Protein AF-A0A653XE67-F1 (afdb_monomer)

Solvent-accessible surface area (backbone atoms only — not comparable to full-atom values): 26413 Å² total; per-residue (Å²): 131,84,80,83,76,50,75,34,58,55,47,32,63,58,33,36,74,45,43,75,51,37,47,43,60,35,46,43,33,35,38,57,29,36,48,70,59,44,49,50,52,50,48,53,53,67,30,24,53,83,75,70,78,94,34,31,37,31,36,35,82,47,76,39,53,62,69,65,54,56,55,70,35,52,60,20,19,91,67,52,51,37,34,41,38,29,31,29,65,47,61,56,33,16,38,44,40,44,14,13,50,47,87,60,74,58,57,66,52,43,42,53,39,38,2,44,62,66,49,27,39,23,38,42,40,34,61,42,48,51,53,60,42,84,41,89,98,50,78,64,32,33,33,63,24,37,36,36,42,37,33,26,26,54,91,36,79,47,32,36,41,38,37,37,42,76,79,63,63,44,71,51,74,46,60,70,82,60,95,85,59,68,67,73,37,62,67,40,91,50,53,71,63,33,66,40,70,69,54,53,53,52,54,34,44,78,73,69,39,55,89,46,45,66,78,36,43,25,71,84,19,40,33,38,38,43,31,65,43,61,96,85,68,84,64,86,56,30,25,51,67,68,47,49,19,19,18,36,82,38,69,92,41,68,65,63,87,74,58,68,62,42,67,76,79,38,83,88,52,68,83,63,72,88,57,76,43,76,41,73,42,53,81,94,55,59,71,72,62,66,64,91,47,100,51,48,68,52,38,54,54,46,29,62,50,29,46,77,52,32,99,40,60,59,43,54,40,86,37,88,62,30,53,79,71,51,38,47,64,47,74,47,82,52,94,72,62,81,63,42,47,36,33,34,26,10,70,68,40,65,72,40,58,68,66,58,44,48,51,50,30,39,48,45,29,49,55,48,55,44,73,77,39,89,62,59,46,68,80,50,51,72,50,78,60,21,46,48,49,51,50,50,53,30,51,75,70,68,60,56,78,69,95,55,62,70,64,61,54,50,47,51,52,21,50,54,52,50,38,30,77,75,64,72,57,74,86,50,70,67,55,56,53,49,63,61,68,75,52,75,79,77,72,91,85,71,91,55,90,78,83,52,61,55,66,52,54,52,51,49,55,44,53,47,66,77,39,38,67,69,37,68,67,49,122

Sequence (475 aa):
MSPRQSPAEKLFAQLLLGGAWAPVTGTINFVNLPLNEAAEEWRIWSQVRPTEGTASVGVTEHSGTLPELLDKLLPLSDWPRRRILIETENKDWTAVFANCKRDPNLEVALKNHFSEVRGVTTVKVEDEPRSIKRIPNARSRGLWGSRGLTVYDKDGLRRWLSLRNFEPWRFDQNGEPYPFEDLDRYNARKTPDRFTHDMLVEYCLQLGLRPFDESFYAPNGRGIVVEEIAEDYDERDKYTLAEARAGYEDLSRPIVEEPIDGNALYAAGPANGVHGEIFPRTGSGYESYRKPSPWNEELDAFEVILAKYSSHPVRATLSEGLAERGVLAFPAFTLVGDPLLDVHMSSVLLEAPAEIREYTAAYMSLQFEESNNRWLHESFRPSRSQMATIRDLYKEHGLYPFDTGSEQVYRTLAIDKVVREKTDLRITEAFHAWDKSTKPPAQDGQLTADSHGYSVSWKARRMIQLNEDAIWACR

Mean predicted aligned error: 13.94 Å

pLDDT: mean 81.17, std 15.97, range [36.41, 98.75]

Structure (mmCIF, N/CA/C/O backbone):
data_AF-A0A653XE67-F1
#
_entry.id   AF-A0A653XE67-F1
#
loop_
_atom_site.group_PDB
_atom_site.id
_atom_site.type_symbol
_atom_site.label_atom_id
_atom_site.label_alt_id
_atom_site.label_comp_id
_atom_site.label_asym_id
_atom_site.label_entity_id
_atom_site.label_seq_id
_atom_site.pdbx_PDB_ins_code
_atom_site.Cartn_x
_atom_site.Cartn_y
_atom_site.Cartn_z
_atom_site.occupancy
_atom_site.B_iso_or_equiv
_atom_site.auth_seq_id
_atom_site.auth_comp_id
_atom_site.auth_asym_id
_atom_site.auth_atom_id
_atom_site.pdbx_PDB_model_num
ATOM 1 N N . MET A 1 1 ? 19.236 -33.026 -22.836 1.00 43.91 1 MET A N 1
ATOM 2 C CA . MET A 1 1 ? 18.191 -32.859 -21.803 1.00 43.91 1 MET A CA 1
ATOM 3 C C . MET A 1 1 ? 18.170 -31.389 -21.435 1.00 43.91 1 MET A C 1
ATOM 5 O O . MET A 1 1 ? 19.222 -30.893 -21.050 1.00 43.91 1 MET A O 1
ATOM 9 N N . SER A 1 2 ? 17.051 -30.686 -21.608 1.00 42.44 2 SER A N 1
ATOM 10 C CA . SER A 1 2 ? 16.950 -29.295 -21.148 1.00 42.44 2 SER A CA 1
ATOM 11 C C . SER A 1 2 ? 17.113 -29.248 -19.620 1.00 42.44 2 SER A C 1
ATOM 13 O O . SER A 1 2 ? 16.600 -30.148 -18.944 1.00 42.44 2 SER A O 1
ATOM 15 N N . PRO A 1 3 ? 17.850 -28.272 -19.060 1.00 59.25 3 PRO A N 1
ATOM 16 C CA . PRO A 1 3 ? 18.024 -28.164 -17.616 1.00 59.25 3 PRO A CA 1
ATOM 17 C C . PRO A 1 3 ? 16.664 -28.036 -16.912 1.00 59.25 3 PRO A C 1
ATOM 19 O O . PRO A 1 3 ? 15.762 -27.355 -17.399 1.00 59.25 3 PRO A O 1
ATOM 22 N N . ARG A 1 4 ? 16.493 -28.732 -15.778 1.00 74.81 4 ARG A N 1
ATOM 23 C CA . ARG A 1 4 ? 15.274 -28.633 -14.960 1.00 74.81 4 ARG A CA 1
ATOM 24 C C . ARG A 1 4 ? 15.172 -27.217 -14.396 1.00 74.81 4 ARG A C 1
ATOM 26 O O . ARG A 1 4 ? 16.034 -26.828 -13.615 1.00 74.81 4 ARG A O 1
ATOM 33 N N . GLN A 1 5 ? 14.102 -26.507 -14.740 1.00 80.19 5 GLN A N 1
ATOM 34 C CA . GLN A 1 5 ? 13.783 -25.209 -14.148 1.00 80.19 5 GLN A CA 1
ATOM 35 C C . GLN A 1 5 ? 13.547 -25.341 -12.637 1.00 80.19 5 GLN A C 1
ATOM 37 O O . GLN A 1 5 ? 12.821 -26.231 -12.173 1.00 80.19 5 GLN A O 1
ATOM 42 N N . SER A 1 6 ? 14.153 -24.436 -11.881 1.00 86.25 6 SER A N 1
ATOM 43 C CA . SER A 1 6 ? 13.911 -24.210 -10.461 1.00 86.25 6 SER A CA 1
ATOM 44 C C . SER A 1 6 ? 12.473 -23.724 -10.210 1.00 86.25 6 SER A C 1
ATOM 46 O O . SER A 1 6 ? 11.837 -23.174 -11.110 1.00 86.25 6 SER A O 1
ATOM 48 N N . PRO A 1 7 ? 11.932 -23.890 -8.987 1.00 86.88 7 PRO A N 1
ATOM 49 C CA . PRO A 1 7 ? 10.612 -23.355 -8.640 1.00 86.88 7 PRO A CA 1
ATOM 50 C C . PRO A 1 7 ? 10.472 -21.847 -8.896 1.00 86.88 7 PRO A C 1
ATOM 52 O O . PRO A 1 7 ? 9.411 -21.408 -9.323 1.00 86.88 7 PRO A O 1
ATOM 55 N N . ALA A 1 8 ? 11.545 -21.076 -8.690 1.00 88.19 8 ALA A N 1
ATOM 56 C CA . ALA A 1 8 ? 11.566 -19.644 -8.970 1.00 88.19 8 ALA A CA 1
ATOM 57 C C . ALA A 1 8 ? 11.427 -19.348 -10.471 1.00 88.19 8 ALA A C 1
ATOM 59 O O . ALA A 1 8 ? 10.604 -18.526 -10.846 1.00 88.19 8 ALA A O 1
ATOM 60 N N . GLU A 1 9 ? 12.174 -20.050 -11.331 1.00 89.31 9 GLU A N 1
ATOM 61 C CA . GLU A 1 9 ? 12.085 -19.886 -12.794 1.00 89.31 9 GLU A CA 1
ATOM 62 C C . GLU A 1 9 ? 10.704 -20.264 -13.337 1.00 89.31 9 GLU A C 1
ATOM 64 O O . GLU A 1 9 ? 10.211 -19.624 -14.260 1.00 89.31 9 GLU A O 1
ATOM 69 N N . LYS A 1 10 ? 10.063 -21.282 -12.748 1.00 92.12 10 LYS A N 1
ATOM 70 C CA . LYS A 1 10 ? 8.690 -21.657 -13.108 1.00 92.12 10 LYS A CA 1
ATOM 71 C C . LYS A 1 10 ? 7.690 -20.560 -12.765 1.00 92.12 10 LYS A C 1
ATOM 73 O O . LYS A 1 10 ? 6.851 -20.253 -13.599 1.00 92.12 10 LYS A O 1
ATOM 78 N N . LEU A 1 11 ? 7.794 -19.984 -11.566 1.00 92.69 11 LEU A N 1
ATOM 79 C CA . LEU A 1 11 ? 6.910 -18.900 -11.149 1.00 92.69 11 LEU A CA 1
ATOM 80 C C . LEU A 1 11 ? 7.172 -17.628 -11.963 1.00 92.69 11 LEU A C 1
ATOM 82 O O . LEU A 1 11 ? 6.219 -17.037 -12.442 1.00 92.69 11 LEU A O 1
ATOM 86 N N . PHE A 1 12 ? 8.432 -17.257 -12.228 1.00 92.38 12 PHE A N 1
ATOM 87 C CA . PHE A 1 12 ? 8.749 -16.118 -13.103 1.00 92.38 12 PHE A CA 1
ATOM 88 C C . PHE A 1 12 ? 8.058 -16.215 -14.468 1.00 92.38 12 PHE A C 1
ATOM 90 O O . PHE A 1 12 ? 7.507 -15.227 -14.935 1.00 92.38 12 PHE A O 1
ATOM 97 N N . ALA A 1 13 ? 8.031 -17.403 -15.079 1.00 93.69 13 ALA A N 1
ATOM 98 C CA . ALA A 1 13 ? 7.361 -17.622 -16.361 1.00 93.69 13 ALA A CA 1
ATOM 99 C C . ALA A 1 13 ? 5.828 -17.454 -16.309 1.00 93.69 13 ALA A C 1
ATOM 101 O O . ALA A 1 13 ? 5.207 -17.341 -17.362 1.00 93.69 13 ALA A O 1
ATOM 102 N N . GLN A 1 14 ? 5.231 -17.465 -15.114 1.00 96.25 14 GLN A N 1
ATOM 103 C CA . GLN A 1 14 ? 3.800 -17.251 -14.878 1.00 96.25 14 GLN A CA 1
ATOM 104 C C . GLN A 1 14 ? 3.469 -15.806 -14.487 1.00 96.25 14 GLN A C 1
ATOM 106 O O . GLN A 1 14 ? 2.299 -15.447 -14.467 1.00 96.25 14 GLN A O 1
ATOM 111 N N . LEU A 1 15 ? 4.468 -14.979 -14.161 1.00 96.38 15 LEU A N 1
ATOM 112 C CA . LEU A 1 15 ? 4.250 -13.568 -13.847 1.00 96.38 15 LEU A CA 1
ATOM 113 C C . LEU A 1 15 ? 4.003 -12.753 -15.121 1.00 96.38 15 LEU A C 1
ATOM 115 O O . LEU A 1 15 ? 4.370 -13.164 -16.225 1.00 96.38 15 LEU A O 1
ATOM 119 N N . LEU A 1 16 ? 3.441 -11.554 -14.954 1.00 97.56 16 LEU A N 1
ATOM 120 C CA . LEU A 1 16 ? 3.187 -10.619 -16.047 1.00 97.56 16 LEU A CA 1
ATOM 121 C C . LEU A 1 16 ? 4.469 -10.376 -16.862 1.00 97.56 16 LEU A C 1
ATOM 123 O O . LEU A 1 16 ? 5.531 -10.079 -16.305 1.00 97.56 16 LEU A O 1
ATOM 127 N N . LEU A 1 17 ? 4.379 -10.543 -18.187 1.00 96.81 17 LEU A N 1
ATOM 128 C CA . LEU A 1 17 ? 5.511 -10.440 -19.122 1.00 96.81 17 LEU A CA 1
ATOM 129 C C . LEU A 1 17 ? 6.696 -11.362 -18.756 1.00 96.81 17 LEU A C 1
ATOM 131 O O . LEU A 1 17 ? 7.860 -11.025 -18.989 1.00 96.81 17 LEU A O 1
ATOM 135 N N . GLY A 1 18 ? 6.425 -12.506 -18.120 1.00 95.25 18 GLY A N 1
ATOM 136 C CA . GLY A 1 18 ? 7.444 -13.457 -17.666 1.00 95.25 18 GLY A CA 1
ATOM 137 C C . GLY A 1 18 ? 8.418 -12.874 -16.634 1.00 95.25 18 GLY A C 1
ATOM 138 O O . GLY A 1 18 ? 9.576 -13.293 -16.573 1.00 95.25 18 GLY A O 1
ATOM 139 N N . GLY A 1 19 ? 8.001 -11.841 -15.891 1.00 93.50 19 GLY A N 1
ATOM 140 C CA . GLY A 1 19 ? 8.858 -11.113 -14.953 1.00 93.50 19 GLY A CA 1
ATOM 141 C C . GLY A 1 19 ? 9.941 -10.257 -15.624 1.00 93.50 19 GLY A C 1
ATOM 142 O O . GLY A 1 19 ? 10.853 -9.778 -14.947 1.00 93.50 19 GLY A O 1
ATOM 143 N N . ALA A 1 20 ? 9.875 -10.034 -16.944 1.00 94.88 20 ALA A N 1
ATOM 144 C CA . ALA A 1 20 ? 10.838 -9.192 -17.660 1.00 94.88 20 ALA A CA 1
ATOM 145 C C . ALA A 1 20 ? 10.824 -7.730 -17.180 1.00 94.88 20 ALA A C 1
ATOM 147 O O . ALA A 1 20 ? 11.837 -7.037 -17.278 1.00 94.88 20 ALA A O 1
ATOM 148 N N . TRP A 1 21 ? 9.693 -7.305 -16.622 1.00 95.06 21 TRP A N 1
ATOM 149 C CA . TRP A 1 21 ? 9.450 -5.971 -16.087 1.00 95.06 21 TRP A CA 1
ATOM 150 C C . TRP A 1 21 ? 9.460 -5.915 -14.558 1.00 95.06 21 TRP A C 1
ATOM 152 O O . TRP A 1 21 ? 9.003 -4.940 -13.972 1.00 95.06 21 TRP A O 1
ATOM 162 N N . ALA A 1 22 ? 9.938 -6.952 -13.872 1.00 93.44 22 ALA A N 1
ATOM 163 C CA . ALA A 1 22 ? 10.234 -6.826 -12.450 1.00 93.44 22 ALA A CA 1
ATOM 164 C C . ALA A 1 22 ? 11.336 -5.760 -12.251 1.00 93.44 22 ALA A C 1
ATOM 166 O O . ALA A 1 22 ? 12.223 -5.651 -13.102 1.00 93.44 22 ALA A O 1
ATOM 167 N N . PRO A 1 23 ? 11.287 -4.945 -11.184 1.00 92.62 23 PRO A N 1
ATOM 168 C CA . PRO A 1 23 ? 10.367 -5.036 -10.044 1.00 92.62 23 PRO A CA 1
ATOM 169 C C . PRO A 1 23 ? 8.994 -4.378 -10.272 1.00 92.62 23 PRO A 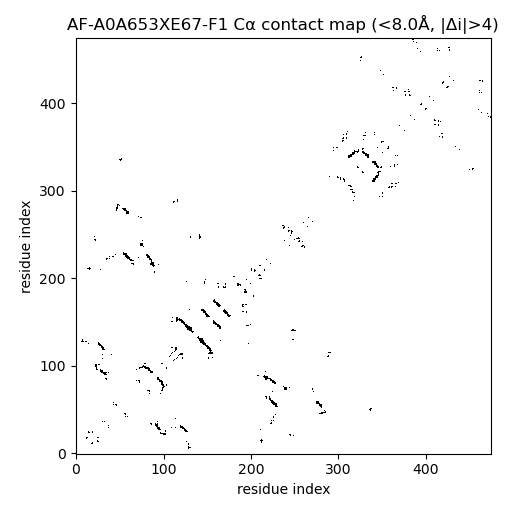C 1
ATOM 171 O O . PRO A 1 23 ? 8.072 -4.625 -9.502 1.00 92.62 23 PRO A O 1
ATOM 174 N N . VAL A 1 24 ? 8.815 -3.599 -11.345 1.00 94.12 24 VAL A N 1
ATOM 175 C CA . VAL A 1 24 ? 7.585 -2.826 -11.630 1.00 94.12 24 VAL A CA 1
ATOM 176 C C . VAL A 1 24 ? 6.323 -3.697 -11.653 1.00 94.12 24 VAL A C 1
ATOM 178 O O . VAL A 1 24 ? 5.257 -3.250 -11.248 1.00 94.12 24 VAL A O 1
ATOM 181 N N . THR A 1 25 ? 6.443 -4.947 -12.100 1.00 95.06 25 THR A N 1
ATOM 182 C CA . THR A 1 25 ? 5.329 -5.911 -12.206 1.00 95.06 25 THR A CA 1
ATOM 183 C C . THR A 1 25 ? 5.236 -6.903 -11.042 1.00 95.06 25 THR A C 1
ATOM 185 O O . THR A 1 25 ? 4.324 -7.724 -11.029 1.00 95.06 25 THR A O 1
ATOM 188 N N . GLY A 1 26 ? 6.141 -6.838 -10.054 1.00 92.00 26 GLY A N 1
ATOM 189 C CA . GLY A 1 26 ? 6.102 -7.720 -8.875 1.00 92.00 26 GLY A CA 1
ATOM 190 C C . GLY A 1 26 ? 4.963 -7.381 -7.908 1.00 92.00 26 GLY A C 1
ATOM 191 O O . GLY A 1 26 ? 4.461 -8.245 -7.189 1.00 92.00 26 GLY A O 1
ATOM 192 N N . THR A 1 27 ? 4.520 -6.122 -7.928 1.00 93.75 27 THR A N 1
ATOM 193 C CA . THR A 1 27 ? 3.330 -5.633 -7.230 1.00 93.75 27 THR A CA 1
ATOM 194 C C . THR A 1 27 ? 2.484 -4.811 -8.193 1.00 93.75 27 THR A C 1
ATOM 196 O O . THR A 1 27 ? 2.958 -3.817 -8.739 1.00 93.75 27 THR A O 1
ATOM 199 N N . ILE A 1 28 ? 1.219 -5.188 -8.361 1.00 96.25 28 ILE A N 1
ATOM 200 C CA . ILE A 1 28 ? 0.265 -4.513 -9.242 1.00 96.25 28 ILE A CA 1
ATOM 201 C C . ILE A 1 28 ? -0.885 -3.982 -8.398 1.00 96.25 28 ILE A C 1
ATOM 203 O O . ILE A 1 28 ? -1.444 -4.698 -7.566 1.00 96.25 28 ILE A O 1
ATOM 207 N N . ASN A 1 29 ? -1.234 -2.718 -8.609 1.00 97.69 29 ASN A N 1
ATOM 208 C CA . ASN A 1 29 ? -2.323 -2.067 -7.896 1.00 97.69 29 ASN A CA 1
ATOM 209 C C . ASN A 1 29 ? -3.480 -1.829 -8.861 1.00 97.69 29 ASN A C 1
ATOM 211 O O . ASN A 1 29 ? -3.256 -1.510 -10.025 1.00 97.69 29 ASN A O 1
ATOM 215 N N . PHE A 1 30 ? -4.705 -1.957 -8.376 1.00 98.38 30 PHE A N 1
ATOM 216 C CA . PHE A 1 30 ? -5.919 -1.750 -9.146 1.00 98.38 30 PHE A CA 1
ATOM 217 C C . PHE A 1 30 ? -6.849 -0.809 -8.396 1.00 98.38 30 PHE A C 1
ATOM 219 O O . PHE A 1 30 ? -7.006 -0.911 -7.178 1.00 98.38 30 PHE A O 1
ATOM 226 N N . VAL A 1 31 ? -7.477 0.088 -9.142 1.00 98.31 31 VAL A N 1
ATOM 227 C CA . VAL A 1 31 ? -8.501 1.013 -8.660 1.00 98.31 31 VAL A CA 1
ATOM 228 C C . VAL A 1 31 ? -9.775 0.719 -9.435 1.00 98.31 31 VAL A C 1
ATOM 230 O O . VAL A 1 31 ? -9.732 0.653 -10.665 1.00 98.31 31 VAL A O 1
ATOM 233 N N . ASN A 1 32 ? -10.893 0.524 -8.736 1.00 98.19 32 ASN A N 1
ATOM 234 C CA . ASN A 1 32 ? -12.188 0.239 -9.350 1.00 98.19 32 ASN A CA 1
ATOM 235 C C . ASN A 1 32 ? -12.849 1.527 -9.872 1.00 98.19 32 ASN A C 1
ATOM 237 O O . ASN A 1 32 ? -13.893 1.955 -9.386 1.00 98.19 32 ASN A O 1
ATOM 241 N N . LEU A 1 33 ? -12.168 2.175 -10.817 1.00 97.69 33 LEU A N 1
ATOM 242 C CA . LEU A 1 33 ? -12.633 3.318 -11.589 1.00 97.69 33 LEU A CA 1
ATOM 243 C C . LEU A 1 33 ? -12.166 3.188 -13.047 1.00 97.69 33 LEU A C 1
ATOM 245 O O . LEU A 1 33 ? -11.070 2.663 -13.287 1.00 97.69 33 LEU A O 1
ATOM 249 N N . PRO A 1 34 ? -12.921 3.739 -14.015 1.00 97.62 34 PRO A N 1
ATOM 250 C CA . PRO A 1 34 ? -12.454 3.908 -15.388 1.00 97.62 34 PRO A CA 1
ATOM 251 C C . PRO A 1 34 ? -11.182 4.766 -15.472 1.00 97.62 34 PRO A C 1
ATOM 253 O O . PRO A 1 34 ? -10.995 5.685 -14.676 1.00 97.62 34 PRO A O 1
ATOM 256 N N . LEU A 1 35 ? -10.340 4.523 -16.486 1.00 97.38 35 LEU A 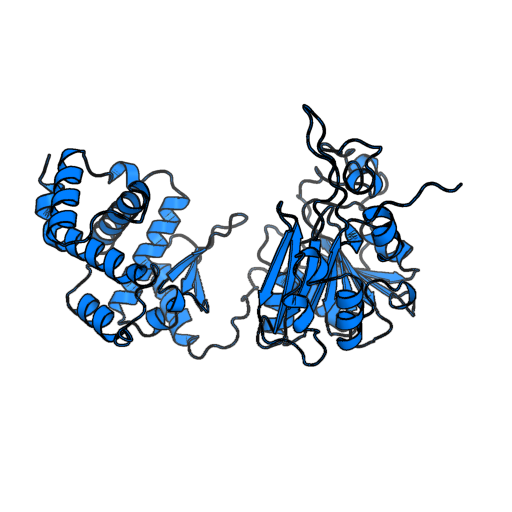N 1
ATOM 257 C CA . LEU A 1 35 ? -8.999 5.123 -16.621 1.00 97.38 35 LEU A CA 1
ATOM 258 C C . LEU A 1 35 ? -8.965 6.645 -16.411 1.00 97.38 35 LEU A C 1
ATOM 260 O O . LEU A 1 35 ? -8.120 7.146 -15.672 1.00 97.38 35 LEU A O 1
ATOM 264 N N . ASN A 1 36 ? -9.872 7.382 -17.055 1.00 95.75 36 ASN A N 1
ATOM 265 C CA . ASN A 1 36 ? -9.876 8.844 -16.984 1.00 95.75 36 ASN A CA 1
ATOM 266 C C . ASN A 1 36 ? -10.244 9.344 -15.577 1.00 95.75 36 ASN A C 1
ATOM 268 O O . ASN A 1 36 ? -9.622 10.277 -15.082 1.00 95.75 36 ASN A O 1
ATOM 272 N N . GLU A 1 37 ? -11.219 8.706 -14.925 1.00 96.38 37 GLU A N 1
ATOM 273 C CA . GLU A 1 37 ? -11.634 9.051 -13.560 1.00 96.38 37 GLU A CA 1
ATOM 274 C C . GLU A 1 37 ? -10.544 8.686 -12.553 1.00 96.38 37 GLU A C 1
ATOM 276 O O . GLU A 1 37 ? -10.202 9.487 -11.689 1.00 96.38 37 GLU A O 1
ATOM 281 N N . ALA A 1 38 ? -9.930 7.510 -12.707 1.00 96.94 38 ALA A N 1
ATOM 282 C CA . ALA A 1 38 ? -8.811 7.091 -11.876 1.00 96.94 38 ALA A CA 1
ATOM 283 C C . ALA A 1 38 ? -7.623 8.059 -11.997 1.00 96.94 38 ALA A C 1
ATOM 285 O O . ALA A 1 38 ? -7.021 8.411 -10.984 1.00 96.94 38 ALA A O 1
ATOM 286 N N . ALA A 1 39 ? -7.290 8.506 -13.213 1.00 95.12 39 ALA A N 1
ATOM 287 C CA . ALA A 1 39 ? -6.189 9.439 -13.447 1.00 95.12 39 ALA A CA 1
ATOM 288 C C . ALA A 1 39 ? -6.480 10.831 -12.878 1.00 95.12 39 ALA A C 1
ATOM 290 O O . ALA A 1 39 ? -5.594 11.441 -12.280 1.00 95.12 39 ALA A O 1
ATOM 291 N N . GLU A 1 40 ? -7.719 11.302 -13.016 1.00 91.31 40 GLU A N 1
ATOM 292 C CA . GLU A 1 40 ? -8.172 12.568 -12.446 1.00 91.31 40 GLU A CA 1
ATOM 293 C C . GLU A 1 40 ? -8.107 12.554 -10.915 1.00 91.31 40 GLU A C 1
ATOM 295 O O . GLU A 1 40 ? -7.510 13.443 -10.311 1.00 91.31 40 GLU A O 1
ATOM 300 N N . GLU A 1 41 ? -8.634 11.512 -10.271 1.00 91.75 41 GLU A N 1
ATOM 301 C CA . GLU A 1 41 ? -8.556 11.365 -8.814 1.00 91.75 41 GLU A CA 1
ATOM 302 C C . GLU A 1 41 ? -7.111 11.224 -8.330 1.00 91.75 41 GLU A C 1
ATOM 304 O O . GLU A 1 41 ? -6.715 11.830 -7.333 1.00 91.75 41 GLU A O 1
ATOM 309 N N . TRP A 1 42 ? -6.273 10.497 -9.075 1.00 91.62 42 TRP A N 1
ATOM 310 C CA . TRP A 1 42 ? -4.856 10.386 -8.743 1.00 91.62 42 TRP A CA 1
ATOM 311 C C . TRP A 1 42 ? -4.148 11.740 -8.822 1.00 91.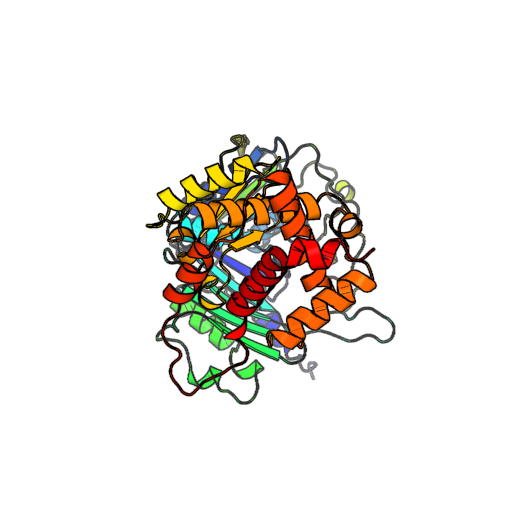62 42 TRP A C 1
ATOM 313 O O . TRP A 1 42 ? -3.362 12.088 -7.938 1.00 91.62 42 TRP A O 1
ATOM 323 N N . ARG A 1 43 ? -4.439 12.521 -9.866 1.00 89.75 43 ARG A N 1
ATOM 324 C CA . ARG A 1 43 ? -3.936 13.885 -10.043 1.00 89.75 43 ARG A CA 1
ATOM 325 C C . ARG A 1 43 ? -4.370 14.774 -8.878 1.00 89.75 43 ARG A C 1
ATOM 327 O O . ARG A 1 43 ? -3.507 15.427 -8.291 1.00 89.75 43 ARG A O 1
ATOM 334 N N . ILE A 1 44 ? -5.656 14.763 -8.514 1.00 86.19 44 ILE A N 1
ATOM 335 C CA . ILE A 1 44 ? -6.198 15.517 -7.370 1.00 86.19 44 ILE A CA 1
ATOM 336 C C . ILE A 1 44 ? -5.434 15.152 -6.098 1.00 86.19 44 ILE A C 1
ATOM 338 O O . ILE A 1 44 ? -4.904 16.037 -5.428 1.00 86.19 44 ILE A O 1
ATOM 342 N N . TRP A 1 45 ? -5.298 13.858 -5.799 1.00 85.12 45 TRP A N 1
ATOM 343 C CA . TRP A 1 45 ? -4.543 13.382 -4.641 1.00 85.12 45 TRP A CA 1
ATOM 344 C C . TRP A 1 45 ? -3.084 13.865 -4.645 1.00 85.12 45 TRP A C 1
ATOM 346 O O . TRP A 1 45 ? -2.580 14.365 -3.635 1.00 85.12 45 TRP A O 1
ATOM 356 N N . SER A 1 46 ? -2.403 13.776 -5.790 1.00 84.00 46 SER A N 1
ATOM 357 C CA . SER A 1 46 ? -1.019 14.234 -5.951 1.00 84.00 46 SER A CA 1
ATOM 358 C C . SER A 1 46 ? -0.858 15.751 -5.778 1.00 84.00 46 SER A C 1
ATOM 360 O O . SER A 1 46 ? 0.207 16.198 -5.336 1.00 84.00 46 SER A O 1
ATOM 362 N N . GLN A 1 47 ? -1.889 16.546 -6.090 1.00 79.19 47 GLN A N 1
ATOM 363 C CA . GLN A 1 47 ? -1.871 18.003 -5.926 1.00 79.19 47 GLN A CA 1
ATOM 364 C C . GLN A 1 47 ? -2.012 18.465 -4.475 1.00 79.19 47 GLN A C 1
ATOM 366 O O . GLN A 1 47 ? -1.495 19.521 -4.116 1.00 79.19 47 GLN A O 1
ATOM 371 N N . VAL A 1 48 ? -2.742 17.711 -3.657 1.00 72.19 48 VAL A N 1
ATOM 372 C CA . VAL A 1 48 ? -3.034 18.109 -2.274 1.00 72.19 48 VAL A CA 1
ATOM 373 C C . VAL A 1 48 ? -1.998 17.585 -1.281 1.00 72.19 48 VAL A C 1
ATOM 375 O O . VAL A 1 48 ? -1.893 18.116 -0.178 1.00 72.19 48 VAL A O 1
ATOM 378 N N . ARG A 1 49 ? -1.215 16.562 -1.658 1.00 68.44 49 ARG A N 1
ATOM 379 C CA . ARG A 1 49 ? -0.297 15.852 -0.755 1.00 68.44 49 ARG A CA 1
ATOM 380 C C . ARG A 1 49 ? 0.710 16.803 -0.065 1.00 68.44 49 ARG A C 1
ATOM 382 O O . ARG A 1 49 ? 1.301 17.635 -0.746 1.00 68.44 49 ARG A O 1
ATOM 389 N N . PRO A 1 50 ? 1.002 16.638 1.242 1.00 50.41 50 PRO A N 1
ATOM 390 C CA . PRO A 1 50 ? 1.850 17.573 2.000 1.00 50.41 50 PRO A CA 1
ATOM 391 C C . PRO A 1 50 ? 3.361 17.539 1.709 1.00 50.41 50 PRO A C 1
ATOM 393 O O . PRO A 1 50 ? 4.108 18.260 2.361 1.00 50.41 50 PRO A O 1
ATOM 396 N N . THR A 1 51 ? 3.862 16.678 0.818 1.00 51.81 51 THR A N 1
ATOM 397 C CA . THR A 1 51 ? 5.318 16.486 0.684 1.00 51.81 51 THR A CA 1
ATOM 398 C C . THR A 1 51 ? 5.977 17.682 -0.003 1.00 51.81 51 THR A C 1
ATOM 400 O O . THR A 1 51 ? 5.776 17.852 -1.200 1.00 51.81 51 THR A O 1
ATOM 403 N N . GLU A 1 52 ? 6.702 18.476 0.792 1.00 44.88 52 GLU A N 1
ATOM 404 C CA . GLU A 1 52 ? 7.760 19.459 0.491 1.00 44.88 52 GLU A CA 1
ATOM 405 C C . GLU A 1 52 ? 7.804 20.067 -0.934 1.00 44.88 52 GLU A C 1
ATOM 407 O O . GLU A 1 52 ? 8.071 19.399 -1.931 1.00 44.88 52 GLU A O 1
ATOM 412 N N . GLY A 1 53 ? 7.649 21.394 -1.008 1.00 50.38 53 GLY A N 1
ATOM 413 C CA . GLY A 1 53 ? 8.021 22.207 -2.174 1.00 50.38 53 GLY A CA 1
ATOM 414 C C . GLY A 1 53 ? 6.871 22.712 -3.056 1.00 50.38 53 GLY A C 1
ATOM 415 O O . GLY A 1 53 ? 5.722 22.281 -2.967 1.00 50.38 53 GLY A O 1
ATOM 416 N N . THR A 1 54 ? 7.213 23.646 -3.948 1.00 52.69 54 THR A N 1
ATOM 417 C CA . THR A 1 54 ? 6.356 24.293 -4.965 1.00 52.69 54 THR A CA 1
ATOM 418 C C . THR A 1 54 ? 6.097 23.403 -6.193 1.00 52.69 54 THR A C 1
ATOM 420 O O . THR A 1 54 ? 5.917 23.898 -7.305 1.00 52.69 54 THR A O 1
ATOM 423 N N . ALA A 1 55 ? 6.100 22.080 -6.010 1.00 65.69 55 ALA A N 1
ATOM 424 C CA . ALA A 1 55 ? 5.964 21.108 -7.090 1.00 65.69 55 ALA A CA 1
ATOM 425 C C . ALA A 1 55 ? 4.602 21.224 -7.807 1.00 65.69 55 ALA A C 1
ATOM 427 O O . ALA A 1 55 ? 3.591 21.531 -7.180 1.00 65.69 55 ALA A O 1
ATOM 428 N N . SER A 1 56 ? 4.555 20.959 -9.113 1.00 80.06 56 SER A N 1
ATOM 429 C CA . SER A 1 56 ? 3.325 20.831 -9.912 1.00 80.06 56 SER A CA 1
ATOM 430 C C . SER A 1 56 ? 3.070 19.364 -10.274 1.00 80.06 56 SER A C 1
ATOM 432 O O . SER A 1 56 ? 3.914 18.503 -10.036 1.00 80.06 56 SER A O 1
ATOM 434 N N . VAL A 1 57 ? 1.889 19.044 -10.800 1.00 86.19 57 VAL A N 1
ATOM 435 C CA . VAL A 1 57 ? 1.538 17.692 -11.258 1.00 86.19 57 VAL A CA 1
ATOM 436 C C . VAL A 1 57 ? 1.328 17.724 -12.765 1.00 86.19 57 VAL A C 1
ATOM 438 O O . VAL A 1 57 ? 0.460 18.446 -13.252 1.00 86.19 57 VAL A O 1
ATOM 441 N N . GLY A 1 58 ? 2.125 16.954 -13.496 1.00 87.50 58 GLY A N 1
ATOM 442 C CA . GLY A 1 58 ? 1.998 16.760 -14.934 1.00 87.50 58 GLY A CA 1
ATOM 443 C C . GLY A 1 58 ? 1.124 15.559 -15.259 1.00 87.50 58 GLY A C 1
ATOM 444 O O . GLY A 1 58 ? 1.245 14.511 -14.619 1.00 87.50 58 GLY A O 1
ATOM 445 N N . VAL A 1 59 ? 0.278 15.698 -16.277 1.00 90.19 59 VAL A N 1
ATOM 446 C CA . VAL A 1 59 ? -0.528 14.602 -16.820 1.00 90.19 59 VAL A CA 1
ATOM 447 C C . VAL A 1 59 ? -0.270 14.474 -18.316 1.00 90.19 59 VAL A C 1
ATOM 449 O O . VAL A 1 59 ? -0.322 15.459 -19.059 1.00 90.19 59 VAL A O 1
ATOM 452 N N . THR A 1 60 ? 0.017 13.251 -18.758 1.00 91.75 60 THR A N 1
ATOM 453 C CA . THR A 1 60 ? 0.290 12.952 -20.168 1.00 91.75 60 THR A CA 1
ATOM 454 C C . THR A 1 60 ? -0.372 11.641 -20.570 1.00 91.75 60 THR A C 1
ATOM 456 O O . THR A 1 60 ? -0.143 10.606 -19.947 1.00 91.75 60 THR A O 1
ATOM 459 N N . GLU A 1 61 ? -1.172 11.664 -21.634 1.00 93.88 61 GLU A N 1
ATOM 460 C CA . GLU A 1 61 ? -1.724 10.447 -22.230 1.00 93.88 61 GLU A CA 1
ATOM 461 C C . GLU A 1 61 ? -0.721 9.820 -23.206 1.00 93.88 61 GLU A C 1
ATOM 463 O O . GLU A 1 61 ? -0.051 10.499 -23.988 1.00 93.88 61 GLU A O 1
ATOM 468 N N . HIS A 1 62 ? -0.631 8.497 -23.163 1.00 93.69 62 HIS A N 1
ATOM 469 C CA . HIS A 1 62 ? 0.193 7.683 -24.037 1.00 93.69 62 HIS A CA 1
ATOM 470 C C . HIS A 1 62 ? -0.649 6.584 -24.681 1.00 93.69 62 HIS A C 1
ATOM 472 O O . HIS A 1 62 ? -1.645 6.113 -24.127 1.00 93.69 62 HIS A O 1
ATOM 478 N N . SER A 1 63 ? -0.207 6.161 -25.863 1.00 94.56 63 SER A N 1
ATOM 479 C CA . SER A 1 63 ? -0.732 4.984 -26.541 1.00 94.56 63 SER A CA 1
ATOM 480 C C . SER A 1 63 ? 0.399 4.011 -26.865 1.00 94.56 63 SER A C 1
ATOM 482 O O . SER A 1 63 ? 1.512 4.445 -27.171 1.00 94.56 63 SER A O 1
ATOM 484 N N . GLY A 1 64 ? 0.126 2.713 -26.772 1.00 95.38 64 GLY A N 1
ATOM 485 C CA . GLY A 1 64 ? 1.086 1.659 -27.081 1.00 95.38 64 GLY A CA 1
ATOM 486 C C . GLY A 1 64 ? 0.700 0.309 -26.489 1.00 95.38 64 GLY A C 1
ATOM 487 O O . GLY A 1 64 ? -0.339 0.147 -25.853 1.00 95.38 64 GLY A O 1
ATOM 488 N N . THR A 1 65 ? 1.561 -0.671 -26.707 1.00 96.94 65 THR A N 1
ATOM 489 C CA . THR A 1 65 ? 1.526 -1.970 -26.028 1.00 96.94 65 THR A CA 1
ATOM 490 C C . THR A 1 65 ? 1.864 -1.823 -24.542 1.00 96.94 65 THR A C 1
ATOM 492 O O . THR A 1 65 ? 2.448 -0.822 -24.122 1.00 96.94 65 THR A O 1
ATOM 495 N N . LEU A 1 66 ? 1.546 -2.835 -23.725 1.00 97.69 66 LEU A N 1
ATOM 496 C CA . LEU A 1 66 ? 1.878 -2.811 -22.297 1.00 97.69 66 LEU A CA 1
ATOM 497 C C . LEU A 1 66 ? 3.380 -2.538 -22.039 1.00 97.69 66 LEU A C 1
ATOM 499 O O . LEU A 1 66 ? 3.662 -1.645 -21.241 1.00 97.69 66 LEU A O 1
ATOM 503 N N . PRO A 1 67 ? 4.352 -3.196 -22.709 1.00 96.81 67 PRO A N 1
ATOM 504 C CA . PRO A 1 67 ? 5.769 -2.860 -22.539 1.00 96.81 67 PRO A CA 1
ATOM 505 C C . PRO A 1 67 ? 6.111 -1.400 -22.881 1.00 96.81 67 PRO A C 1
ATOM 507 O O . PRO A 1 67 ? 6.808 -0.748 -22.111 1.00 96.81 67 PRO A O 1
ATOM 510 N N . GLU A 1 68 ? 5.579 -0.859 -23.982 1.00 95.19 68 GLU A N 1
ATOM 511 C CA . GLU A 1 68 ? 5.830 0.534 -24.400 1.00 95.19 68 GLU A CA 1
ATOM 512 C C . GLU A 1 68 ? 5.231 1.562 -23.424 1.00 95.19 68 GLU A C 1
ATOM 514 O O . GLU A 1 68 ? 5.750 2.674 -23.273 1.00 95.19 68 GLU A O 1
ATOM 519 N N . LEU A 1 69 ? 4.131 1.202 -22.758 1.00 96.31 69 LEU A N 1
ATOM 520 C CA . LEU A 1 69 ? 3.539 1.991 -21.681 1.00 96.31 69 LEU A CA 1
ATOM 521 C C . LEU A 1 69 ? 4.395 1.903 -20.407 1.00 96.31 69 LEU A C 1
ATOM 523 O O . LEU A 1 69 ? 4.684 2.931 -19.795 1.00 96.31 69 LEU A O 1
ATOM 527 N N . LEU A 1 70 ? 4.865 0.711 -20.028 1.00 96.06 70 LEU A N 1
ATOM 528 C CA . LEU A 1 70 ? 5.754 0.537 -18.874 1.00 96.06 70 LEU A CA 1
ATOM 529 C C . LEU A 1 70 ? 7.111 1.242 -19.063 1.00 96.06 70 LEU A C 1
ATOM 531 O O . LEU A 1 70 ? 7.662 1.743 -18.083 1.00 96.06 70 LEU A O 1
ATOM 535 N N . ASP A 1 71 ? 7.608 1.391 -20.297 1.00 93.62 71 ASP A N 1
ATOM 536 C CA . ASP A 1 71 ? 8.805 2.193 -20.617 1.00 93.62 71 ASP A CA 1
ATOM 537 C C . ASP A 1 71 ? 8.684 3.644 -20.138 1.00 93.62 71 ASP A C 1
ATOM 539 O O . ASP A 1 71 ? 9.686 4.263 -19.775 1.00 93.62 71 ASP A O 1
ATOM 543 N N . LYS A 1 72 ? 7.464 4.191 -20.047 1.00 92.12 72 LYS A N 1
ATOM 544 C CA . LYS A 1 72 ? 7.237 5.551 -19.530 1.00 92.12 72 LYS A CA 1
ATOM 545 C C . LYS A 1 72 ? 7.546 5.686 -18.047 1.00 92.12 72 LYS A C 1
ATOM 547 O O . LYS A 1 72 ? 7.676 6.805 -17.558 1.00 92.12 72 LYS A O 1
ATOM 552 N N . LEU A 1 73 ? 7.701 4.581 -17.321 1.00 91.62 73 LEU A N 1
ATOM 553 C CA . LEU A 1 73 ? 8.152 4.587 -15.933 1.00 91.62 73 LEU A CA 1
ATOM 554 C C . LEU A 1 73 ? 9.671 4.679 -15.798 1.00 91.62 73 LEU A C 1
ATOM 556 O O . LEU A 1 73 ? 10.148 4.854 -14.685 1.00 91.62 73 LEU A O 1
ATOM 560 N N . LEU A 1 74 ? 10.446 4.575 -16.877 1.00 89.75 74 LEU A N 1
ATOM 561 C CA . LEU A 1 74 ? 11.897 4.682 -16.784 1.00 89.75 74 LEU A CA 1
ATOM 562 C C . LEU A 1 74 ? 12.360 6.152 -16.761 1.00 89.75 74 LEU A C 1
ATOM 564 O O . LEU A 1 74 ? 11.789 6.998 -17.455 1.00 89.75 74 LEU A O 1
ATOM 568 N N . PRO A 1 75 ? 13.408 6.483 -15.983 1.00 88.00 75 PRO A N 1
ATOM 569 C CA . PRO A 1 75 ? 14.126 5.615 -15.043 1.00 88.00 75 PRO A CA 1
ATOM 570 C C . PRO A 1 75 ? 13.341 5.342 -13.745 1.00 88.00 75 PRO A C 1
ATOM 572 O O . PRO A 1 75 ? 12.516 6.149 -13.311 1.00 88.00 75 PRO A O 1
ATOM 575 N N . LEU A 1 76 ? 13.650 4.212 -13.103 1.00 89.38 76 LEU A N 1
ATOM 576 C CA . LEU A 1 76 ? 13.122 3.865 -11.782 1.00 89.38 76 LEU A CA 1
ATOM 577 C C . LEU A 1 76 ? 13.852 4.654 -10.688 1.00 89.38 76 LEU A C 1
ATOM 579 O O . LEU A 1 76 ? 15.012 5.016 -10.852 1.00 89.38 76 LEU A O 1
ATOM 583 N N . SER A 1 77 ? 13.199 4.884 -9.556 1.00 84.69 77 SER A N 1
ATOM 584 C CA . SER A 1 77 ? 13.745 5.582 -8.390 1.00 84.69 77 SER A CA 1
ATOM 585 C C . SER A 1 77 ? 13.445 4.824 -7.095 1.00 84.69 77 SER A C 1
ATOM 587 O O . SER A 1 77 ? 12.667 3.870 -7.078 1.00 84.69 77 SER A O 1
ATOM 589 N N . ASP A 1 78 ? 14.058 5.234 -5.984 1.00 79.94 78 ASP A N 1
ATOM 590 C CA . ASP A 1 78 ? 13.667 4.750 -4.651 1.00 79.94 78 ASP A CA 1
ATOM 591 C C . ASP A 1 78 ? 12.320 5.321 -4.185 1.00 79.94 78 ASP A C 1
ATOM 593 O O . ASP A 1 78 ? 11.589 4.674 -3.438 1.00 79.94 78 ASP A O 1
ATOM 597 N N . TRP A 1 79 ? 11.975 6.522 -4.655 1.00 79.12 79 TRP A N 1
ATOM 598 C CA . TRP A 1 79 ? 10.742 7.221 -4.304 1.00 79.12 79 TRP A CA 1
ATOM 599 C C . TRP A 1 79 ? 9.899 7.444 -5.559 1.00 79.12 79 TRP A C 1
ATOM 601 O O . TRP A 1 79 ? 10.296 8.256 -6.405 1.00 79.12 79 TRP A O 1
ATOM 611 N N . PRO A 1 80 ? 8.757 6.749 -5.718 1.00 81.19 80 PRO A N 1
ATOM 612 C CA . PRO A 1 80 ? 7.967 6.853 -6.932 1.00 81.19 80 PRO A CA 1
ATOM 613 C C . PRO A 1 80 ? 7.298 8.224 -7.027 1.00 81.19 80 PRO A C 1
ATOM 615 O O . PRO A 1 80 ? 6.521 8.622 -6.155 1.00 81.19 80 PRO A O 1
ATOM 618 N N . ARG A 1 81 ? 7.568 8.918 -8.128 1.00 81.69 81 ARG A N 1
ATOM 619 C CA . ARG A 1 81 ? 6.971 10.220 -8.481 1.00 81.69 81 ARG A CA 1
ATOM 620 C C . ARG A 1 81 ? 6.154 10.167 -9.747 1.00 81.69 81 ARG A C 1
ATOM 622 O O . ARG A 1 81 ? 5.337 11.047 -9.993 1.00 81.69 81 ARG A O 1
ATOM 629 N N . ARG A 1 82 ? 6.378 9.120 -10.529 1.00 88.50 82 ARG A N 1
ATOM 630 C CA . ARG A 1 82 ? 5.695 8.865 -11.772 1.00 88.50 82 ARG A CA 1
ATOM 631 C C . ARG A 1 82 ? 4.933 7.572 -11.656 1.00 88.50 82 ARG A C 1
ATOM 633 O O . ARG A 1 82 ? 5.450 6.546 -11.205 1.00 88.50 82 ARG A O 1
ATOM 640 N N . ARG A 1 83 ? 3.684 7.644 -12.069 1.00 93.56 83 ARG A N 1
ATOM 641 C CA . ARG A 1 83 ? 2.782 6.508 -12.110 1.00 93.56 83 ARG A CA 1
ATOM 642 C C . ARG A 1 83 ? 2.157 6.466 -13.479 1.00 93.56 83 ARG A C 1
ATOM 644 O O . ARG A 1 83 ? 1.894 7.514 -14.060 1.00 93.56 83 ARG A O 1
ATOM 651 N N . ILE A 1 84 ? 1.939 5.263 -13.978 1.00 96.44 84 ILE A N 1
ATOM 652 C CA . ILE A 1 84 ? 1.149 5.052 -15.176 1.00 96.44 84 ILE A CA 1
ATOM 653 C C . ILE A 1 84 ? -0.097 4.276 -14.790 1.00 96.44 84 ILE A C 1
ATOM 655 O O . ILE A 1 84 ? -0.030 3.230 -14.138 1.00 96.44 84 ILE A O 1
ATOM 659 N N . LEU A 1 85 ? -1.231 4.846 -15.167 1.00 98.44 85 LEU A N 1
ATOM 660 C CA . LEU A 1 85 ? -2.541 4.246 -15.070 1.00 98.44 85 LEU A CA 1
ATOM 661 C C . LEU A 1 85 ? -2.859 3.626 -16.425 1.00 98.44 85 LEU A C 1
ATOM 663 O O . LEU A 1 85 ? -2.725 4.289 -17.451 1.00 98.44 85 LEU A O 1
ATOM 667 N N . ILE A 1 86 ? -3.238 2.356 -16.439 1.00 98.56 86 ILE A N 1
ATOM 668 C CA . ILE A 1 86 ? -3.471 1.584 -17.659 1.00 98.56 86 ILE A CA 1
ATOM 669 C C . ILE A 1 86 ? -4.892 1.030 -17.619 1.00 98.56 86 ILE A C 1
ATOM 671 O O . ILE A 1 86 ? -5.309 0.425 -16.630 1.00 98.56 86 ILE A O 1
ATOM 675 N N . GLU A 1 87 ? -5.629 1.248 -18.707 1.00 96.56 87 GLU A N 1
ATOM 676 C CA . GLU A 1 87 ? -6.958 0.665 -18.898 1.00 96.56 87 GLU A CA 1
ATOM 677 C C . GLU A 1 87 ? -6.855 -0.864 -18.910 1.00 96.56 87 GLU A C 1
ATOM 679 O O . GLU A 1 87 ? -5.937 -1.422 -19.516 1.00 96.56 87 GLU A O 1
ATOM 684 N N . THR A 1 88 ? -7.797 -1.550 -18.265 1.00 98.38 88 THR A N 1
ATOM 685 C CA . THR A 1 88 ? -7.885 -3.013 -18.333 1.00 98.38 88 THR A CA 1
ATOM 686 C C . THR A 1 88 ? -9.056 -3.453 -19.213 1.00 98.38 88 THR A C 1
ATOM 688 O O . THR A 1 88 ? -9.930 -2.653 -19.545 1.00 98.38 88 THR A O 1
ATOM 691 N N . GLU A 1 89 ? -9.097 -4.725 -19.621 1.00 97.94 89 GLU A N 1
ATOM 692 C CA . GLU A 1 89 ? -10.244 -5.282 -20.357 1.00 97.94 89 GLU A CA 1
ATOM 693 C C . GLU A 1 89 ? -11.549 -5.127 -19.560 1.00 97.94 89 GLU A C 1
ATOM 695 O O . GLU A 1 89 ? -12.609 -4.863 -20.132 1.00 97.94 89 GLU A O 1
ATOM 700 N N . ASN A 1 90 ? -11.463 -5.225 -18.230 1.00 97.56 90 ASN A N 1
ATOM 701 C CA . ASN A 1 90 ? -12.561 -4.861 -17.354 1.00 97.56 90 ASN A CA 1
ATOM 702 C C . ASN A 1 90 ? -12.576 -3.338 -17.155 1.00 97.56 90 ASN A C 1
ATOM 704 O O . ASN A 1 90 ? -11.800 -2.793 -16.377 1.00 97.56 90 ASN A O 1
ATOM 708 N N . LYS A 1 91 ? -13.481 -2.646 -17.850 1.00 95.12 91 LYS A N 1
ATOM 709 C CA . LYS A 1 91 ? -13.540 -1.172 -17.888 1.00 95.12 91 LYS A CA 1
ATOM 710 C C . LYS A 1 91 ? -13.777 -0.506 -16.532 1.00 95.12 91 LYS A C 1
ATOM 712 O O . LYS A 1 91 ? -13.511 0.687 -16.400 1.00 95.12 91 LYS A O 1
ATOM 717 N N . ASP A 1 92 ? -14.245 -1.267 -15.547 1.00 96.50 92 ASP A N 1
ATOM 718 C CA . ASP A 1 92 ? -14.427 -0.787 -14.180 1.00 96.50 92 ASP A CA 1
ATOM 719 C C . ASP A 1 92 ? -13.100 -0.737 -13.409 1.00 96.50 92 ASP A C 1
ATOM 721 O O . ASP A 1 92 ? -13.046 -0.163 -12.328 1.00 96.50 92 ASP A O 1
ATOM 725 N N . TRP A 1 93 ? -12.028 -1.346 -13.924 1.00 98.44 93 TRP A N 1
ATOM 726 C CA . TRP A 1 93 ? -10.725 -1.405 -13.272 1.00 98.44 93 TRP A CA 1
ATOM 727 C C . TRP A 1 93 ? -9.636 -0.712 -14.085 1.00 98.44 93 TRP A C 1
ATOM 729 O O . TRP A 1 93 ? -9.447 -0.954 -15.280 1.00 98.44 93 TRP A O 1
ATOM 739 N N . THR A 1 94 ? -8.838 0.073 -13.369 1.00 98.75 94 THR A N 1
ATOM 740 C CA . THR A 1 94 ? -7.604 0.684 -13.856 1.00 98.75 94 THR A CA 1
ATOM 741 C C . THR A 1 94 ? -6.421 0.109 -13.096 1.00 98.75 94 THR A C 1
ATOM 743 O O . THR A 1 94 ? -6.413 0.099 -11.864 1.00 98.75 94 THR A O 1
ATOM 746 N N . ALA A 1 95 ? -5.410 -0.361 -13.823 1.00 98.50 95 ALA A N 1
ATOM 747 C CA . ALA A 1 95 ? -4.159 -0.820 -13.240 1.00 98.50 95 ALA A CA 1
ATOM 748 C C . ALA A 1 95 ? -3.205 0.354 -13.013 1.00 98.50 95 ALA A C 1
ATOM 750 O O . ALA A 1 95 ? -3.116 1.248 -13.850 1.00 98.50 95 ALA A O 1
ATOM 751 N N . VAL A 1 96 ? -2.465 0.339 -11.908 1.00 98.06 96 VAL A N 1
ATOM 752 C CA . VAL A 1 96 ? -1.532 1.399 -11.527 1.00 98.06 96 VAL A CA 1
ATOM 753 C C . VAL A 1 96 ? -0.156 0.811 -11.250 1.00 98.06 96 VAL A C 1
ATOM 755 O O . VAL A 1 96 ? 0.036 0.010 -10.328 1.00 98.06 96 VAL A O 1
ATOM 758 N N . PHE A 1 97 ? 0.812 1.279 -12.032 1.00 96.75 97 PHE A N 1
ATOM 759 C CA . PHE A 1 97 ? 2.230 0.970 -11.896 1.00 96.75 97 PHE A CA 1
ATOM 760 C C . PHE A 1 97 ? 2.998 2.249 -11.563 1.00 96.75 97 PHE A C 1
ATOM 762 O O . PHE A 1 97 ? 2.560 3.352 -11.889 1.00 96.75 97 PHE A O 1
ATOM 769 N N . ALA A 1 98 ? 4.150 2.118 -10.916 1.00 93.75 98 ALA A N 1
ATOM 770 C CA . ALA A 1 98 ? 4.941 3.260 -10.474 1.00 93.75 98 ALA A CA 1
ATOM 771 C C . ALA A 1 98 ? 6.423 3.067 -10.787 1.00 93.75 98 ALA A C 1
ATOM 773 O O . ALA A 1 98 ? 6.908 1.937 -10.847 1.00 93.75 98 ALA A O 1
ATOM 774 N N . ASN A 1 99 ? 7.151 4.173 -10.939 1.00 91.50 99 ASN A N 1
ATOM 775 C CA . ASN A 1 99 ? 8.575 4.170 -11.258 1.00 91.50 99 ASN A CA 1
ATOM 776 C C . ASN A 1 99 ? 9.461 3.835 -10.048 1.00 91.50 99 ASN A C 1
ATOM 778 O O . ASN A 1 99 ? 10.442 4.517 -9.790 1.00 91.50 99 ASN A O 1
ATOM 782 N N . CYS A 1 100 ? 9.123 2.804 -9.279 1.00 88.75 100 CYS A N 1
ATOM 783 C CA . CYS A 1 100 ? 9.911 2.398 -8.123 1.00 88.75 100 CYS A CA 1
ATOM 784 C C . CYS A 1 100 ? 10.821 1.217 -8.474 1.00 88.75 100 CYS A C 1
ATOM 786 O O . CYS A 1 100 ? 10.401 0.272 -9.142 1.00 88.75 100 CYS A O 1
ATOM 788 N N . LYS A 1 101 ? 12.063 1.233 -7.981 1.00 86.62 101 LYS A N 1
ATOM 789 C CA . LYS A 1 101 ? 12.993 0.096 -8.089 1.00 86.62 101 LYS A CA 1
ATOM 790 C C . LYS A 1 101 ? 12.658 -1.044 -7.108 1.00 86.62 101 LYS A C 1
ATOM 792 O O . LYS A 1 101 ? 13.379 -2.036 -7.054 1.00 86.62 101 LYS A O 1
ATOM 797 N N . ARG A 1 102 ? 11.612 -0.885 -6.287 1.00 82.38 102 ARG A N 1
ATOM 798 C CA . ARG A 1 102 ? 11.061 -1.851 -5.314 1.00 82.38 102 ARG A CA 1
ATOM 799 C C . ARG A 1 102 ? 9.547 -1.622 -5.161 1.00 82.38 102 ARG A C 1
ATOM 801 O O . ARG A 1 102 ? 8.957 -0.934 -5.986 1.00 82.38 102 ARG A O 1
ATOM 808 N N . ASP A 1 103 ? 8.916 -2.168 -4.115 1.00 78.50 103 ASP A N 1
ATOM 809 C CA . ASP A 1 103 ? 7.504 -1.899 -3.794 1.00 78.50 103 ASP A CA 1
ATOM 810 C C . ASP A 1 103 ? 7.261 -0.376 -3.693 1.00 78.50 103 ASP A C 1
ATOM 812 O O . ASP A 1 103 ? 7.868 0.285 -2.844 1.00 78.50 103 ASP A O 1
ATOM 816 N N . PRO A 1 104 ? 6.402 0.209 -4.548 1.00 73.69 104 PRO A N 1
ATOM 817 C CA . PRO A 1 104 ? 6.153 1.646 -4.567 1.00 73.69 104 PRO A CA 1
ATOM 818 C C . PRO A 1 104 ? 5.385 2.171 -3.345 1.00 73.69 104 PRO A C 1
ATOM 820 O O . PRO A 1 104 ? 5.164 3.378 -3.265 1.00 73.69 104 PRO A O 1
ATOM 823 N N . ASN A 1 105 ? 4.954 1.292 -2.429 1.00 74.25 105 ASN A N 1
ATOM 824 C CA . ASN A 1 105 ? 4.149 1.608 -1.249 1.00 74.25 105 ASN A CA 1
ATOM 825 C C . ASN A 1 105 ? 3.065 2.664 -1.539 1.00 74.25 105 ASN A C 1
ATOM 827 O O . ASN A 1 105 ? 3.057 3.771 -0.997 1.00 74.25 105 ASN A O 1
ATOM 831 N N . LEU A 1 106 ? 2.139 2.311 -2.433 1.00 86.38 106 LEU A N 1
ATOM 832 C CA . LEU A 1 106 ? 1.005 3.166 -2.794 1.00 86.38 106 LEU A CA 1
ATOM 833 C C . LEU A 1 106 ? -0.152 3.080 -1.785 1.00 86.38 106 LEU A C 1
ATOM 835 O O . LEU A 1 106 ? -1.226 3.612 -2.053 1.00 86.38 106 LEU A O 1
ATOM 839 N N . GLU A 1 107 ? 0.050 2.440 -0.627 1.00 81.75 107 GLU A N 1
ATOM 840 C CA . GLU A 1 107 ? -1.009 2.166 0.351 1.00 81.75 107 GLU A CA 1
ATOM 841 C C . GLU A 1 107 ? -1.712 3.447 0.808 1.00 81.75 107 GLU A C 1
ATOM 843 O O . GLU A 1 107 ? -2.933 3.472 0.888 1.00 81.75 107 GLU A O 1
ATOM 848 N N . VAL A 1 108 ? -0.973 4.543 1.001 1.00 81.25 108 VAL A N 1
ATOM 849 C CA . VAL A 1 108 ? -1.561 5.836 1.392 1.00 81.25 108 VAL A CA 1
ATOM 850 C C . VAL A 1 108 ? -2.569 6.344 0.357 1.00 81.25 108 VAL A C 1
ATOM 852 O O . VAL A 1 108 ? -3.609 6.867 0.738 1.00 81.25 108 VAL A O 1
ATOM 855 N N . ALA A 1 109 ? -2.293 6.195 -0.941 1.00 86.25 109 ALA A N 1
ATOM 856 C CA . ALA A 1 109 ? -3.247 6.591 -1.976 1.00 86.25 109 ALA A CA 1
ATOM 857 C C . ALA A 1 109 ? -4.421 5.604 -2.031 1.00 86.25 109 ALA A C 1
ATOM 859 O O . ALA A 1 109 ? -5.579 6.004 -1.979 1.00 86.25 109 ALA A O 1
ATOM 860 N N . LEU A 1 110 ? -4.126 4.306 -2.102 1.00 89.69 110 LEU A N 1
ATOM 861 C CA . LEU A 1 110 ? -5.138 3.272 -2.320 1.00 89.69 110 LEU A CA 1
ATOM 862 C C . LEU A 1 110 ? -6.121 3.168 -1.150 1.00 89.69 110 LEU A C 1
ATOM 864 O O . LEU A 1 110 ? -7.328 3.216 -1.361 1.00 89.69 110 LEU A O 1
ATOM 868 N N . LYS A 1 111 ? -5.606 3.091 0.080 1.00 87.06 111 LYS A N 1
ATOM 869 C CA . LYS A 1 111 ? -6.405 3.014 1.303 1.00 87.06 111 LYS A CA 1
ATOM 870 C C . LYS A 1 111 ? -6.992 4.377 1.661 1.00 87.06 111 LYS A C 1
ATOM 872 O O . LYS A 1 111 ? -8.207 4.543 1.648 1.00 87.06 111 LYS A O 1
ATOM 877 N N . ASN A 1 112 ? -6.133 5.352 1.965 1.00 82.44 112 ASN A N 1
ATOM 878 C CA . ASN A 1 112 ? -6.586 6.574 2.633 1.00 82.44 112 ASN A CA 1
ATOM 879 C C . ASN A 1 112 ? -7.246 7.567 1.679 1.00 82.44 112 ASN A C 1
ATOM 881 O O . ASN A 1 112 ? -7.937 8.448 2.167 1.00 82.44 112 ASN A O 1
ATOM 885 N N . HIS A 1 113 ? -6.999 7.483 0.363 1.00 85.50 113 HIS A N 1
ATOM 886 C CA . HIS A 1 113 ? -7.639 8.354 -0.625 1.00 85.50 113 HIS A CA 1
ATOM 887 C C . HIS A 1 113 ? -8.752 7.632 -1.391 1.00 85.50 113 HIS A C 1
ATOM 889 O O . HIS A 1 113 ? -9.927 7.937 -1.220 1.00 85.50 113 HIS A O 1
ATOM 895 N N . PHE A 1 114 ? -8.417 6.647 -2.220 1.00 89.94 114 PHE A N 1
ATOM 896 C CA . PHE A 1 114 ? -9.422 5.997 -3.064 1.00 89.94 114 PHE A CA 1
ATOM 897 C C . PHE A 1 114 ? -10.483 5.273 -2.231 1.00 89.94 114 PHE A C 1
ATOM 899 O O . PHE A 1 114 ? -11.676 5.525 -2.399 1.00 89.94 114 PHE A O 1
ATOM 906 N N . SER A 1 115 ? -10.059 4.441 -1.283 1.00 88.19 115 SER A N 1
ATOM 907 C CA . SER A 1 115 ? -10.986 3.651 -0.478 1.00 88.19 115 SER A CA 1
ATOM 908 C C . SER A 1 115 ? -11.776 4.493 0.514 1.00 88.19 115 SER A C 1
ATOM 910 O O . SER A 1 115 ? -12.998 4.583 0.421 1.00 88.19 115 SER A O 1
ATOM 912 N N . GLU A 1 116 ? -11.087 5.141 1.451 1.00 82.31 116 GLU A N 1
ATOM 913 C CA . GLU A 1 116 ? -11.739 5.811 2.577 1.00 82.31 116 GLU A CA 1
ATOM 914 C C . GLU A 1 116 ? -12.493 7.077 2.145 1.00 82.31 116 GLU A C 1
ATOM 916 O O . GLU A 1 116 ? -13.582 7.321 2.654 1.00 82.31 116 GLU A O 1
ATOM 921 N N . VAL A 1 117 ? -11.963 7.850 1.186 1.00 80.19 117 VAL A N 1
ATOM 922 C CA . VAL A 1 117 ? -12.522 9.163 0.775 1.00 80.19 117 VAL A CA 1
ATOM 923 C C . VAL A 1 117 ? -13.524 9.033 -0.331 1.00 80.19 117 VAL A C 1
ATOM 925 O O . VAL A 1 117 ? -14.595 9.636 -0.295 1.00 80.19 117 VAL A O 1
ATOM 928 N N . ARG A 1 118 ? -13.138 8.284 -1.361 1.00 85.94 118 ARG A N 1
ATOM 929 C CA . ARG A 1 118 ? -13.926 8.180 -2.583 1.00 85.94 118 ARG A CA 1
ATOM 930 C C . ARG A 1 118 ? -14.854 6.973 -2.558 1.00 85.94 118 ARG A C 1
ATOM 932 O O . ARG A 1 118 ? -15.707 6.872 -3.432 1.00 85.94 118 ARG A O 1
ATOM 939 N N . GLY A 1 119 ? -14.730 6.090 -1.564 1.00 90.19 119 GLY A N 1
ATOM 940 C CA . GLY A 1 119 ? -15.509 4.856 -1.492 1.00 90.19 119 GLY A CA 1
ATOM 941 C C . GLY A 1 119 ? -15.175 3.881 -2.623 1.00 90.19 119 GLY A C 1
ATOM 942 O O . GLY A 1 119 ? -16.001 3.037 -2.964 1.00 90.19 119 GLY A O 1
ATOM 943 N N . VAL A 1 120 ? -13.999 4.030 -3.235 1.00 95.38 120 VAL A N 1
ATOM 944 C CA . VAL A 1 120 ? -13.564 3.276 -4.410 1.00 95.38 120 VAL A CA 1
ATOM 945 C C . VAL A 1 120 ? -12.797 2.047 -3.962 1.00 95.38 120 VAL A C 1
ATOM 947 O O . VAL A 1 120 ? -11.787 2.150 -3.270 1.00 95.38 120 VAL A O 1
ATOM 950 N N . THR A 1 121 ? -13.242 0.877 -4.411 1.00 97.62 121 THR A N 1
ATOM 951 C CA . THR A 1 121 ? -12.546 -0.375 -4.106 1.00 97.62 121 THR A CA 1
ATOM 952 C C . THR A 1 121 ? -11.158 -0.374 -4.744 1.00 97.62 121 THR A C 1
ATOM 954 O O . THR A 1 121 ? -11.004 -0.052 -5.924 1.00 97.62 121 THR A O 1
ATOM 957 N N . THR A 1 122 ? -10.140 -0.764 -3.980 1.00 98.31 122 THR A N 1
ATOM 958 C CA . THR A 1 122 ? -8.773 -0.933 -4.480 1.00 98.31 122 THR A CA 1
ATOM 959 C C . THR A 1 122 ? -8.238 -2.319 -4.160 1.00 98.31 122 THR A C 1
ATOM 961 O O . THR A 1 122 ? -8.577 -2.911 -3.133 1.00 98.31 122 THR A O 1
ATOM 964 N N . VAL A 1 123 ? -7.398 -2.852 -5.048 1.00 98.38 123 VAL A N 1
ATOM 965 C CA . VAL A 1 123 ? -6.770 -4.167 -4.881 1.00 98.38 123 VAL A CA 1
ATOM 966 C C . VAL A 1 123 ? -5.270 -4.052 -5.113 1.00 98.38 123 VAL A C 1
ATOM 968 O O . VAL A 1 123 ? -4.838 -3.556 -6.148 1.00 98.38 123 VAL A O 1
ATOM 971 N N . LYS A 1 124 ? -4.466 -4.541 -4.172 1.00 97.81 124 LYS A N 1
ATOM 972 C CA . LYS A 1 124 ? -3.026 -4.759 -4.343 1.00 97.81 124 LYS A CA 1
ATOM 973 C C . LYS A 1 124 ? -2.770 -6.253 -4.494 1.00 97.81 124 LYS A C 1
ATOM 975 O O . LYS A 1 124 ? -3.180 -7.041 -3.642 1.00 97.81 124 LYS A O 1
ATOM 980 N N . VAL A 1 125 ? -2.069 -6.619 -5.558 1.00 97.88 125 VAL A N 1
ATOM 981 C CA . VAL A 1 125 ? -1.635 -7.984 -5.859 1.00 97.88 125 VAL A CA 1
ATOM 982 C C . VAL A 1 125 ? -0.113 -8.027 -5.847 1.00 97.88 125 VAL A C 1
ATOM 984 O O . VAL A 1 125 ? 0.530 -7.215 -6.503 1.00 97.88 125 VAL A O 1
ATOM 987 N N . GLU A 1 126 ? 0.461 -8.970 -5.110 1.00 96.38 126 GLU A N 1
ATOM 988 C CA . GLU A 1 126 ? 1.907 -9.183 -4.988 1.00 96.38 126 GLU A CA 1
ATOM 989 C C . GLU A 1 126 ? 2.211 -10.661 -5.270 1.00 96.38 126 GLU A C 1
ATOM 991 O O . GLU A 1 126 ? 1.564 -11.537 -4.691 1.00 96.38 126 GLU A O 1
ATOM 996 N N . ASP A 1 127 ? 3.185 -10.958 -6.133 1.00 96.25 127 ASP A N 1
ATOM 997 C CA . ASP A 1 127 ? 3.720 -12.319 -6.291 1.00 96.25 127 ASP A CA 1
ATOM 998 C C . ASP A 1 127 ? 5.194 -12.276 -6.713 1.00 96.25 127 ASP A C 1
ATOM 1000 O O . ASP A 1 127 ? 5.539 -12.000 -7.862 1.00 96.25 127 ASP A O 1
ATOM 1004 N N . GLU A 1 128 ? 6.074 -12.557 -5.757 1.00 94.50 128 GLU A N 1
ATOM 1005 C CA . GLU A 1 128 ? 7.516 -12.605 -5.946 1.00 94.50 128 GLU A CA 1
ATOM 1006 C C . GLU A 1 128 ? 8.049 -14.021 -5.684 1.00 94.50 128 GLU A C 1
ATOM 1008 O O . GLU A 1 128 ? 7.814 -14.617 -4.621 1.00 94.50 128 GLU A O 1
ATOM 1013 N N . PRO A 1 129 ? 8.852 -14.587 -6.597 1.00 93.06 129 PRO A N 1
ATOM 1014 C CA . PRO A 1 129 ? 9.452 -15.890 -6.387 1.00 93.06 129 PRO A CA 1
ATOM 1015 C C . PRO A 1 129 ? 10.566 -15.822 -5.348 1.00 93.06 129 PRO A C 1
ATOM 1017 O O . PRO A 1 129 ? 11.423 -14.946 -5.367 1.00 93.06 129 PRO A O 1
ATOM 1020 N N . ARG A 1 130 ? 10.650 -16.834 -4.483 1.00 93.19 130 ARG A N 1
ATOM 1021 C CA . ARG A 1 130 ? 11.825 -17.014 -3.621 1.00 93.19 130 ARG A CA 1
ATOM 1022 C C . ARG A 1 130 ? 13.029 -17.444 -4.463 1.00 93.19 130 ARG A C 1
ATOM 1024 O O . ARG A 1 130 ? 13.114 -18.606 -4.861 1.00 93.19 130 ARG A O 1
ATOM 1031 N N . SER A 1 131 ? 13.996 -16.549 -4.646 1.00 92.25 131 SER A N 1
ATOM 1032 C CA . SER A 1 131 ? 15.258 -16.811 -5.359 1.00 92.25 131 SER A CA 1
ATOM 1033 C C . SER A 1 131 ? 16.515 -16.530 -4.524 1.00 92.25 131 SER A C 1
ATOM 1035 O O . SER A 1 131 ? 17.628 -16.688 -5.030 1.00 92.25 131 SER A O 1
ATOM 1037 N N . ILE A 1 132 ? 16.352 -16.156 -3.246 1.00 91.31 132 ILE A N 1
ATOM 1038 C CA . ILE A 1 132 ? 17.447 -15.774 -2.348 1.00 91.31 132 ILE A CA 1
ATOM 1039 C C . ILE A 1 132 ? 18.585 -16.818 -2.312 1.00 91.31 132 ILE A C 1
ATOM 1041 O O . ILE A 1 132 ? 18.388 -17.997 -2.006 1.00 91.31 132 ILE A O 1
ATOM 1045 N N . LYS A 1 133 ? 19.807 -16.363 -2.594 1.00 89.12 133 LYS A N 1
ATOM 1046 C CA . LYS A 1 133 ? 21.069 -17.096 -2.488 1.00 89.12 133 LYS A CA 1
ATOM 1047 C C . LYS A 1 133 ? 21.948 -16.429 -1.440 1.00 89.12 133 LYS A C 1
ATOM 1049 O O . LYS A 1 133 ? 22.308 -15.257 -1.560 1.00 89.12 133 LYS A O 1
ATOM 1054 N N . ARG A 1 134 ? 22.327 -17.202 -0.423 1.00 87.06 134 ARG A N 1
ATOM 1055 C CA . ARG A 1 134 ? 23.309 -16.780 0.579 1.00 87.06 134 ARG A CA 1
ATOM 1056 C C . ARG A 1 134 ? 24.706 -16.939 -0.003 1.00 87.06 134 ARG A C 1
ATOM 1058 O O . ARG A 1 134 ? 25.066 -18.026 -0.450 1.00 87.06 134 ARG A O 1
ATOM 1065 N N . ILE A 1 135 ? 25.475 -15.859 0.008 1.00 82.44 135 ILE A N 1
ATOM 1066 C CA . ILE A 1 135 ? 26.844 -15.838 -0.502 1.00 82.44 135 ILE A CA 1
ATOM 1067 C C . ILE A 1 135 ? 27.778 -15.681 0.704 1.00 82.44 135 ILE A C 1
ATOM 1069 O O . ILE A 1 135 ? 27.611 -14.727 1.463 1.00 82.44 135 ILE A O 1
ATOM 1073 N N . PRO A 1 136 ? 28.737 -16.596 0.932 1.00 82.38 136 PRO A N 1
ATOM 1074 C CA . PRO A 1 136 ? 29.710 -16.440 2.008 1.00 82.38 136 PRO A CA 1
ATOM 1075 C C . PRO A 1 136 ? 30.469 -15.116 1.877 1.00 82.38 136 PRO A C 1
ATOM 1077 O O . PRO A 1 136 ? 30.949 -14.788 0.794 1.00 82.38 136 PRO A O 1
ATOM 1080 N N . ASN A 1 137 ? 30.593 -14.376 2.981 1.00 84.12 137 ASN A N 1
ATOM 1081 C CA . ASN A 1 137 ? 31.306 -13.093 3.054 1.00 84.12 137 ASN A CA 1
ATOM 1082 C C . ASN A 1 137 ? 30.791 -12.002 2.091 1.00 84.12 137 ASN A C 1
ATOM 1084 O O . ASN A 1 137 ? 31.519 -11.060 1.792 1.00 84.12 137 ASN A O 1
ATOM 1088 N N . ALA A 1 138 ? 29.549 -12.106 1.613 1.00 80.06 138 ALA A N 1
ATOM 1089 C CA . ALA A 1 138 ? 28.907 -11.073 0.811 1.00 80.06 138 ALA A CA 1
ATOM 1090 C C . ALA A 1 138 ? 27.416 -10.963 1.148 1.00 80.06 138 ALA A C 1
ATOM 1092 O O . ALA A 1 138 ? 26.825 -11.837 1.785 1.00 80.06 138 ALA A O 1
ATOM 1093 N N . ARG A 1 139 ? 26.788 -9.877 0.696 1.00 80.75 139 ARG A N 1
ATOM 1094 C CA . ARG A 1 139 ? 25.341 -9.686 0.818 1.00 80.75 139 ARG A CA 1
ATOM 1095 C C . ARG A 1 139 ? 24.600 -10.788 0.051 1.00 80.75 139 ARG A C 1
ATOM 1097 O O . ARG A 1 139 ? 24.952 -11.096 -1.090 1.00 80.75 139 ARG A O 1
ATOM 1104 N N . SER A 1 140 ? 23.573 -11.371 0.674 1.00 87.62 140 SER A N 1
ATOM 1105 C CA . SER A 1 140 ? 22.652 -12.290 -0.007 1.00 87.62 140 SER A CA 1
ATOM 1106 C C . SER A 1 140 ? 22.019 -11.606 -1.220 1.00 87.62 140 SER A C 1
ATOM 1108 O O . SER A 1 140 ? 21.728 -10.411 -1.175 1.00 87.62 140 SER A O 1
ATOM 1110 N N . ARG A 1 141 ? 21.799 -12.371 -2.290 1.00 90.69 141 ARG A N 1
ATOM 1111 C CA . ARG A 1 141 ? 21.225 -11.886 -3.555 1.00 90.69 141 ARG A CA 1
ATOM 1112 C C . ARG A 1 141 ? 19.950 -12.633 -3.885 1.00 90.69 141 ARG A C 1
ATOM 1114 O O . ARG A 1 141 ? 19.841 -13.802 -3.533 1.00 90.69 141 ARG A O 1
ATOM 1121 N N . GLY A 1 142 ? 19.035 -11.997 -4.596 1.00 91.69 142 GLY A N 1
ATOM 1122 C CA . GLY A 1 142 ? 17.741 -12.561 -4.953 1.00 91.69 142 GLY A CA 1
ATOM 1123 C C . GLY A 1 142 ? 16.601 -12.076 -4.078 1.00 91.69 142 GLY A C 1
ATOM 1124 O O . GLY A 1 142 ? 16.778 -11.291 -3.148 1.00 91.69 142 GLY A O 1
ATOM 1125 N N . LEU A 1 143 ? 15.419 -12.574 -4.406 1.00 91.38 143 LEU A N 1
ATOM 1126 C CA . LEU A 1 143 ? 14.163 -12.198 -3.786 1.00 91.38 143 LEU A CA 1
ATOM 1127 C C . LEU A 1 143 ? 13.854 -13.139 -2.623 1.00 91.38 143 LEU A C 1
ATOM 1129 O O . LEU A 1 143 ? 14.042 -14.362 -2.707 1.00 91.38 143 LEU A O 1
ATOM 1133 N N . TRP A 1 144 ? 13.371 -12.565 -1.523 1.00 90.69 144 TRP A N 1
ATOM 1134 C CA . TRP A 1 144 ? 12.939 -13.336 -0.358 1.00 90.69 144 TRP A CA 1
ATOM 1135 C C . TRP A 1 144 ? 11.736 -14.214 -0.698 1.00 90.69 144 TRP A C 1
ATOM 1137 O O . TRP A 1 144 ? 11.679 -15.365 -0.257 1.00 90.69 144 TRP A O 1
ATOM 1147 N N . GLY A 1 145 ? 10.863 -13.718 -1.569 1.00 93.12 145 GLY A N 1
ATOM 1148 C CA . GLY A 1 145 ? 9.637 -14.363 -1.992 1.00 93.12 145 GLY A CA 1
ATOM 1149 C C . GLY A 1 145 ? 8.463 -13.941 -1.120 1.00 93.12 145 GLY A C 1
ATOM 1150 O O . GLY A 1 145 ? 8.518 -14.014 0.116 1.00 93.12 145 GLY A O 1
ATOM 1151 N N . SER A 1 146 ? 7.398 -13.526 -1.783 1.00 95.12 146 SER A N 1
ATOM 1152 C CA . SER A 1 146 ? 6.175 -13.032 -1.173 1.00 95.12 146 SER A CA 1
ATOM 1153 C C . SER A 1 146 ? 4.989 -13.318 -2.085 1.00 95.12 146 SER A C 1
ATOM 1155 O O . SER A 1 146 ? 5.135 -13.498 -3.288 1.00 95.12 146 SER A O 1
ATOM 1157 N N . ARG A 1 147 ? 3.803 -13.407 -1.496 1.00 97.31 147 ARG A N 1
ATOM 1158 C CA . ARG A 1 147 ? 2.537 -13.434 -2.214 1.00 97.31 147 ARG A CA 1
ATOM 1159 C C . ARG A 1 147 ? 1.496 -12.712 -1.386 1.00 97.31 147 ARG A C 1
ATOM 1161 O O . ARG A 1 147 ? 1.369 -12.999 -0.195 1.00 97.31 147 ARG A O 1
ATOM 1168 N N . GLY A 1 148 ? 0.763 -11.797 -1.996 1.00 97.25 148 GLY A N 1
ATOM 1169 C CA . GLY A 1 148 ? -0.157 -10.923 -1.291 1.00 97.25 148 GLY A CA 1
ATOM 1170 C C . GLY A 1 148 ? -1.406 -10.609 -2.096 1.00 97.25 148 GLY A C 1
ATOM 1171 O O . GLY A 1 148 ? -1.347 -10.433 -3.311 1.00 97.25 148 GLY A O 1
ATOM 1172 N N . LEU A 1 149 ? -2.526 -10.518 -1.387 1.00 98.38 149 LEU A N 1
ATOM 1173 C CA . LEU A 1 149 ? -3.764 -9.920 -1.868 1.00 98.38 149 LEU A CA 1
ATOM 1174 C C . LEU A 1 149 ? -4.267 -8.978 -0.778 1.00 98.38 149 LEU A C 1
ATOM 1176 O O . LEU A 1 149 ? -4.561 -9.424 0.330 1.00 98.38 149 LEU A O 1
ATOM 1180 N N . THR A 1 150 ? -4.387 -7.695 -1.089 1.00 97.88 150 THR A N 1
ATOM 1181 C CA . THR A 1 150 ? -5.004 -6.712 -0.196 1.00 97.88 150 THR A CA 1
ATOM 1182 C C . THR A 1 150 ? -6.160 -6.057 -0.922 1.00 97.88 150 THR A C 1
ATOM 1184 O O . THR A 1 150 ? -5.972 -5.555 -2.025 1.00 97.88 150 THR A O 1
ATOM 1187 N N . VAL A 1 151 ? -7.335 -6.044 -0.307 1.00 98.06 151 VAL A N 1
ATOM 1188 C CA . VAL A 1 151 ? -8.530 -5.374 -0.813 1.00 98.06 151 VAL A CA 1
ATOM 1189 C C . VAL A 1 151 ? -8.958 -4.332 0.205 1.00 98.06 151 VAL A C 1
ATOM 1191 O O . VAL A 1 151 ? -9.197 -4.673 1.368 1.00 98.06 151 VAL A O 1
ATOM 1194 N N . TYR A 1 152 ? -9.081 -3.087 -0.241 1.00 96.00 152 TYR A N 1
ATOM 1195 C CA . TYR A 1 152 ? -9.748 -2.033 0.512 1.00 96.00 152 TYR A CA 1
ATOM 1196 C C . TYR A 1 152 ? -11.055 -1.664 -0.189 1.00 96.00 152 TYR A C 1
ATOM 1198 O O . TYR A 1 152 ? -11.104 -1.629 -1.418 1.00 96.00 152 TYR A O 1
ATOM 1206 N N . ASP A 1 153 ? -12.100 -1.396 0.586 1.00 92.56 153 ASP A N 1
ATOM 1207 C CA . ASP A 1 153 ? -13.355 -0.818 0.105 1.00 92.56 153 ASP A CA 1
ATOM 1208 C C . ASP A 1 153 ? -13.729 0.434 0.923 1.00 92.56 153 ASP A C 1
ATOM 1210 O O . ASP A 1 153 ? -12.953 0.921 1.754 1.00 92.56 153 ASP A O 1
ATOM 1214 N N . LYS A 1 154 ? -14.920 0.989 0.694 1.00 85.19 154 LYS A N 1
ATOM 1215 C CA . LYS A 1 154 ? -15.420 2.166 1.428 1.00 85.19 154 LYS A CA 1
ATOM 1216 C C . LYS A 1 154 ? -15.415 2.007 2.960 1.00 85.19 154 LYS A C 1
ATOM 1218 O O . LYS A 1 154 ? -15.473 2.999 3.688 1.00 85.19 154 LYS A O 1
ATOM 1223 N N . ASP A 1 155 ? -15.392 0.772 3.458 1.00 83.44 155 ASP A N 1
ATOM 1224 C CA . ASP A 1 155 ? -15.401 0.449 4.877 1.00 83.44 155 ASP A CA 1
ATOM 1225 C C . ASP A 1 155 ? -14.002 0.201 5.451 1.00 83.44 155 ASP A C 1
ATOM 1227 O O . ASP A 1 155 ? -13.863 0.036 6.660 1.00 83.44 155 ASP A O 1
ATOM 1231 N N . GLY A 1 156 ? -12.961 0.312 4.624 1.00 85.94 156 GLY A N 1
ATOM 1232 C CA . GLY A 1 156 ? -11.564 0.198 5.018 1.00 85.94 156 GLY A CA 1
ATOM 1233 C C . GLY A 1 156 ? -10.956 -1.103 4.512 1.00 85.94 156 GLY A C 1
ATOM 1234 O O . GLY A 1 156 ? -11.114 -1.465 3.348 1.00 85.94 156 GLY A O 1
ATOM 1235 N N . LEU A 1 157 ? -10.198 -1.801 5.363 1.00 89.69 157 LEU A N 1
ATOM 1236 C CA . LEU A 1 157 ? -9.586 -3.074 4.983 1.00 89.69 157 LEU A CA 1
ATOM 1237 C C . LEU A 1 157 ? -10.656 -4.168 4.870 1.00 89.69 157 LEU A C 1
ATOM 1239 O O . LEU A 1 157 ? -11.121 -4.696 5.878 1.00 89.69 157 LEU A O 1
ATOM 1243 N N . ARG A 1 158 ? -10.983 -4.571 3.640 1.00 94.69 158 ARG A N 1
ATOM 1244 C CA . ARG A 1 158 ? -11.963 -5.628 3.373 1.00 94.69 158 ARG A CA 1
ATOM 1245 C C . ARG A 1 158 ? -11.364 -7.020 3.522 1.00 94.69 158 ARG A C 1
ATOM 1247 O O . ARG A 1 158 ? -12.003 -7.904 4.096 1.00 94.69 158 ARG A O 1
ATOM 1254 N N . ARG A 1 159 ? -10.168 -7.238 2.970 1.00 97.19 159 ARG A N 1
ATOM 1255 C CA . ARG A 1 159 ? -9.468 -8.529 3.028 1.00 97.19 159 ARG A CA 1
ATOM 1256 C C . ARG A 1 159 ? -7.967 -8.347 2.857 1.00 97.19 159 ARG A C 1
ATOM 1258 O O . ARG A 1 159 ? -7.529 -7.580 2.008 1.00 97.19 159 ARG A O 1
ATOM 1265 N N . TRP A 1 160 ? -7.180 -9.091 3.621 1.00 97.12 160 TRP A N 1
ATOM 1266 C CA . TRP A 1 160 ? -5.730 -9.161 3.486 1.00 97.12 160 TRP A CA 1
ATOM 1267 C C . TRP A 1 160 ? -5.263 -10.606 3.600 1.00 97.12 160 TRP A C 1
ATOM 1269 O O . TRP A 1 160 ? -5.598 -11.289 4.565 1.00 97.12 160 TRP A O 1
ATOM 1279 N N . LEU A 1 161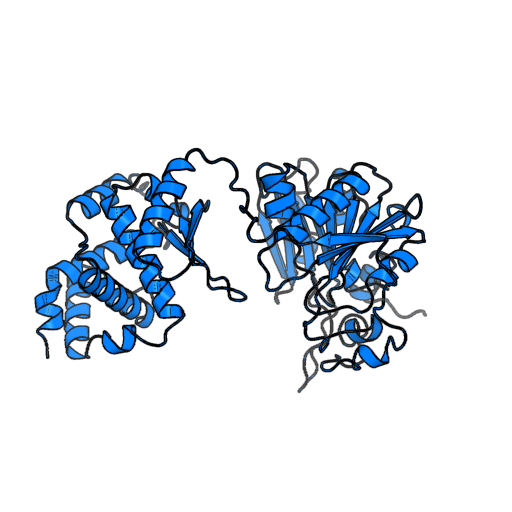 ? -4.473 -11.049 2.628 1.00 98.12 161 LEU A N 1
ATOM 1280 C CA . LEU A 1 161 ? -3.767 -12.323 2.606 1.00 98.12 161 LEU A CA 1
ATOM 1281 C C . LEU A 1 161 ? -2.292 -12.035 2.353 1.00 98.12 161 LEU A C 1
ATOM 1283 O O . LEU A 1 161 ? -1.954 -11.309 1.420 1.00 98.12 161 LEU A O 1
ATOM 1287 N N . SER A 1 162 ? -1.410 -12.619 3.156 1.00 96.81 162 SER A N 1
ATOM 1288 C CA . SER A 1 162 ? 0.030 -12.422 3.030 1.00 96.81 162 SER A CA 1
ATOM 1289 C C . SER A 1 162 ? 0.768 -13.721 3.303 1.00 96.81 162 SER A C 1
ATOM 1291 O O . SER A 1 162 ? 0.701 -14.276 4.394 1.00 96.81 162 SER A O 1
ATOM 1293 N N . LEU A 1 163 ? 1.527 -14.188 2.320 1.00 97.69 163 LEU A N 1
ATOM 1294 C CA . LEU A 1 163 ? 2.513 -15.247 2.462 1.00 97.69 163 LEU A CA 1
ATOM 1295 C C . LEU A 1 163 ? 3.895 -14.633 2.238 1.00 97.69 163 LEU A C 1
ATOM 1297 O O . LEU A 1 163 ? 4.234 -14.269 1.119 1.00 97.69 163 LEU A O 1
ATOM 1301 N N . ARG A 1 164 ? 4.718 -14.527 3.282 1.00 94.25 164 ARG A N 1
ATOM 1302 C CA . ARG A 1 164 ? 6.048 -13.900 3.196 1.00 94.25 164 ARG A CA 1
ATOM 1303 C C . ARG A 1 164 ? 7.126 -14.807 3.747 1.00 94.25 164 ARG A C 1
ATOM 1305 O O . ARG A 1 164 ? 6.957 -15.448 4.785 1.00 94.25 164 ARG A O 1
ATOM 1312 N N . ASN A 1 165 ? 8.264 -14.857 3.070 1.00 89.81 165 ASN A N 1
ATOM 1313 C CA . ASN A 1 165 ? 9.405 -15.631 3.531 1.00 89.81 165 ASN A CA 1
ATOM 1314 C C . ASN A 1 165 ? 10.357 -14.781 4.382 1.00 89.81 165 ASN A C 1
ATOM 1316 O O . ASN A 1 165 ? 11.412 -14.353 3.920 1.00 89.81 165 ASN A O 1
ATOM 1320 N N . PHE A 1 166 ? 10.009 -14.618 5.657 1.00 77.25 166 PHE A N 1
ATOM 1321 C CA . PHE A 1 166 ? 10.899 -14.068 6.688 1.00 77.25 166 PHE A CA 1
ATOM 1322 C C . PHE A 1 166 ? 11.675 -15.168 7.430 1.00 77.25 166 PHE A C 1
ATOM 1324 O O . PHE A 1 166 ? 11.915 -15.053 8.627 1.00 77.25 166 PHE A O 1
ATOM 1331 N N . GLU A 1 167 ? 12.006 -16.255 6.721 1.00 82.94 167 GLU A N 1
ATOM 1332 C CA . GLU A 1 167 ? 12.726 -17.438 7.207 1.00 82.94 167 GLU A CA 1
ATOM 1333 C C . GLU A 1 167 ? 12.374 -17.858 8.656 1.00 82.94 167 GLU A C 1
ATOM 1335 O O . GLU A 1 167 ? 13.101 -17.537 9.597 1.00 82.94 167 GLU A O 1
ATOM 1340 N N . PRO A 1 168 ? 11.298 -18.645 8.860 1.00 88.31 168 PRO A N 1
ATOM 1341 C CA . PRO A 1 168 ? 10.546 -19.403 7.854 1.00 88.31 168 PRO A CA 1
ATOM 1342 C C . PRO A 1 168 ? 9.445 -18.595 7.145 1.00 88.31 168 PRO A C 1
ATOM 1344 O O . PRO A 1 168 ? 9.137 -17.464 7.512 1.00 88.31 168 PRO A O 1
ATOM 1347 N N . TRP A 1 169 ? 8.822 -19.214 6.135 1.00 94.38 169 TRP A N 1
ATOM 1348 C CA . TRP A 1 169 ? 7.566 -18.738 5.549 1.00 94.38 169 TRP A CA 1
ATOM 1349 C C . TRP A 1 169 ? 6.506 -18.507 6.628 1.00 94.38 169 TRP A C 1
ATOM 1351 O O . TRP A 1 169 ? 6.290 -19.375 7.480 1.00 94.38 169 TRP A O 1
ATOM 1361 N N . ARG A 1 170 ? 5.819 -17.369 6.542 1.00 95.12 170 ARG A N 1
ATOM 1362 C CA . ARG A 1 170 ? 4.696 -16.978 7.397 1.00 95.12 170 ARG A CA 1
ATOM 1363 C C . ARG A 1 170 ? 3.487 -16.682 6.528 1.00 95.12 170 ARG A C 1
ATOM 1365 O O . ARG A 1 170 ? 3.642 -16.075 5.472 1.00 95.12 170 ARG A O 1
ATOM 1372 N N . PHE A 1 171 ? 2.335 -17.175 6.962 1.00 95.69 171 PHE A N 1
ATOM 1373 C CA . PHE A 1 171 ? 1.049 -16.898 6.344 1.00 95.69 171 PHE A CA 1
ATOM 1374 C C . PHE A 1 171 ? 0.196 -16.151 7.360 1.00 95.69 171 PHE A C 1
ATOM 1376 O O . PHE A 1 171 ? -0.046 -16.679 8.446 1.00 95.69 171 PHE A O 1
ATOM 1383 N N . ASP A 1 172 ? -0.236 -14.959 6.979 1.00 93.56 172 ASP A N 1
ATOM 1384 C CA . ASP A 1 172 ? -1.039 -14.047 7.773 1.00 93.56 172 ASP A CA 1
ATOM 1385 C C . ASP A 1 172 ? -2.285 -13.664 6.963 1.00 93.56 172 ASP A C 1
ATOM 1387 O O . ASP A 1 172 ? -2.240 -13.568 5.733 1.00 93.56 172 ASP A O 1
ATOM 1391 N N . GLN A 1 173 ? -3.405 -13.463 7.653 1.00 94.69 173 GLN A N 1
ATOM 1392 C CA . GLN A 1 173 ? -4.659 -13.030 7.043 1.00 94.69 173 GLN A CA 1
ATOM 1393 C C . GLN A 1 173 ? -5.423 -12.084 7.971 1.00 94.69 173 GLN A C 1
ATOM 1395 O O . GLN A 1 173 ? -5.288 -12.174 9.191 1.00 94.69 173 GLN A O 1
ATOM 1400 N N . ASN A 1 174 ? -6.232 -11.194 7.400 1.00 92.62 174 ASN A N 1
ATOM 1401 C CA . ASN A 1 174 ? -7.131 -10.296 8.129 1.00 92.62 174 ASN A CA 1
ATOM 1402 C C . ASN A 1 174 ? -8.366 -9.955 7.268 1.00 92.62 174 ASN A C 1
ATOM 1404 O O . ASN A 1 174 ? -8.316 -10.063 6.042 1.00 92.62 174 ASN A O 1
ATOM 1408 N N . GLY A 1 175 ? -9.466 -9.548 7.899 1.00 92.81 175 GLY A N 1
ATOM 1409 C CA . GLY A 1 175 ? -10.761 -9.291 7.267 1.00 92.81 175 GLY A CA 1
ATOM 1410 C C . GLY A 1 175 ? -11.574 -10.563 7.017 1.00 92.81 175 GLY A C 1
ATOM 1411 O O . GLY A 1 175 ? -11.040 -11.672 7.038 1.00 92.81 175 GLY A O 1
ATOM 1412 N N . GLU A 1 176 ? -12.870 -10.401 6.770 1.00 92.00 176 GLU A N 1
ATOM 1413 C CA . GLU A 1 176 ? -13.806 -11.506 6.523 1.00 92.00 176 GLU A CA 1
ATOM 1414 C C . GLU A 1 176 ? -13.450 -12.262 5.230 1.00 92.00 176 GLU A C 1
ATOM 1416 O O . GLU A 1 176 ? -13.348 -11.629 4.175 1.00 92.00 176 GLU A O 1
ATOM 1421 N N . PRO A 1 177 ? -13.270 -13.592 5.240 1.00 97.19 177 PRO A N 1
ATOM 1422 C CA . PRO A 1 177 ? -13.006 -14.327 4.009 1.00 97.19 177 PRO A CA 1
ATOM 1423 C C . PRO A 1 177 ? -14.142 -14.212 2.983 1.00 97.19 177 PRO A C 1
ATOM 1425 O O . PRO A 1 177 ? -15.322 -14.155 3.335 1.00 97.19 177 PRO A O 1
ATOM 1428 N N . TYR A 1 178 ? -13.800 -14.191 1.696 1.00 97.38 178 TYR A N 1
ATOM 1429 C CA . TYR A 1 178 ? -14.790 -14.275 0.625 1.00 97.38 178 TYR A CA 1
ATOM 1430 C C . TYR A 1 178 ? -15.346 -15.701 0.467 1.00 97.38 178 TYR A C 1
ATOM 1432 O O . TYR A 1 178 ? -14.641 -16.670 0.754 1.00 97.38 178 TYR A O 1
ATOM 1440 N N . PRO A 1 179 ? -16.574 -15.867 -0.071 1.00 97.69 179 PRO A N 1
ATOM 1441 C CA . PRO A 1 179 ? -17.183 -17.188 -0.272 1.00 97.69 179 PRO A CA 1
ATOM 1442 C C . PRO A 1 179 ? -16.417 -18.119 -1.223 1.00 97.69 179 PRO A C 1
ATOM 1444 O O . PRO A 1 179 ? -16.626 -19.327 -1.186 1.00 97.69 179 PRO A O 1
ATOM 1447 N N . PHE A 1 180 ? -15.572 -17.560 -2.093 1.00 97.31 180 PHE A N 1
ATOM 1448 C CA . PHE A 1 180 ? -14.769 -18.314 -3.058 1.00 97.31 180 PHE A CA 1
ATOM 1449 C C . PHE A 1 180 ? -13.399 -18.747 -2.509 1.00 97.31 180 PHE A C 1
ATOM 1451 O O . PHE A 1 180 ? -12.659 -19.438 -3.207 1.00 97.31 180 PHE A O 1
ATOM 1458 N N . GLU A 1 181 ? -13.023 -18.325 -1.298 1.00 98.19 181 GLU A N 1
ATOM 1459 C CA . GLU A 1 181 ? -11.730 -18.691 -0.719 1.00 98.19 181 GLU A CA 1
ATOM 1460 C C . GLU A 1 181 ? -11.711 -20.154 -0.246 1.00 98.19 181 GLU A C 1
ATOM 1462 O O . GLU A 1 181 ? -12.627 -20.626 0.426 1.00 98.19 181 GLU A O 1
ATOM 1467 N N . ASP A 1 182 ? -10.622 -20.869 -0.538 1.00 96.62 182 ASP A N 1
ATOM 1468 C CA . ASP A 1 182 ? -10.369 -22.223 -0.038 1.00 96.62 182 ASP A CA 1
ATOM 1469 C C . ASP A 1 182 ? -9.762 -22.148 1.374 1.00 96.62 182 ASP A C 1
ATOM 1471 O O . ASP A 1 182 ? -8.542 -22.128 1.569 1.00 96.62 182 ASP A O 1
ATOM 1475 N N . LEU A 1 183 ? -10.632 -22.061 2.382 1.00 97.19 183 LEU A N 1
ATOM 1476 C CA . LEU A 1 183 ? -10.222 -21.920 3.785 1.00 97.19 183 LEU A CA 1
ATOM 1477 C C . LEU A 1 183 ? -9.540 -23.176 4.343 1.00 97.19 183 LEU A C 1
ATOM 1479 O O . LEU A 1 183 ? -8.726 -23.078 5.266 1.00 97.19 183 LEU A O 1
ATOM 1483 N N . ASP A 1 184 ? -9.817 -24.351 3.775 1.00 96.56 184 ASP A N 1
ATOM 1484 C CA . ASP A 1 184 ? -9.168 -25.596 4.186 1.00 96.56 184 ASP A CA 1
ATOM 1485 C C . ASP A 1 184 ? -7.668 -25.547 3.867 1.00 96.56 184 ASP A C 1
ATOM 1487 O O . ASP A 1 184 ? -6.830 -25.983 4.669 1.00 96.56 184 ASP A O 1
ATOM 1491 N N . ARG A 1 185 ? -7.296 -24.922 2.740 1.00 96.44 185 ARG A N 1
ATOM 1492 C CA . ARG A 1 185 ? -5.888 -24.705 2.372 1.00 96.44 185 ARG A CA 1
ATOM 1493 C C . ARG A 1 185 ? -5.133 -23.851 3.371 1.00 96.44 185 ARG A C 1
ATOM 1495 O O . ARG A 1 185 ? -3.950 -24.114 3.588 1.00 96.44 185 ARG A O 1
ATOM 1502 N N . TYR A 1 186 ? -5.778 -22.906 4.050 1.00 96.94 186 TYR A N 1
ATOM 1503 C CA . TYR A 1 186 ? -5.112 -22.054 5.045 1.00 96.94 186 TYR A CA 1
ATOM 1504 C C . TYR A 1 186 ? -4.553 -22.846 6.234 1.00 96.94 186 TYR A C 1
ATOM 1506 O O . TYR A 1 186 ? -3.624 -22.391 6.904 1.00 96.94 186 TYR A O 1
ATOM 1514 N N . ASN A 1 187 ? -5.028 -24.078 6.433 1.00 95.69 187 ASN A N 1
ATOM 1515 C CA . ASN A 1 187 ? -4.550 -25.000 7.459 1.00 95.69 187 ASN A CA 1
ATOM 1516 C C . ASN A 1 187 ? -3.547 -26.043 6.938 1.00 95.69 187 ASN A C 1
ATOM 1518 O O . ASN A 1 187 ? -3.157 -26.954 7.674 1.00 95.69 187 ASN A O 1
ATOM 1522 N N . ALA A 1 188 ? -3.076 -25.917 5.692 1.00 97.56 188 ALA A N 1
ATOM 1523 C CA . ALA A 1 188 ? -2.096 -26.834 5.126 1.00 97.56 188 ALA A CA 1
ATOM 1524 C C . ALA A 1 188 ? -0.835 -26.937 6.003 1.00 97.56 188 ALA A C 1
ATOM 1526 O O . ALA A 1 188 ? -0.335 -25.958 6.579 1.00 97.56 188 ALA A O 1
ATOM 1527 N N . ARG A 1 189 ? -0.283 -28.156 6.080 1.00 96.81 189 ARG A N 1
ATOM 1528 C CA . ARG A 1 189 ? 0.882 -28.467 6.923 1.00 96.81 189 ARG A CA 1
ATOM 1529 C C . ARG A 1 189 ? 2.106 -27.623 6.565 1.00 96.81 189 ARG A C 1
ATOM 1531 O O . ARG A 1 189 ? 2.860 -27.241 7.456 1.00 96.81 189 ARG A O 1
ATOM 1538 N N . LYS A 1 190 ? 2.343 -27.374 5.276 1.00 96.00 190 LYS A N 1
ATOM 1539 C CA . LYS A 1 190 ? 3.444 -26.528 4.809 1.00 96.00 190 LYS A CA 1
ATOM 1540 C C . LYS A 1 190 ? 2.911 -25.123 4.566 1.00 96.00 190 LYS A C 1
ATOM 1542 O O . LYS A 1 190 ? 1.987 -24.957 3.782 1.00 96.00 190 LYS A O 1
ATOM 1547 N N . THR A 1 191 ? 3.531 -24.117 5.180 1.00 96.12 191 THR A N 1
ATOM 1548 C CA . THR A 1 191 ? 3.107 -22.718 5.022 1.00 96.12 191 THR A CA 1
ATOM 1549 C C . THR A 1 191 ? 3.024 -22.253 3.560 1.00 96.12 191 THR A C 1
ATOM 1551 O O . THR A 1 191 ? 2.031 -21.619 3.226 1.00 96.12 191 THR A O 1
ATOM 1554 N N . PRO A 1 192 ? 3.970 -22.598 2.658 1.00 94.81 192 PRO A N 1
ATOM 1555 C CA . PRO A 1 192 ? 3.863 -22.228 1.241 1.00 94.81 192 PRO A CA 1
ATOM 1556 C C . PRO A 1 192 ? 2.636 -22.789 0.514 1.00 94.81 192 PRO A C 1
ATOM 1558 O O . PRO A 1 192 ? 2.226 -22.228 -0.495 1.00 94.81 192 PRO A O 1
ATOM 1561 N N . ASP A 1 193 ? 2.050 -23.875 1.024 1.00 96.81 193 ASP A N 1
ATOM 1562 C CA . ASP A 1 193 ? 0.879 -24.517 0.420 1.00 96.81 193 ASP A CA 1
ATOM 1563 C C . ASP A 1 193 ? -0.436 -23.858 0.882 1.00 96.81 193 ASP A C 1
ATOM 1565 O O . ASP A 1 193 ? -1.503 -24.238 0.406 1.00 96.81 193 ASP A O 1
ATOM 1569 N N . ARG A 1 194 ? -0.367 -22.889 1.812 1.00 97.94 194 ARG A N 1
ATOM 1570 C CA . ARG A 1 194 ? -1.535 -22.176 2.354 1.00 97.94 194 ARG A CA 1
ATOM 1571 C C . ARG A 1 194 ? -2.044 -21.077 1.436 1.00 97.94 194 ARG A C 1
ATOM 1573 O O . ARG A 1 194 ? -3.226 -20.781 1.458 1.00 97.94 194 ARG A O 1
ATOM 1580 N N . PHE A 1 195 ? -1.170 -20.482 0.628 1.00 98.06 195 PHE A N 1
ATOM 1581 C CA . PHE A 1 195 ? -1.560 -19.461 -0.338 1.00 98.06 195 PHE A CA 1
ATOM 1582 C C . PHE A 1 195 ? -0.684 -19.561 -1.586 1.00 98.06 195 PHE A C 1
ATOM 1584 O O . PHE A 1 195 ? 0.428 -19.031 -1.660 1.00 98.06 195 PHE A O 1
ATOM 1591 N N . THR A 1 196 ? -1.162 -20.341 -2.551 1.00 97.44 196 THR A N 1
ATOM 1592 C CA . THR A 1 196 ? -0.425 -20.666 -3.780 1.00 97.44 196 THR A CA 1
ATOM 1593 C C . THR A 1 196 ? -0.636 -19.606 -4.865 1.00 97.44 196 THR A C 1
ATOM 1595 O O . THR A 1 196 ? -1.530 -18.771 -4.747 1.00 97.44 196 THR A O 1
ATOM 1598 N N . HIS A 1 197 ? 0.187 -19.636 -5.919 1.00 97.56 197 HIS A N 1
ATOM 1599 C CA . HIS A 1 197 ? 0.008 -18.769 -7.090 1.00 97.56 197 HIS A CA 1
ATOM 1600 C C . HIS A 1 197 ? -1.369 -18.996 -7.719 1.00 97.56 197 HIS A C 1
ATOM 1602 O O . HIS A 1 197 ? -2.126 -18.049 -7.880 1.00 97.56 197 HIS A O 1
ATOM 1608 N N . ASP A 1 198 ? -1.741 -20.257 -7.949 1.00 98.06 198 ASP A N 1
ATOM 1609 C CA . ASP A 1 198 ? -3.032 -20.623 -8.540 1.00 98.06 198 ASP A CA 1
ATOM 1610 C C . ASP A 1 198 ? -4.221 -20.100 -7.715 1.00 98.06 198 ASP A C 1
ATOM 1612 O O . ASP A 1 198 ? -5.196 -19.615 -8.281 1.00 98.06 198 ASP A O 1
ATOM 1616 N N . MET A 1 199 ? -4.126 -20.125 -6.377 1.00 98.38 199 MET A N 1
ATOM 1617 C CA . MET A 1 199 ? -5.144 -19.517 -5.508 1.00 98.38 199 MET A CA 1
ATOM 1618 C C . MET A 1 199 ? -5.218 -18.002 -5.694 1.00 98.38 199 MET A C 1
ATOM 1620 O O . MET A 1 199 ? -6.312 -17.460 -5.778 1.00 98.38 199 MET A O 1
ATOM 1624 N N . LEU A 1 200 ? -4.077 -17.308 -5.774 1.00 98.69 200 LEU A N 1
ATOM 1625 C CA . LEU A 1 200 ? -4.067 -15.867 -6.030 1.00 98.69 200 LEU A CA 1
ATOM 1626 C C . LEU A 1 200 ? -4.682 -15.535 -7.395 1.00 98.69 200 LEU A C 1
ATOM 1628 O O . LEU A 1 200 ? -5.471 -14.596 -7.477 1.00 98.69 200 LEU A O 1
ATOM 1632 N N . VAL A 1 201 ? -4.359 -16.305 -8.439 1.00 98.56 201 VAL A N 1
ATOM 1633 C CA . VAL A 1 201 ? -4.952 -16.152 -9.778 1.00 98.56 201 VAL A CA 1
ATOM 1634 C C . VAL A 1 201 ? -6.468 -16.317 -9.717 1.00 98.56 201 VAL A C 1
ATOM 1636 O O . VAL A 1 201 ? -7.188 -15.443 -10.193 1.00 98.56 201 VAL A O 1
ATOM 1639 N N . GLU A 1 202 ? -6.952 -17.394 -9.094 1.00 98.56 202 GLU A N 1
ATOM 1640 C CA . GLU A 1 202 ? -8.386 -17.662 -8.959 1.00 98.56 202 GLU A CA 1
ATOM 1641 C C . GLU A 1 202 ? -9.087 -16.556 -8.161 1.00 98.56 202 GLU A C 1
ATOM 1643 O O . GLU A 1 202 ? -10.109 -16.029 -8.589 1.00 98.56 202 GLU A O 1
ATOM 1648 N N . TYR A 1 203 ? -8.517 -16.130 -7.034 1.00 98.62 203 TYR A N 1
ATOM 1649 C CA . TYR A 1 203 ? -9.111 -15.076 -6.210 1.00 98.62 203 TYR A CA 1
ATOM 1650 C C . TYR A 1 203 ? -9.162 -13.737 -6.946 1.00 98.62 203 TYR A C 1
ATOM 1652 O O . TYR A 1 203 ? -10.156 -13.023 -6.848 1.00 98.62 203 TYR A O 1
ATOM 1660 N N . CYS A 1 204 ? -8.126 -13.402 -7.720 1.00 98.75 204 CYS A N 1
ATOM 1661 C CA . CYS A 1 204 ? -8.143 -12.213 -8.568 1.00 98.75 204 CYS A CA 1
ATOM 1662 C C . CYS A 1 204 ? -9.229 -12.314 -9.643 1.00 98.75 204 CYS A C 1
ATOM 1664 O O . CYS A 1 204 ? -9.951 -11.342 -9.860 1.00 98.75 204 CYS A O 1
ATOM 1666 N N . LEU A 1 205 ? -9.403 -13.487 -10.260 1.00 98.50 205 LEU A N 1
ATOM 1667 C CA . LEU A 1 205 ? -10.440 -13.706 -11.267 1.00 98.50 205 LEU A CA 1
ATOM 1668 C C . LEU A 1 205 ? -11.844 -13.478 -10.692 1.00 98.50 205 LEU A C 1
ATOM 1670 O O . LEU A 1 205 ? -12.661 -12.816 -11.330 1.00 98.50 205 LEU A O 1
ATOM 1674 N N . GLN A 1 206 ? -12.103 -13.945 -9.467 1.00 98.44 206 GLN A N 1
ATOM 1675 C CA . GLN A 1 206 ? -13.371 -13.715 -8.760 1.00 98.44 206 GLN A CA 1
ATOM 1676 C C . GLN A 1 206 ? -13.608 -12.231 -8.417 1.00 98.44 206 GLN A C 1
ATOM 1678 O O . GLN A 1 206 ? -14.754 -11.804 -8.290 1.00 98.44 206 GLN A O 1
ATOM 1683 N N . LEU A 1 207 ? -12.543 -11.427 -8.318 1.00 97.94 207 LEU A N 1
ATOM 1684 C CA . LEU A 1 207 ? -12.603 -9.964 -8.179 1.00 97.94 207 LEU A CA 1
ATOM 1685 C C . LEU A 1 207 ? -12.683 -9.230 -9.535 1.00 97.94 207 LEU A C 1
ATOM 1687 O O . LEU A 1 207 ? -12.711 -8.001 -9.573 1.00 97.94 207 LEU A O 1
ATOM 1691 N N . GLY A 1 208 ? -12.727 -9.963 -10.654 1.00 98.25 208 GLY A N 1
ATOM 1692 C CA . GLY A 1 208 ? -12.769 -9.402 -12.006 1.00 98.25 208 GLY A CA 1
ATOM 1693 C C . GLY A 1 208 ? -11.410 -8.932 -12.535 1.00 98.25 208 GLY A C 1
ATOM 1694 O O . GLY A 1 208 ? -11.375 -8.092 -13.437 1.00 98.25 208 GLY A O 1
ATOM 1695 N N . LEU A 1 209 ? -10.311 -9.455 -11.982 1.00 98.75 209 LEU A N 1
ATOM 1696 C CA . LEU A 1 209 ? -8.929 -9.089 -12.296 1.00 98.75 209 LEU A CA 1
ATOM 1697 C C . LEU A 1 209 ? -8.159 -10.274 -12.897 1.00 98.75 209 LEU A C 1
ATOM 1699 O O . LEU A 1 209 ? -8.321 -11.417 -12.477 1.00 98.75 209 LEU A O 1
ATOM 1703 N N . ARG A 1 210 ? -7.246 -10.003 -13.837 1.00 98.50 210 ARG A N 1
ATOM 1704 C CA . ARG A 1 210 ? -6.301 -11.004 -14.373 1.00 98.50 210 ARG A CA 1
ATOM 1705 C C . ARG A 1 210 ? -4.868 -10.455 -14.363 1.00 98.50 210 ARG A C 1
ATOM 1707 O O . ARG A 1 210 ? -4.330 -10.123 -15.415 1.00 98.50 210 ARG A O 1
ATOM 1714 N N . PRO A 1 211 ? -4.241 -10.335 -13.178 1.00 98.06 211 PRO A N 1
ATOM 1715 C CA . PRO A 1 211 ? -3.008 -9.564 -12.999 1.00 98.06 211 PRO A CA 1
ATOM 1716 C C . PRO A 1 211 ? -1.788 -10.091 -13.766 1.00 98.06 211 PRO A C 1
ATOM 1718 O O . PRO A 1 211 ? -0.834 -9.357 -14.003 1.00 98.06 211 PRO A O 1
ATOM 1721 N N . PHE A 1 212 ? -1.797 -11.367 -14.144 1.00 98.12 212 PHE A N 1
ATOM 1722 C CA . PHE A 1 212 ? -0.667 -12.016 -14.810 1.00 98.12 212 PHE A CA 1
ATOM 1723 C C . PHE A 1 212 ? -0.930 -12.323 -16.293 1.00 98.12 212 PHE A C 1
ATOM 1725 O O . PHE A 1 212 ? -0.097 -12.942 -16.947 1.00 98.12 212 PHE A O 1
ATOM 1732 N N . ASP A 1 213 ? -2.070 -11.879 -16.830 1.00 98.00 213 ASP A N 1
ATOM 1733 C CA . ASP A 1 213 ? -2.431 -12.015 -18.243 1.00 98.00 213 ASP A CA 1
ATOM 1734 C C . ASP A 1 213 ? -2.137 -10.700 -18.975 1.00 98.00 213 ASP A C 1
ATOM 1736 O O . ASP A 1 213 ? -2.769 -9.682 -18.707 1.00 98.00 213 ASP A O 1
ATOM 1740 N N . GLU A 1 214 ? -1.186 -10.705 -19.911 1.00 97.44 214 GLU A N 1
ATOM 1741 C CA . GLU A 1 214 ? -0.828 -9.512 -20.690 1.00 97.44 214 GLU A CA 1
ATOM 1742 C C . GLU A 1 214 ? -2.026 -8.937 -21.459 1.00 97.44 214 GLU A C 1
ATOM 1744 O O . GLU A 1 214 ? -2.174 -7.718 -21.531 1.00 97.44 214 GLU A O 1
ATOM 1749 N N . SER A 1 215 ? -2.918 -9.794 -21.971 1.00 97.56 215 SER A N 1
ATOM 1750 C CA . SER A 1 215 ? -4.077 -9.365 -22.766 1.00 97.56 215 SER A CA 1
ATOM 1751 C C . SER A 1 215 ? -5.127 -8.605 -21.952 1.00 97.56 215 SER A C 1
ATOM 1753 O O . SER A 1 215 ? -5.959 -7.899 -22.519 1.00 97.56 215 SER A O 1
ATOM 1755 N N . PHE A 1 216 ? -5.064 -8.699 -20.620 1.00 98.38 216 PHE A N 1
ATOM 1756 C CA . PHE A 1 216 ? -5.924 -7.935 -19.726 1.00 98.38 216 PHE A CA 1
ATOM 1757 C C . PHE A 1 216 ? -5.605 -6.438 -19.735 1.00 98.38 216 PHE A C 1
ATOM 1759 O O . PHE A 1 216 ? -6.468 -5.644 -19.367 1.00 98.38 216 PHE A O 1
ATOM 1766 N N . TYR A 1 217 ? -4.398 -6.037 -20.134 1.00 98.50 217 TYR A N 1
ATOM 1767 C CA . TYR A 1 217 ? -3.932 -4.658 -20.039 1.00 98.50 217 TYR A CA 1
ATOM 1768 C C . TYR A 1 217 ? -3.923 -3.959 -21.389 1.00 98.50 217 TYR A C 1
ATOM 1770 O O . TYR A 1 217 ? -3.583 -4.548 -22.411 1.00 98.50 217 TYR A O 1
ATOM 1778 N N . ALA A 1 218 ? -4.222 -2.661 -21.361 1.00 95.94 218 ALA A N 1
ATOM 1779 C CA . ALA A 1 218 ? -4.186 -1.784 -22.520 1.00 95.94 218 ALA A CA 1
ATOM 1780 C C . ALA A 1 218 ? -4.926 -2.377 -23.742 1.00 95.94 218 ALA A C 1
ATOM 1782 O O . ALA A 1 218 ? -4.367 -2.380 -24.841 1.00 95.94 218 ALA A O 1
ATOM 1783 N N . PRO A 1 219 ? -6.189 -2.838 -23.608 1.00 95.62 219 PRO A N 1
ATOM 1784 C CA . PRO A 1 219 ? -6.931 -3.440 -24.724 1.00 95.62 219 PRO A CA 1
ATOM 1785 C C . PRO A 1 219 ? -7.083 -2.479 -25.917 1.00 95.62 219 PRO A C 1
ATOM 1787 O O . PRO A 1 219 ? -7.145 -2.909 -27.066 1.00 95.62 219 PRO A O 1
ATOM 1790 N N . ASN A 1 220 ? -7.094 -1.169 -25.644 1.00 93.50 220 ASN A N 1
ATOM 1791 C CA . ASN A 1 220 ? -7.107 -0.092 -26.641 1.00 93.50 220 ASN A CA 1
ATOM 1792 C C . ASN A 1 220 ? -5.760 0.650 -26.732 1.00 93.50 220 ASN A C 1
ATOM 1794 O O . ASN A 1 220 ? -5.680 1.737 -27.301 1.00 93.50 220 ASN A O 1
ATOM 1798 N N . GLY A 1 221 ? -4.718 0.108 -26.102 1.00 95.25 221 GLY A N 1
ATOM 1799 C CA . GLY A 1 221 ? -3.388 0.695 -26.018 1.00 95.25 221 GLY A CA 1
ATOM 1800 C C . GLY A 1 221 ? -3.263 1.922 -25.111 1.00 95.25 221 GLY A C 1
ATOM 1801 O O . GLY A 1 221 ? -2.234 2.578 -25.161 1.00 95.25 221 GLY A O 1
ATOM 1802 N N . ARG A 1 222 ? -4.279 2.291 -24.320 1.00 96.69 222 ARG A N 1
ATOM 1803 C CA . ARG A 1 222 ? -4.299 3.560 -23.569 1.00 96.69 222 ARG A CA 1
ATOM 1804 C C . ARG A 1 222 ? -3.614 3.465 -22.206 1.00 96.69 222 ARG A C 1
ATOM 1806 O O . ARG A 1 222 ? -3.895 2.555 -21.424 1.00 96.69 222 ARG A O 1
ATOM 1813 N N . GLY A 1 223 ? -2.805 4.473 -21.887 1.00 97.06 223 GLY A N 1
ATOM 1814 C CA . GLY A 1 223 ? -2.298 4.713 -20.539 1.00 97.06 223 GLY A CA 1
ATOM 1815 C C . GLY A 1 223 ? -2.109 6.201 -20.250 1.00 97.06 223 GLY A C 1
ATOM 1816 O O . GLY A 1 223 ? -1.828 6.983 -21.154 1.00 97.06 223 GLY A O 1
ATOM 1817 N N . ILE A 1 224 ? -2.263 6.604 -18.992 1.00 97.31 224 ILE A N 1
ATOM 1818 C CA . ILE A 1 224 ? -2.089 7.990 -18.543 1.00 97.31 224 ILE A CA 1
ATOM 1819 C C . ILE A 1 224 ? -0.977 8.031 -17.506 1.00 97.31 224 ILE A C 1
ATOM 1821 O O . ILE A 1 224 ? -1.027 7.331 -16.496 1.00 97.31 224 ILE A O 1
ATOM 1825 N N . VAL A 1 225 ? 0.029 8.860 -17.755 1.00 95.00 225 VAL A N 1
ATOM 1826 C CA . VAL A 1 225 ? 1.099 9.141 -16.805 1.00 95.00 225 VAL A CA 1
ATOM 1827 C C . VAL A 1 225 ? 0.702 10.327 -15.936 1.00 95.00 225 VAL A C 1
ATOM 1829 O O . VAL A 1 225 ? 0.339 11.380 -16.455 1.00 95.00 225 VAL A O 1
ATOM 1832 N N . VAL A 1 226 ? 0.818 10.150 -14.621 1.00 92.69 226 VAL A N 1
ATOM 1833 C CA . VAL A 1 226 ? 0.716 11.213 -13.614 1.00 92.69 226 VAL A CA 1
ATOM 1834 C C . VAL A 1 226 ? 2.081 11.349 -12.943 1.00 92.69 226 VAL A C 1
ATOM 1836 O O . VAL A 1 226 ? 2.607 10.376 -12.389 1.00 92.69 226 VAL A O 1
ATOM 1839 N N . GLU A 1 227 ? 2.670 12.541 -13.018 1.00 89.06 227 GLU A N 1
ATOM 1840 C CA . GLU A 1 227 ? 4.044 12.816 -12.590 1.00 89.06 227 GLU A CA 1
ATOM 1841 C C . GLU A 1 227 ? 4.124 14.040 -11.674 1.00 89.06 227 GLU A C 1
ATOM 1843 O O . GLU A 1 227 ? 3.579 15.098 -11.972 1.00 89.06 227 GLU A O 1
ATOM 1848 N N . GLU A 1 228 ? 4.822 13.902 -10.549 1.00 84.31 228 GLU A N 1
ATOM 1849 C CA . GLU A 1 228 ? 5.157 15.017 -9.660 1.00 84.31 228 GLU A CA 1
ATOM 1850 C C . GLU A 1 228 ? 6.383 15.769 -10.218 1.00 84.31 228 GLU A C 1
ATOM 1852 O O . GLU A 1 228 ? 7.491 15.230 -10.245 1.00 84.31 228 GLU A O 1
ATOM 1857 N N . ILE A 1 229 ? 6.181 17.014 -10.659 1.00 80.12 229 ILE A N 1
ATOM 1858 C CA . ILE A 1 229 ? 7.186 17.898 -11.268 1.00 80.12 229 ILE A CA 1
ATOM 1859 C C . ILE A 1 229 ? 7.729 18.835 -10.191 1.00 80.12 229 ILE A C 1
ATOM 1861 O O . ILE A 1 229 ? 6.979 19.638 -9.639 1.00 80.12 229 ILE A O 1
ATOM 1865 N N . ALA A 1 230 ? 9.027 18.799 -9.908 1.00 69.00 230 ALA A N 1
ATOM 1866 C CA . ALA A 1 230 ? 9.630 19.679 -8.912 1.00 69.00 230 ALA A CA 1
ATOM 1867 C C . ALA A 1 230 ? 11.019 20.157 -9.355 1.00 69.00 230 ALA A C 1
ATOM 1869 O O . ALA A 1 230 ? 11.779 19.369 -9.911 1.00 69.00 230 ALA A O 1
ATOM 1870 N N . GLU A 1 231 ? 11.327 21.435 -9.106 1.00 57.31 231 GLU A N 1
ATOM 1871 C CA . GLU A 1 231 ? 12.523 22.116 -9.638 1.00 57.31 231 GLU A CA 1
ATOM 1872 C C . GLU A 1 231 ? 13.831 21.721 -8.928 1.00 57.31 231 GLU A C 1
ATOM 1874 O O . GLU A 1 231 ? 14.868 21.666 -9.579 1.00 57.31 231 GLU A O 1
ATOM 1879 N N . ASP A 1 232 ? 13.782 21.384 -7.634 1.00 54.38 232 ASP A N 1
ATOM 1880 C CA . ASP A 1 232 ? 14.976 21.300 -6.767 1.00 54.38 232 ASP A CA 1
ATOM 1881 C C . ASP A 1 232 ? 15.229 19.916 -6.147 1.00 54.38 232 ASP A C 1
ATOM 1883 O O . ASP A 1 232 ? 15.925 19.781 -5.138 1.00 54.38 232 ASP A O 1
ATOM 1887 N N . TYR A 1 233 ? 14.668 18.851 -6.721 1.00 58.69 233 TYR A N 1
ATOM 1888 C CA . TYR A 1 233 ? 14.885 17.529 -6.146 1.00 58.69 233 TYR A CA 1
ATOM 1889 C C . TYR A 1 233 ? 16.116 16.816 -6.662 1.00 58.69 233 TYR A C 1
ATOM 1891 O O . TYR A 1 233 ? 16.391 16.727 -7.854 1.00 58.69 233 TYR A O 1
ATOM 1899 N N . ASP A 1 234 ? 16.787 16.231 -5.682 1.00 54.50 234 ASP A N 1
ATOM 1900 C CA . ASP A 1 234 ? 17.948 15.398 -5.830 1.00 54.50 234 ASP A CA 1
ATOM 1901 C C . ASP A 1 234 ? 17.736 14.252 -6.834 1.00 54.50 234 ASP A C 1
ATOM 1903 O O . ASP A 1 234 ? 17.012 13.290 -6.577 1.00 54.50 234 ASP A O 1
ATOM 1907 N N . GLU A 1 235 ? 18.389 14.355 -7.988 1.00 58.09 235 GLU A N 1
ATOM 1908 C CA . GLU A 1 235 ? 18.363 13.354 -9.054 1.00 58.09 235 GLU A CA 1
ATOM 1909 C C . GLU A 1 235 ? 19.251 12.129 -8.773 1.00 58.09 235 GLU A C 1
ATOM 1911 O O . GLU A 1 235 ? 19.407 11.281 -9.654 1.00 58.09 235 GLU A O 1
ATOM 1916 N N . ARG A 1 236 ? 19.846 12.032 -7.573 1.00 56.38 236 ARG A N 1
ATOM 1917 C CA . ARG A 1 236 ? 20.965 11.125 -7.261 1.00 56.38 236 ARG A CA 1
ATOM 1918 C C . ARG A 1 236 ? 20.662 9.615 -7.272 1.00 56.38 236 ARG A C 1
ATOM 1920 O O . ARG A 1 236 ? 21.604 8.847 -7.145 1.00 56.38 236 ARG A O 1
ATOM 1927 N N . ASP A 1 237 ? 19.429 9.161 -7.522 1.00 71.25 237 ASP A N 1
ATOM 1928 C CA . ASP A 1 237 ? 19.068 7.728 -7.480 1.00 71.25 237 ASP A CA 1
ATOM 1929 C C . ASP A 1 237 ? 18.111 7.287 -8.610 1.00 71.25 237 ASP A C 1
ATOM 1931 O O . ASP A 1 237 ? 16.972 6.871 -8.373 1.00 71.25 237 ASP A O 1
ATOM 1935 N N . LYS A 1 238 ? 18.566 7.375 -9.867 1.00 81.94 238 LYS A N 1
ATOM 1936 C CA . LYS A 1 238 ? 17.830 6.921 -11.065 1.00 81.94 238 LYS A CA 1
ATOM 1937 C C . LYS A 1 238 ? 18.417 5.609 -11.590 1.00 81.94 238 LYS A C 1
ATOM 1939 O O . LYS A 1 238 ? 19.590 5.554 -11.912 1.00 81.94 238 LYS A O 1
ATOM 1944 N N . TYR A 1 239 ? 17.594 4.578 -11.741 1.00 87.31 239 TYR A N 1
ATOM 1945 C CA . TYR A 1 239 ? 18.007 3.239 -12.156 1.00 87.31 239 TYR A CA 1
ATOM 1946 C C . TYR A 1 239 ? 17.389 2.890 -13.508 1.00 87.31 239 TYR A C 1
ATOM 1948 O O . TYR A 1 239 ? 16.182 3.035 -13.729 1.00 87.31 239 TYR A O 1
ATOM 1956 N N . THR A 1 240 ? 18.197 2.351 -14.413 1.00 90.19 240 THR A N 1
ATOM 1957 C CA . THR A 1 240 ? 17.669 1.568 -15.533 1.00 90.19 240 THR A CA 1
ATOM 1958 C C . THR A 1 240 ? 16.975 0.309 -15.008 1.00 90.19 240 THR A C 1
ATOM 1960 O O . THR A 1 240 ? 17.273 -0.184 -13.916 1.00 90.19 240 THR A O 1
ATOM 1963 N N . LEU A 1 241 ? 16.088 -0.279 -15.815 1.00 91.94 241 LEU A N 1
ATOM 1964 C CA . LEU A 1 241 ? 15.474 -1.567 -15.478 1.00 91.94 241 LEU A CA 1
ATOM 1965 C C . LEU A 1 241 ? 16.535 -2.653 -15.222 1.00 91.94 241 LEU A C 1
ATOM 1967 O O . LEU A 1 241 ? 16.392 -3.468 -14.316 1.00 91.94 241 LEU A O 1
ATOM 1971 N N . ALA A 1 242 ? 17.627 -2.649 -15.993 1.00 92.12 242 ALA A N 1
ATOM 1972 C CA . ALA A 1 242 ? 18.709 -3.616 -15.836 1.00 92.12 242 ALA A CA 1
ATOM 1973 C C . ALA A 1 242 ? 19.462 -3.454 -14.505 1.00 92.12 242 ALA A C 1
ATOM 1975 O O . ALA A 1 242 ? 19.801 -4.459 -13.883 1.00 92.12 242 ALA A O 1
ATOM 1976 N N . GLU A 1 243 ? 19.717 -2.221 -14.061 1.00 92.19 243 GLU A N 1
ATOM 1977 C CA . GLU A 1 243 ? 20.356 -1.951 -12.765 1.00 92.19 243 GLU A CA 1
ATOM 1978 C C . GLU A 1 243 ? 19.437 -2.318 -11.599 1.00 92.19 243 GLU A C 1
ATOM 1980 O O . GLU A 1 243 ? 19.892 -2.961 -10.656 1.00 92.19 243 GLU A O 1
ATOM 1985 N N . ALA A 1 244 ? 18.143 -1.988 -11.685 1.00 92.38 244 ALA A N 1
ATOM 1986 C CA . ALA A 1 244 ? 17.164 -2.343 -10.656 1.00 92.38 244 ALA A CA 1
ATOM 1987 C C . ALA A 1 244 ? 17.033 -3.865 -10.472 1.00 92.38 244 ALA A C 1
ATOM 1989 O O . ALA A 1 244 ? 16.873 -4.338 -9.349 1.00 92.38 244 ALA A O 1
ATOM 1990 N N . ARG A 1 245 ? 17.160 -4.632 -11.563 1.00 93.50 245 ARG A N 1
ATOM 1991 C CA . ARG A 1 245 ? 17.100 -6.103 -11.546 1.00 93.50 245 ARG A CA 1
ATOM 1992 C C . ARG A 1 245 ? 18.393 -6.777 -11.093 1.00 93.50 245 ARG A C 1
ATOM 1994 O O . ARG A 1 245 ? 18.395 -7.962 -10.737 1.00 93.50 245 ARG A O 1
ATOM 2001 N N . ALA A 1 246 ? 19.515 -6.066 -11.151 1.00 93.00 246 ALA A N 1
ATOM 2002 C CA . ALA A 1 246 ? 20.828 -6.637 -10.903 1.00 93.00 246 ALA A CA 1
ATOM 2003 C C . ALA A 1 246 ? 20.954 -7.103 -9.443 1.00 93.00 246 ALA A C 1
ATOM 2005 O O . ALA A 1 246 ? 20.718 -6.356 -8.496 1.00 93.00 246 ALA A O 1
ATOM 2006 N N . GLY A 1 247 ? 21.307 -8.375 -9.250 1.00 90.38 247 GLY A N 1
ATOM 2007 C CA . GLY A 1 247 ? 21.408 -8.993 -7.930 1.00 90.38 247 GLY A CA 1
ATOM 2008 C C . GLY A 1 247 ? 20.071 -9.361 -7.270 1.00 90.38 247 GLY A C 1
ATOM 2009 O O . GLY A 1 247 ? 20.103 -9.906 -6.163 1.00 90.38 247 GLY A O 1
ATOM 2010 N N . TYR A 1 248 ? 18.936 -9.143 -7.942 1.00 91.81 248 TYR A N 1
ATOM 2011 C CA . TYR A 1 248 ? 17.594 -9.549 -7.510 1.00 91.81 248 TYR A CA 1
ATOM 2012 C C . TYR A 1 248 ? 17.013 -10.587 -8.481 1.00 91.81 248 TYR A C 1
ATOM 2014 O O . TYR A 1 248 ? 17.146 -11.791 -8.246 1.00 91.81 248 TYR A O 1
ATOM 2022 N N . GLU A 1 249 ? 16.437 -10.155 -9.600 1.00 92.06 249 GLU A N 1
ATOM 2023 C CA . GLU A 1 249 ? 15.962 -11.040 -10.666 1.00 92.06 249 GLU A CA 1
ATOM 2024 C C . GLU A 1 249 ? 17.114 -11.544 -11.538 1.00 92.06 249 GLU A C 1
ATOM 2026 O O . GLU A 1 249 ? 17.120 -12.708 -11.938 1.00 92.06 249 GLU A O 1
ATOM 2031 N N . ASP A 1 250 ? 18.121 -10.701 -11.793 1.00 91.25 250 ASP A N 1
ATOM 2032 C CA . ASP A 1 250 ? 19.347 -11.091 -12.489 1.00 91.25 250 ASP A CA 1
ATOM 2033 C C . ASP A 1 250 ? 20.480 -11.361 -11.492 1.00 91.25 250 ASP A C 1
ATOM 2035 O O . ASP A 1 250 ? 21.304 -10.503 -11.166 1.00 91.25 250 ASP A O 1
ATOM 2039 N N . LEU A 1 251 ? 20.547 -12.609 -11.027 1.00 89.25 251 LEU A N 1
ATOM 2040 C CA . LEU A 1 251 ? 21.594 -13.072 -10.113 1.00 89.25 251 LEU A CA 1
ATOM 2041 C C . LEU A 1 251 ? 22.986 -13.170 -10.760 1.00 89.25 251 LEU A C 1
ATOM 2043 O O . LEU A 1 251 ? 23.960 -13.399 -10.036 1.00 89.25 251 LEU A O 1
ATOM 2047 N N . SER A 1 252 ? 23.096 -13.046 -12.090 1.00 89.19 252 SER A N 1
ATOM 2048 C CA . SER A 1 252 ? 24.390 -13.057 -12.787 1.00 89.19 252 SER A CA 1
ATOM 2049 C C . SER A 1 252 ? 25.153 -11.745 -12.598 1.00 89.19 252 SER A C 1
ATOM 2051 O O . SER A 1 252 ? 26.381 -11.723 -12.702 1.00 89.19 252 SER A O 1
ATOM 2053 N N . ARG A 1 253 ? 24.438 -10.672 -12.244 1.00 89.94 253 ARG A N 1
ATOM 2054 C CA . ARG A 1 253 ? 24.995 -9.350 -11.969 1.00 89.94 253 ARG A CA 1
ATOM 2055 C C . ARG A 1 253 ? 25.047 -9.068 -10.460 1.00 89.94 253 ARG A C 1
ATOM 2057 O O . ARG A 1 253 ? 24.258 -9.622 -9.688 1.00 89.94 253 ARG A O 1
ATOM 2064 N N . PRO A 1 254 ? 26.023 -8.275 -9.987 1.00 88.31 254 PRO A N 1
ATOM 2065 C CA . PRO A 1 254 ? 26.012 -7.767 -8.619 1.00 88.31 254 PRO A CA 1
ATOM 2066 C C . PRO A 1 254 ? 24.894 -6.734 -8.438 1.00 88.31 254 PRO A C 1
ATOM 2068 O O . PRO A 1 254 ? 24.426 -6.156 -9.412 1.00 88.31 254 PRO A O 1
ATOM 2071 N N . ILE A 1 255 ? 24.491 -6.498 -7.188 1.00 89.50 255 ILE A N 1
ATOM 2072 C CA . ILE A 1 255 ? 23.577 -5.398 -6.858 1.00 89.50 255 ILE A CA 1
ATOM 2073 C C . ILE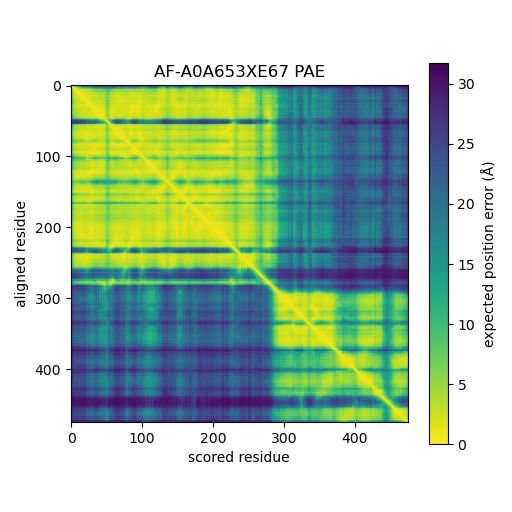 A 1 255 ? 24.259 -4.078 -7.221 1.00 89.50 255 ILE A C 1
ATOM 2075 O O . ILE A 1 255 ? 25.439 -3.895 -6.918 1.00 89.50 255 ILE A O 1
ATOM 2079 N N . VAL A 1 256 ? 23.512 -3.183 -7.861 1.00 88.56 256 VAL A N 1
ATOM 2080 C CA . VAL A 1 256 ? 23.949 -1.816 -8.154 1.00 88.56 256 VAL A CA 1
ATOM 2081 C C . VAL A 1 256 ? 23.549 -0.932 -6.974 1.00 88.56 256 VAL A C 1
ATOM 2083 O O . VAL A 1 256 ? 22.361 -0.749 -6.714 1.00 88.56 256 VAL A O 1
ATOM 2086 N N . GLU A 1 257 ? 24.539 -0.458 -6.215 1.00 81.31 257 GLU A N 1
ATOM 2087 C CA . GLU A 1 257 ? 24.329 0.446 -5.069 1.00 81.31 257 GLU A CA 1
ATOM 2088 C C . GLU A 1 257 ? 24.479 1.920 -5.461 1.00 81.31 257 GLU A C 1
ATOM 2090 O O . GLU A 1 257 ? 23.807 2.765 -4.885 1.00 81.31 257 GLU A O 1
ATOM 2095 N N . GLU A 1 258 ? 25.299 2.201 -6.474 1.00 81.44 258 GLU A N 1
ATOM 2096 C CA . GLU A 1 258 ? 25.490 3.526 -7.062 1.00 81.44 258 GLU A CA 1
ATOM 2097 C C . GLU A 1 258 ? 25.089 3.435 -8.542 1.00 81.44 258 GLU A C 1
ATOM 2099 O O . GLU A 1 258 ? 25.834 2.840 -9.332 1.00 81.44 258 GLU A O 1
ATOM 2104 N N . PRO A 1 259 ? 23.892 3.908 -8.928 1.00 77.38 259 PRO A N 1
ATOM 2105 C CA . PRO A 1 259 ? 23.481 3.881 -10.323 1.00 77.38 259 PRO A CA 1
ATOM 2106 C C . PRO A 1 259 ? 24.309 4.862 -11.157 1.00 77.38 259 PRO A C 1
ATOM 2108 O O . PRO A 1 259 ? 24.910 5.804 -10.635 1.00 77.38 259 PRO A O 1
ATOM 2111 N N . ILE A 1 260 ? 24.324 4.663 -12.477 1.00 67.88 260 ILE A N 1
ATOM 2112 C CA . ILE A 1 260 ? 24.863 5.674 -13.393 1.00 67.88 260 ILE A CA 1
ATOM 2113 C C . ILE A 1 260 ? 24.081 6.979 -13.183 1.00 67.88 260 ILE A C 1
ATOM 2115 O O . ILE A 1 260 ? 22.852 6.953 -13.137 1.00 67.88 260 ILE A O 1
ATOM 2119 N N . ASP A 1 261 ? 24.789 8.113 -13.081 1.00 59.72 261 ASP A N 1
ATOM 2120 C CA . ASP A 1 261 ? 24.171 9.440 -12.974 1.00 59.72 261 ASP A CA 1
ATOM 2121 C C . ASP A 1 261 ? 23.070 9.578 -14.034 1.00 59.72 261 ASP A C 1
ATOM 2123 O O . ASP A 1 261 ? 23.320 9.470 -15.241 1.00 59.72 261 ASP A O 1
ATOM 2127 N N . GLY A 1 262 ? 21.831 9.775 -13.579 1.00 53.59 262 GLY A N 1
ATOM 2128 C CA . GLY A 1 262 ? 20.660 9.777 -14.446 1.00 53.59 262 GLY A CA 1
ATOM 2129 C C . GLY A 1 262 ? 20.703 10.857 -15.528 1.00 53.59 262 GLY A C 1
ATOM 2130 O O . GLY A 1 262 ? 20.019 10.708 -16.542 1.00 53.59 262 GLY A O 1
ATOM 2131 N N . ASN A 1 263 ? 21.548 11.883 -15.369 1.00 46.81 263 ASN A N 1
ATOM 2132 C CA . ASN A 1 263 ? 21.816 12.890 -16.397 1.00 46.81 263 ASN A CA 1
ATOM 2133 C C . ASN A 1 263 ? 22.563 12.336 -17.621 1.00 46.81 263 ASN A C 1
ATOM 2135 O O . ASN A 1 263 ? 22.373 12.829 -18.733 1.00 46.81 263 ASN A O 1
ATOM 2139 N N . ALA A 1 264 ? 23.358 11.273 -17.465 1.00 52.78 264 ALA A N 1
ATOM 2140 C CA . ALA A 1 264 ? 24.041 10.614 -18.580 1.00 52.78 264 ALA A CA 1
ATOM 2141 C C . ALA A 1 264 ? 23.118 9.675 -19.380 1.00 52.78 264 ALA A C 1
ATOM 2143 O O . ALA A 1 264 ? 23.366 9.427 -20.560 1.00 52.78 264 ALA A O 1
ATOM 2144 N N . LEU A 1 265 ? 22.048 9.164 -18.759 1.00 51.59 265 LEU A N 1
ATOM 2145 C CA . LEU A 1 265 ? 21.097 8.245 -19.397 1.00 51.59 265 LEU A CA 1
ATOM 2146 C C . LEU A 1 265 ? 20.075 8.964 -20.296 1.00 51.59 265 LEU A C 1
ATOM 2148 O O . LEU A 1 265 ? 19.523 8.338 -21.198 1.00 51.59 265 LEU A O 1
ATOM 2152 N N . TYR A 1 266 ? 19.858 10.271 -20.097 1.00 53.25 266 TYR A N 1
ATOM 2153 C CA . TYR A 1 266 ? 18.856 11.062 -20.823 1.00 53.25 266 TYR A CA 1
ATOM 2154 C C . TYR A 1 266 ? 19.362 12.478 -21.156 1.00 53.25 266 TYR A C 1
ATOM 2156 O O . TYR A 1 266 ? 18.787 13.480 -20.745 1.00 53.25 266 TYR A O 1
ATOM 2164 N N . ALA A 1 267 ? 20.421 12.577 -21.966 1.00 38.03 267 ALA A N 1
ATOM 2165 C CA . ALA A 1 267 ? 21.045 13.845 -22.380 1.00 38.03 267 ALA A CA 1
ATOM 2166 C C . ALA A 1 267 ? 20.134 14.821 -23.180 1.00 38.03 267 ALA A C 1
ATOM 2168 O O . ALA A 1 267 ? 20.599 15.872 -23.618 1.00 38.03 267 ALA A O 1
ATOM 2169 N N . ALA A 1 268 ? 18.857 14.483 -23.401 1.00 36.41 268 ALA A N 1
ATOM 2170 C CA . ALA A 1 268 ? 17.893 15.242 -24.205 1.00 36.41 268 ALA A CA 1
ATOM 2171 C C . ALA A 1 268 ? 16.834 16.017 -23.384 1.00 36.41 268 ALA A C 1
ATOM 2173 O O . ALA A 1 268 ? 15.953 16.633 -23.981 1.00 36.41 268 ALA A O 1
ATOM 2174 N N . GLY A 1 269 ? 16.910 16.008 -22.046 1.00 44.72 269 GLY A N 1
ATOM 2175 C CA . GLY A 1 269 ? 15.917 16.625 -21.150 1.00 44.72 269 GLY A CA 1
ATOM 2176 C C . GLY A 1 269 ? 15.191 15.590 -20.278 1.00 44.72 269 GLY A C 1
ATOM 2177 O O . GLY A 1 269 ? 15.580 14.419 -20.301 1.00 44.72 269 GLY A O 1
ATOM 2178 N N . PRO A 1 270 ? 14.164 15.982 -19.489 1.00 50.06 270 PRO A N 1
ATOM 2179 C CA . PRO A 1 270 ? 13.395 15.030 -18.687 1.00 50.06 270 PRO A CA 1
ATOM 2180 C C . PRO A 1 270 ? 12.924 13.871 -19.575 1.00 50.06 270 PRO A C 1
ATOM 2182 O O . PRO A 1 270 ? 12.507 14.080 -20.712 1.00 50.06 270 PRO A O 1
ATOM 2185 N N . ALA A 1 271 ? 13.040 12.635 -19.074 1.00 48.34 271 ALA A N 1
ATOM 2186 C CA . ALA A 1 271 ? 12.817 11.407 -19.853 1.00 48.34 271 ALA A CA 1
ATOM 2187 C C . ALA A 1 271 ? 11.425 11.333 -20.520 1.00 48.34 271 ALA A C 1
ATOM 2189 O O . ALA A 1 271 ? 11.233 10.589 -21.480 1.00 48.34 271 ALA A O 1
ATOM 2190 N N . ASN A 1 272 ? 10.482 12.149 -20.047 1.00 51.53 272 ASN A N 1
ATOM 2191 C CA . ASN A 1 272 ? 9.212 12.411 -20.693 1.00 51.53 272 ASN A CA 1
ATOM 2192 C C . ASN A 1 272 ? 9.232 13.834 -21.250 1.00 51.53 272 ASN A C 1
ATOM 2194 O O . ASN A 1 272 ? 9.591 14.772 -20.543 1.00 51.53 272 ASN A O 1
ATOM 2198 N N . GLY A 1 273 ? 8.856 13.983 -22.522 1.00 54.88 273 GLY A N 1
ATOM 2199 C CA . GLY A 1 273 ? 8.716 15.286 -23.168 1.00 54.88 273 GLY A CA 1
ATOM 2200 C C . GLY A 1 273 ? 7.694 16.197 -22.475 1.00 54.88 273 GLY A C 1
ATOM 2201 O O . GLY A 1 273 ? 7.207 15.921 -21.384 1.00 54.88 273 GLY A O 1
ATOM 2202 N N . VAL A 1 274 ? 7.349 17.303 -23.132 1.00 62.50 274 VAL A N 1
ATOM 2203 C CA . VAL A 1 274 ? 6.400 18.299 -22.609 1.00 62.50 274 VAL A CA 1
ATOM 2204 C C . VAL A 1 274 ? 5.104 17.620 -22.141 1.00 62.50 274 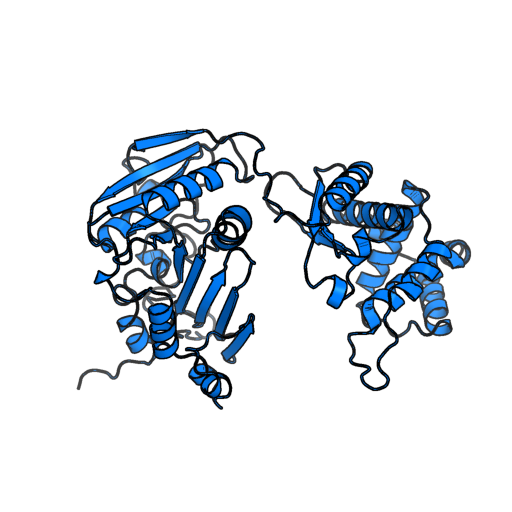VAL A C 1
ATOM 2206 O O . VAL A 1 274 ? 4.464 16.915 -22.922 1.00 62.50 274 VAL A O 1
ATOM 2209 N N . HIS A 1 275 ? 4.740 17.817 -20.869 1.00 74.25 275 HIS A N 1
ATOM 2210 C CA . HIS A 1 275 ? 3.473 17.331 -20.323 1.00 74.25 275 HIS A CA 1
ATOM 2211 C C . HIS A 1 275 ? 2.299 17.912 -21.109 1.00 74.25 275 HIS A C 1
ATOM 2213 O O . HIS A 1 275 ? 2.340 19.079 -21.502 1.00 74.25 275 HIS A O 1
ATOM 2219 N N . GLY A 1 276 ? 1.257 17.104 -21.325 1.00 72.56 276 GLY A N 1
ATOM 2220 C CA . GLY A 1 276 ? 0.048 17.580 -21.999 1.00 72.56 276 GLY A CA 1
ATOM 2221 C C . GLY A 1 276 ? -0.612 18.697 -21.196 1.00 72.56 276 GLY A C 1
ATOM 2222 O O . GLY A 1 276 ? -0.901 19.767 -21.728 1.00 72.56 276 GLY A O 1
ATOM 2223 N N . GLU A 1 277 ? -0.764 18.464 -19.894 1.00 82.12 277 GLU A N 1
ATOM 2224 C CA . GLU A 1 277 ? -1.299 19.434 -18.944 1.00 82.12 277 GLU A CA 1
ATOM 2225 C C . GLU A 1 277 ? -0.438 19.467 -17.676 1.00 82.12 277 GLU A C 1
ATOM 2227 O O . GLU A 1 277 ? 0.072 18.439 -17.223 1.00 82.12 277 GLU A O 1
ATOM 2232 N N . ILE A 1 278 ? -0.265 20.661 -17.102 1.00 81.62 278 ILE A N 1
ATOM 2233 C CA . ILE A 1 278 ? 0.461 20.884 -15.847 1.00 81.62 278 ILE A CA 1
ATOM 2234 C C . ILE A 1 278 ? -0.472 21.598 -14.882 1.00 81.62 278 ILE A C 1
ATOM 2236 O O . ILE A 1 278 ? -1.004 22.667 -15.181 1.00 81.62 278 ILE A O 1
ATOM 2240 N N . PHE A 1 279 ? -0.630 21.017 -13.702 1.00 80.81 279 PHE A N 1
ATOM 2241 C CA . PHE A 1 279 ? -1.504 21.523 -12.664 1.00 80.81 279 PHE A CA 1
ATOM 2242 C C . PHE A 1 279 ? -0.677 22.006 -11.473 1.00 80.81 279 PHE A C 1
ATOM 2244 O O . PHE A 1 279 ? 0.123 21.234 -10.937 1.00 80.81 279 PHE A O 1
ATOM 2251 N N . PRO A 1 280 ? -0.854 23.254 -11.008 1.00 77.88 280 PRO A N 1
ATOM 2252 C CA . PRO A 1 280 ? -0.166 23.713 -9.811 1.00 77.88 280 PRO A CA 1
ATOM 2253 C C . PRO A 1 280 ? -0.635 22.898 -8.602 1.00 77.88 280 PRO A C 1
ATOM 2255 O O . PRO A 1 280 ? -1.803 22.500 -8.527 1.00 77.88 280 PRO A O 1
ATOM 2258 N N . ARG A 1 281 ? 0.250 22.668 -7.628 1.00 72.69 281 ARG A N 1
ATOM 2259 C CA . ARG A 1 281 ? -0.209 22.229 -6.311 1.00 72.69 281 ARG A CA 1
ATOM 2260 C C . ARG A 1 281 ? -1.030 23.330 -5.658 1.00 72.69 281 ARG A C 1
ATOM 2262 O O . ARG A 1 281 ? -0.671 24.506 -5.693 1.00 72.69 281 ARG A O 1
ATOM 2269 N N . THR A 1 282 ? -2.132 22.937 -5.044 1.00 64.69 282 THR A N 1
ATOM 2270 C CA . THR A 1 282 ? -2.948 23.831 -4.228 1.00 64.69 282 THR A CA 1
ATOM 2271 C C . THR A 1 282 ? -2.370 23.800 -2.816 1.00 64.69 282 THR A C 1
ATOM 2273 O O . THR A 1 282 ? -2.440 22.765 -2.154 1.00 64.69 282 THR A O 1
ATOM 2276 N N . GLY A 1 283 ? -1.721 24.889 -2.384 1.00 50.97 283 GLY A N 1
ATOM 2277 C CA . GLY A 1 283 ? -1.094 24.982 -1.059 1.00 50.97 283 GLY A CA 1
ATOM 2278 C C . GLY A 1 283 ? -2.038 24.554 0.071 1.00 50.97 283 GLY A C 1
ATOM 2279 O O . GLY A 1 283 ? -3.222 24.875 0.029 1.00 50.97 283 GLY A O 1
ATOM 2280 N N . SER A 1 284 ? -1.490 23.792 1.029 1.00 45.47 284 SER A N 1
ATOM 2281 C CA . SER A 1 284 ? -2.120 23.293 2.267 1.00 45.47 284 SER A CA 1
ATOM 2282 C C . SER A 1 284 ? -3.609 22.951 2.130 1.00 45.47 284 SER A C 1
ATOM 2284 O O . SER A 1 284 ? -4.469 23.670 2.633 1.00 45.47 284 SER A O 1
ATOM 2286 N N . GLY A 1 285 ? -3.905 21.857 1.426 1.00 44.88 285 GLY A N 1
ATOM 2287 C CA . GLY A 1 285 ? -5.282 21.420 1.189 1.00 44.88 285 GLY A CA 1
ATOM 2288 C C . GLY A 1 285 ? -5.529 19.924 1.345 1.00 44.88 285 GLY A C 1
ATOM 2289 O O . GLY A 1 285 ? -6.654 19.493 1.109 1.00 44.88 285 GLY A O 1
ATOM 2290 N N . TYR A 1 286 ? -4.539 19.109 1.741 1.00 43.22 286 TYR A N 1
ATOM 2291 C CA . TYR A 1 286 ? -4.875 17.768 2.222 1.00 43.22 286 TYR A CA 1
ATOM 2292 C C . TYR A 1 286 ? -5.504 17.895 3.606 1.00 43.22 286 TYR A C 1
ATOM 2294 O O . TYR A 1 286 ? -4.863 17.653 4.628 1.00 43.22 286 TYR A O 1
ATOM 2302 N N . GLU A 1 287 ? -6.788 18.238 3.633 1.00 47.28 287 GLU A N 1
ATOM 2303 C CA . GLU A 1 287 ? -7.665 17.651 4.626 1.00 47.28 287 GLU A CA 1
ATOM 2304 C C . GLU A 1 287 ? -7.623 16.162 4.330 1.00 47.28 287 GLU A C 1
ATOM 2306 O O . GLU A 1 287 ? -8.269 15.662 3.409 1.00 47.28 287 GLU A O 1
ATOM 2311 N N . SER A 1 288 ? -6.747 15.449 5.036 1.00 47.88 288 SER A N 1
ATOM 2312 C CA . SER A 1 288 ? -6.825 14.005 5.043 1.00 47.88 288 SER A CA 1
ATOM 2313 C C . SER A 1 288 ? -8.238 13.681 5.454 1.00 47.88 288 SER A C 1
ATOM 2315 O O . SER A 1 288 ? -8.603 13.883 6.610 1.00 47.88 288 SER A O 1
ATOM 2317 N N . TYR A 1 289 ? -9.017 13.223 4.491 1.00 45.78 289 TYR A N 1
ATOM 2318 C CA . TYR A 1 289 ? -10.390 12.853 4.715 1.00 45.78 289 TYR A CA 1
ATOM 2319 C C . TYR A 1 289 ? -10.432 11.933 5.926 1.00 45.78 289 TYR A C 1
ATOM 2321 O O . TYR A 1 289 ? -9.847 10.847 5.943 1.00 45.78 289 TYR A O 1
ATOM 2329 N N . ARG A 1 290 ? -11.060 12.425 6.986 1.00 53.03 290 ARG A N 1
ATOM 2330 C CA . ARG A 1 290 ? -11.536 11.560 8.044 1.00 53.03 290 ARG A CA 1
ATOM 2331 C C . ARG A 1 290 ? -12.811 10.962 7.494 1.00 53.03 290 ARG A C 1
ATOM 2333 O O . ARG A 1 290 ? -13.722 11.717 7.151 1.00 53.03 290 ARG A O 1
ATOM 2340 N N . LYS A 1 291 ? -12.894 9.629 7.432 1.00 53.41 291 LYS A N 1
ATOM 2341 C CA . LYS A 1 291 ? -14.201 8.972 7.333 1.00 53.41 291 LYS A CA 1
ATOM 2342 C C . LYS A 1 291 ? -15.093 9.645 8.376 1.00 53.41 291 LYS A C 1
ATOM 2344 O O . LYS A 1 291 ? -14.660 9.692 9.532 1.00 53.41 291 LYS A O 1
ATOM 2349 N N . PRO A 1 292 ? -16.247 10.228 7.993 1.00 58.84 292 PRO A N 1
ATOM 2350 C CA . PRO A 1 292 ? -17.108 10.904 8.940 1.00 58.84 292 PRO A CA 1
ATOM 2351 C C . PRO A 1 292 ? -17.357 9.983 10.123 1.00 58.84 292 PRO A C 1
ATOM 2353 O O . PRO A 1 292 ? -17.944 8.910 9.985 1.00 58.84 292 PRO A O 1
ATOM 2356 N N . SER A 1 293 ? -16.802 10.372 11.258 1.00 67.44 293 SER A N 1
ATOM 2357 C CA . SER A 1 293 ? -16.889 9.620 12.487 1.00 67.44 293 SER A CA 1
ATOM 2358 C C . SER A 1 293 ? -17.961 10.280 13.339 1.00 67.44 293 SER A C 1
ATOM 2360 O O . SER A 1 293 ? -18.049 11.513 13.339 1.00 67.44 293 SER A O 1
ATOM 2362 N N . PRO A 1 294 ? -18.739 9.515 14.125 1.00 79.44 294 PRO A N 1
ATOM 2363 C CA . PRO A 1 294 ? -19.553 10.116 15.179 1.00 79.44 294 PRO A CA 1
ATOM 2364 C C . PRO A 1 294 ? -18.705 10.934 16.168 1.00 79.44 294 PRO A C 1
ATOM 2366 O O . PRO A 1 294 ? -19.268 11.714 16.917 1.00 79.44 294 PRO A O 1
ATOM 2369 N N . TRP A 1 295 ? -17.376 10.775 16.130 1.00 83.25 295 TRP A N 1
ATOM 2370 C CA . TRP A 1 295 ? -16.395 11.468 16.957 1.00 83.25 295 TRP A CA 1
ATOM 2371 C C . TRP A 1 295 ? -15.763 12.715 16.323 1.00 83.25 295 TRP A C 1
ATOM 2373 O O . TRP A 1 295 ? -14.752 13.199 16.828 1.00 83.25 295 TRP A O 1
ATOM 2383 N N . ASN A 1 296 ? -16.241 13.182 15.166 1.00 80.75 296 ASN A N 1
ATOM 2384 C CA . ASN A 1 296 ? -15.589 14.293 14.463 1.00 80.75 296 ASN A CA 1
ATOM 2385 C C . ASN A 1 296 ? -15.523 15.565 15.325 1.00 80.75 296 ASN A C 1
ATOM 2387 O O . ASN A 1 296 ? -14.461 16.174 15.411 1.00 80.75 296 ASN A O 1
ATOM 2391 N N . GLU A 1 297 ? -16.613 15.920 16.010 1.00 86.38 297 GLU A N 1
ATOM 2392 C CA . GLU A 1 297 ? -16.649 17.102 16.880 1.00 86.38 297 GLU A CA 1
ATOM 2393 C C . GLU A 1 297 ? -15.671 16.969 18.059 1.00 86.38 297 GLU A C 1
ATOM 2395 O O . GLU A 1 297 ? -14.972 17.921 18.409 1.00 86.38 297 GLU A O 1
ATOM 2400 N N . GLU A 1 298 ? -15.562 15.779 18.654 1.00 91.00 298 GLU A N 1
ATOM 2401 C CA . GLU A 1 298 ? -14.635 15.500 19.750 1.00 91.00 298 GLU A CA 1
ATOM 2402 C C . GLU A 1 298 ? -13.174 15.476 19.295 1.00 91.00 298 GLU A C 1
ATOM 2404 O O . GLU A 1 298 ? -12.299 15.912 20.047 1.00 91.00 298 GLU A O 1
ATOM 2409 N N . LEU A 1 299 ? -12.896 14.979 18.086 1.00 89.06 299 LEU A N 1
ATOM 2410 C CA . LEU A 1 299 ? -11.561 15.020 17.486 1.00 89.06 299 LEU A CA 1
ATOM 2411 C C . LEU A 1 299 ? -11.129 16.467 17.249 1.00 89.06 299 LEU A C 1
ATOM 2413 O O . LEU A 1 299 ? -10.036 16.838 17.672 1.00 89.06 299 LEU A O 1
ATOM 2417 N N . ASP A 1 300 ? -11.994 17.290 16.659 1.00 88.94 300 ASP A N 1
ATOM 2418 C CA . ASP A 1 300 ? -11.712 18.707 16.410 1.00 88.94 300 ASP A CA 1
ATOM 2419 C C . ASP A 1 300 ? -11.521 19.464 17.737 1.00 88.94 300 ASP A C 1
ATOM 2421 O O . ASP A 1 300 ? -10.579 20.245 17.901 1.00 88.94 300 ASP A O 1
ATOM 2425 N N . ALA A 1 301 ? -12.349 19.173 18.747 1.00 91.38 301 ALA A N 1
ATOM 2426 C CA . ALA A 1 301 ? -12.172 19.715 20.092 1.00 91.38 301 ALA A CA 1
ATOM 2427 C C . ALA A 1 301 ? -10.834 19.286 20.721 1.00 91.38 301 ALA A C 1
ATOM 2429 O O . ALA A 1 301 ? -10.186 20.085 21.402 1.00 91.38 301 ALA A O 1
ATOM 2430 N N . PHE A 1 302 ? -10.391 18.047 20.495 1.00 93.25 302 PHE A N 1
ATOM 2431 C CA . PHE A 1 302 ? -9.101 17.564 20.983 1.00 93.25 302 PHE A CA 1
ATOM 2432 C C . PHE A 1 302 ? -7.913 18.201 20.252 1.00 93.25 302 PHE A C 1
ATOM 2434 O O . PHE A 1 302 ? -6.900 18.492 20.887 1.00 93.25 302 PHE A O 1
ATOM 2441 N N . GLU A 1 303 ? -8.021 18.483 18.954 1.00 93.56 303 GLU A N 1
ATOM 2442 C CA . GLU A 1 303 ? -6.990 19.218 18.207 1.00 93.56 303 GLU A CA 1
ATOM 2443 C C . GLU A 1 303 ? -6.783 20.624 18.755 1.00 93.56 303 GLU A C 1
ATOM 2445 O O . GLU A 1 303 ? -5.642 21.048 18.948 1.00 93.56 303 GLU A O 1
ATOM 2450 N N . VAL A 1 304 ? -7.870 21.320 19.098 1.00 93.75 304 VAL A N 1
ATOM 2451 C CA . VAL A 1 304 ? -7.791 22.630 19.761 1.00 93.75 304 VAL A CA 1
ATOM 2452 C C . VAL A 1 304 ? -7.017 22.530 21.077 1.00 93.75 304 VAL A C 1
ATOM 2454 O O . VAL A 1 304 ? -6.246 23.429 21.409 1.00 93.75 304 VAL A O 1
ATOM 2457 N N . ILE A 1 305 ? -7.181 21.435 21.824 1.00 93.81 305 ILE A N 1
ATOM 2458 C CA . ILE A 1 305 ? -6.422 21.183 23.054 1.00 93.81 305 ILE A CA 1
ATOM 2459 C C . ILE A 1 305 ? -4.944 20.897 22.743 1.00 93.81 305 ILE A C 1
ATOM 2461 O O . ILE A 1 305 ? -4.072 21.502 23.365 1.00 93.81 305 ILE A O 1
ATOM 2465 N N . LEU A 1 306 ? -4.642 20.011 21.788 1.00 91.94 306 LEU A N 1
ATOM 2466 C CA . LEU A 1 306 ? -3.266 19.690 21.381 1.00 91.94 306 LEU A CA 1
ATOM 2467 C C . LEU A 1 306 ? -2.489 20.943 20.966 1.00 91.94 306 LEU A C 1
ATOM 2469 O O . LEU A 1 306 ? -1.332 21.107 21.362 1.00 91.94 306 LEU A O 1
ATOM 2473 N N . ALA A 1 307 ? -3.142 21.839 20.223 1.00 90.69 307 ALA A N 1
ATOM 2474 C CA . ALA A 1 307 ? -2.565 23.087 19.739 1.00 90.69 307 ALA A CA 1
ATOM 2475 C C . ALA A 1 307 ? -2.154 24.045 20.871 1.00 90.69 307 ALA A C 1
ATOM 2477 O O . ALA A 1 307 ? -1.271 24.874 20.671 1.00 90.69 307 ALA A O 1
ATOM 2478 N N . LYS A 1 308 ? -2.728 23.924 22.080 1.00 91.88 308 LYS A N 1
ATOM 2479 C CA . LYS A 1 308 ? -2.285 24.706 23.253 1.00 91.88 308 LYS A CA 1
ATOM 2480 C C . LYS A 1 308 ? -0.874 24.329 23.711 1.00 91.88 308 LYS A C 1
ATOM 2482 O O . LYS A 1 308 ? -0.191 25.155 24.310 1.00 91.88 308 LYS A O 1
ATOM 2487 N N . TYR A 1 309 ? -0.471 23.078 23.483 1.00 88.44 309 TYR A N 1
ATOM 2488 C CA . TYR A 1 309 ? 0.743 22.483 24.054 1.00 88.44 309 TYR A CA 1
ATOM 2489 C C . TYR A 1 309 ? 1.814 22.138 23.020 1.00 88.44 309 TYR A C 1
ATOM 2491 O O . TYR A 1 309 ? 2.899 21.716 23.408 1.00 88.44 309 TYR A O 1
ATOM 2499 N N . SER A 1 310 ? 1.509 22.262 21.728 1.00 86.00 310 SER A N 1
ATOM 2500 C CA . SER A 1 310 ? 2.431 21.955 20.638 1.00 86.00 310 SER A CA 1
ATOM 2501 C C . SER A 1 310 ? 2.873 23.238 19.948 1.00 86.00 310 SER A C 1
ATOM 2503 O O . SER A 1 310 ? 2.046 24.054 19.548 1.00 86.00 310 SER A O 1
ATOM 2505 N N . SER A 1 311 ? 4.178 23.392 19.744 1.00 83.06 311 SER A N 1
ATOM 2506 C CA . SER A 1 311 ? 4.743 24.420 18.857 1.00 83.06 311 SER A CA 1
ATOM 2507 C C . SER A 1 311 ? 4.575 24.114 17.359 1.00 83.06 311 SER A C 1
ATOM 2509 O O . SER A 1 311 ? 4.951 24.923 16.511 1.00 83.06 311 SER A O 1
ATOM 2511 N N . HIS A 1 312 ? 3.999 22.959 17.031 1.00 82.44 312 HIS A N 1
ATOM 2512 C CA . HIS A 1 312 ? 3.831 22.441 15.680 1.00 82.44 312 HIS A CA 1
ATOM 2513 C C . HIS A 1 312 ? 2.352 22.363 15.294 1.00 82.44 312 HIS A C 1
ATOM 2515 O O . HIS A 1 312 ? 1.511 22.228 16.188 1.00 82.44 312 HIS A O 1
ATOM 2521 N N . PRO A 1 313 ? 2.012 22.368 13.988 1.00 86.25 313 PRO A N 1
ATOM 2522 C CA . PRO A 1 313 ? 0.696 21.933 13.541 1.00 86.25 313 PRO A CA 1
ATOM 2523 C C . PRO A 1 313 ? 0.337 20.595 14.194 1.00 86.25 313 PRO A C 1
ATOM 2525 O O . PRO A 1 313 ? 1.200 19.732 14.397 1.00 86.25 313 PRO A O 1
ATOM 2528 N N . VAL A 1 314 ? -0.933 20.437 14.551 1.00 87.25 314 VAL A N 1
ATOM 2529 C CA . VAL A 1 314 ? -1.429 19.248 15.244 1.00 87.25 314 VAL A CA 1
ATOM 2530 C C . VAL A 1 314 ? -2.526 18.594 14.437 1.00 87.25 314 VAL A C 1
ATOM 2532 O O . VAL A 1 314 ? -3.231 19.252 13.673 1.00 87.25 314 VAL A O 1
ATOM 2535 N N . ARG A 1 315 ? -2.661 17.292 14.637 1.00 86.62 315 ARG A N 1
ATOM 2536 C CA . ARG A 1 315 ? -3.722 16.490 14.072 1.00 86.62 315 ARG A CA 1
ATOM 2537 C C . ARG A 1 315 ? -4.150 15.411 15.062 1.00 86.62 315 ARG A C 1
ATOM 2539 O O . ARG A 1 315 ? -3.304 14.825 15.728 1.00 86.62 315 ARG A O 1
ATOM 2546 N N . ALA A 1 316 ? -5.444 15.135 15.160 1.00 89.19 316 ALA A N 1
ATOM 2547 C CA . ALA A 1 316 ? -6.003 14.044 15.952 1.00 89.19 316 ALA A CA 1
ATOM 2548 C C . ALA A 1 316 ? -6.713 13.041 15.042 1.00 89.19 316 ALA A C 1
ATOM 2550 O O . ALA A 1 316 ? -7.536 13.416 14.220 1.00 89.19 316 ALA A O 1
ATOM 2551 N N . THR A 1 317 ? -6.448 11.749 15.163 1.00 84.00 317 THR A N 1
ATOM 2552 C CA . THR A 1 317 ? -7.065 10.748 14.283 1.00 84.00 317 THR A CA 1
ATOM 2553 C C . THR A 1 317 ? -7.644 9.619 15.118 1.00 84.00 317 THR A C 1
ATOM 2555 O O . THR A 1 317 ? -6.958 9.078 15.979 1.00 84.00 317 THR A O 1
ATOM 2558 N N . LEU A 1 318 ? -8.895 9.219 14.874 1.00 85.31 318 LEU A N 1
ATOM 2559 C CA . LEU A 1 318 ? -9.433 8.015 15.510 1.00 85.31 318 LEU A CA 1
ATOM 2560 C C . LEU A 1 318 ? -8.668 6.787 14.999 1.00 85.31 318 LEU A C 1
ATOM 2562 O O . LEU A 1 318 ? -8.458 6.635 13.798 1.00 85.31 318 LEU A O 1
ATOM 2566 N N . SER A 1 319 ? -8.249 5.911 15.905 1.00 78.06 319 SER A N 1
ATOM 2567 C CA . SER A 1 319 ? -7.555 4.673 15.569 1.00 78.06 319 SER A CA 1
ATOM 2568 C C . SER A 1 319 ? -8.276 3.477 16.174 1.00 78.06 319 SER A C 1
ATOM 2570 O O . SER A 1 319 ? -8.346 3.303 17.396 1.00 78.06 319 SER A O 1
ATOM 2572 N N . GLU A 1 320 ? -8.833 2.659 15.286 1.00 72.81 320 GLU A N 1
ATOM 2573 C CA . GLU A 1 320 ? -9.502 1.411 15.632 1.00 72.81 320 GLU A CA 1
ATOM 2574 C C . GLU A 1 320 ? -8.486 0.409 16.207 1.00 72.81 320 GLU A C 1
ATOM 2576 O O . GLU A 1 320 ? -7.357 0.279 15.731 1.00 72.81 320 GLU A O 1
ATOM 2581 N N . GLY A 1 321 ? -8.861 -0.270 17.293 1.00 63.94 321 GLY A N 1
ATOM 2582 C CA . GLY A 1 321 ? -7.998 -1.236 17.981 1.00 63.94 321 GLY A CA 1
ATOM 2583 C C . GLY A 1 321 ? -7.032 -0.644 19.014 1.00 63.94 321 GLY A C 1
ATOM 2584 O O . GLY A 1 321 ? -6.477 -1.403 19.813 1.00 63.94 321 GLY A O 1
ATOM 2585 N N . LEU A 1 322 ? -6.859 0.687 19.099 1.00 68.38 322 LEU A N 1
ATOM 2586 C CA . LEU A 1 322 ? -6.132 1.273 20.235 1.00 68.38 322 LEU A CA 1
ATOM 2587 C C . LEU A 1 322 ? -6.831 0.927 21.553 1.00 68.38 322 LEU A C 1
ATOM 2589 O O . LEU A 1 322 ? -6.173 0.414 22.448 1.00 68.38 322 LEU A O 1
ATOM 2593 N N . ALA A 1 323 ? -8.157 1.081 21.632 1.00 69.94 323 ALA A N 1
ATOM 2594 C CA . ALA A 1 323 ? -8.947 0.720 22.814 1.00 69.94 323 ALA A CA 1
ATOM 2595 C C . ALA A 1 323 ? -8.836 -0.768 23.198 1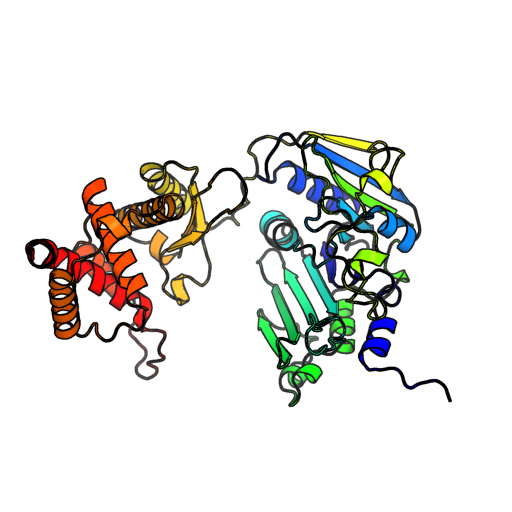.00 69.94 323 ALA A C 1
ATOM 2597 O O . ALA A 1 323 ? -8.830 -1.103 24.376 1.00 69.94 323 ALA A O 1
ATOM 2598 N N . GLU A 1 324 ? -8.711 -1.672 22.226 1.00 64.00 324 GLU A N 1
ATOM 2599 C CA . GLU A 1 324 ? -8.567 -3.116 22.474 1.00 64.00 324 GLU A CA 1
ATOM 2600 C C . GLU A 1 324 ? -7.182 -3.455 23.022 1.00 64.00 324 GLU A C 1
ATOM 2602 O O . GLU A 1 324 ? -7.029 -4.278 23.921 1.00 64.00 324 GLU A O 1
ATOM 2607 N N . ARG A 1 325 ? -6.168 -2.732 22.540 1.00 56.94 325 ARG A N 1
ATOM 2608 C CA . ARG A 1 325 ? -4.826 -2.711 23.126 1.00 56.94 325 ARG A CA 1
ATOM 2609 C C . ARG A 1 325 ? -4.768 -1.856 24.384 1.00 56.94 325 ARG A C 1
ATOM 2611 O O . ARG A 1 325 ? -3.669 -1.684 24.897 1.00 56.94 325 ARG A O 1
ATOM 2618 N N . GLY A 1 326 ? -5.914 -1.294 24.789 1.00 62.50 326 GLY A N 1
ATOM 2619 C CA . GLY A 1 326 ? -6.221 -0.276 25.796 1.00 62.50 326 GLY A CA 1
ATOM 2620 C C . GLY A 1 326 ? -5.530 1.084 25.651 1.00 62.50 326 GLY A C 1
ATOM 2621 O O . GLY A 1 326 ? -5.643 1.917 26.542 1.00 62.50 326 GLY A O 1
ATOM 2622 N N . VAL A 1 327 ? -4.787 1.326 24.570 1.00 70.31 327 VAL A N 1
ATOM 2623 C CA . VAL A 1 327 ? -4.030 2.564 24.348 1.00 70.31 327 VAL A CA 1
ATOM 2624 C C . VAL A 1 327 ? -5.025 3.707 24.220 1.00 70.31 327 VAL A C 1
ATOM 2626 O O . VAL A 1 327 ? -5.896 3.670 23.360 1.00 70.31 327 VAL A O 1
ATOM 2629 N N . LEU A 1 328 ? -4.899 4.743 25.051 1.00 79.56 328 LEU A N 1
ATOM 2630 C CA . LEU A 1 328 ? -5.798 5.895 24.952 1.00 79.56 328 LEU A CA 1
ATOM 2631 C C . LEU A 1 328 ? -5.431 6.808 23.783 1.00 79.56 328 LEU A C 1
ATOM 2633 O O . LEU A 1 328 ? -6.313 7.207 23.024 1.00 79.56 328 LEU A O 1
ATOM 2637 N N . ALA A 1 329 ? -4.138 7.094 23.637 1.00 85.69 329 ALA A N 1
ATOM 2638 C CA . ALA A 1 329 ? -3.581 7.838 22.521 1.00 85.69 329 ALA A CA 1
ATOM 2639 C C . ALA A 1 329 ? -2.140 7.409 22.222 1.00 85.69 329 ALA A C 1
ATOM 2641 O O . ALA A 1 329 ? -1.425 6.932 23.109 1.00 85.69 329 ALA A O 1
ATOM 2642 N N . PHE A 1 330 ? -1.721 7.603 20.977 1.00 81.88 330 PHE A N 1
ATOM 2643 C CA . PHE A 1 330 ? -0.384 7.316 20.483 1.00 81.88 330 PHE A CA 1
ATOM 2644 C C . PHE A 1 330 ? 0.064 8.421 19.512 1.00 81.88 330 PHE A C 1
ATOM 2646 O O . PHE A 1 330 ? -0.636 8.662 18.527 1.00 81.88 330 PHE A O 1
ATOM 2653 N N . PRO A 1 331 ? 1.211 9.082 19.742 1.00 84.62 331 PRO A N 1
ATOM 2654 C CA . PRO A 1 331 ? 1.724 10.078 18.816 1.00 84.62 331 PRO A CA 1
ATOM 2655 C C . PRO A 1 331 ? 2.426 9.381 17.641 1.00 84.62 331 PRO A C 1
ATOM 2657 O O . PRO A 1 331 ? 3.274 8.509 17.841 1.00 84.62 331 PRO A O 1
ATOM 2660 N N . ALA A 1 332 ? 2.081 9.764 16.417 1.00 76.19 332 ALA A N 1
ATOM 2661 C CA . ALA A 1 332 ? 2.753 9.371 15.189 1.00 76.19 332 ALA A CA 1
ATOM 2662 C C . ALA A 1 332 ? 3.645 10.501 14.663 1.00 76.19 332 ALA A C 1
ATOM 2664 O O . ALA A 1 332 ? 3.387 11.688 14.860 1.00 76.19 332 ALA A O 1
ATOM 2665 N N . PHE A 1 333 ? 4.722 10.099 13.988 1.00 67.38 333 PHE A N 1
ATOM 2666 C CA . PHE A 1 333 ? 5.757 11.001 13.499 1.00 67.38 333 PHE A CA 1
ATOM 2667 C C . PHE A 1 333 ? 5.710 11.085 11.981 1.00 67.38 333 PHE A C 1
ATOM 2669 O O . PHE A 1 333 ? 5.791 10.063 11.295 1.00 67.38 333 PHE A O 1
ATOM 2676 N N . THR A 1 334 ? 5.689 12.309 11.464 1.00 57.44 334 THR A N 1
ATOM 2677 C CA . THR A 1 334 ? 6.021 12.560 10.062 1.00 57.44 334 THR A CA 1
ATOM 2678 C C . THR A 1 334 ? 7.516 12.877 10.003 1.00 57.44 334 THR A C 1
ATOM 2680 O O . THR A 1 334 ? 7.941 13.939 10.438 1.00 57.44 334 THR A O 1
ATOM 2683 N N . LEU A 1 335 ? 8.333 11.914 9.555 1.00 44.34 335 LEU A N 1
ATOM 2684 C CA . LEU A 1 335 ? 9.807 12.011 9.557 1.00 44.34 335 LEU A CA 1
ATOM 2685 C C . LEU A 1 335 ? 10.382 12.880 8.420 1.00 44.34 335 LEU A C 1
ATOM 2687 O O . LEU A 1 335 ? 11.594 13.059 8.349 1.00 44.34 335 LEU A O 1
ATOM 2691 N N . VAL A 1 336 ? 9.534 13.365 7.512 1.00 42.53 336 VAL A N 1
ATOM 2692 C CA . VAL A 1 336 ? 9.913 14.117 6.307 1.00 42.53 336 VAL A CA 1
ATOM 2693 C C . VAL A 1 336 ? 8.922 15.274 6.148 1.00 42.53 336 VAL A C 1
ATOM 2695 O O . VAL A 1 336 ? 7.716 15.025 6.191 1.00 42.53 336 VAL A O 1
ATOM 2698 N N . GLY A 1 337 ? 9.405 16.505 5.966 1.00 58.66 337 GLY A N 1
ATOM 2699 C CA . GLY A 1 337 ? 8.589 17.722 5.887 1.00 58.66 337 GLY A CA 1
ATOM 2700 C C . GLY A 1 337 ? 8.524 18.556 7.167 1.00 58.66 337 GLY A C 1
ATOM 2701 O O . GLY A 1 337 ? 9.253 18.323 8.135 1.00 58.66 337 GLY A O 1
ATOM 2702 N N . ASP A 1 338 ? 7.622 19.542 7.151 1.00 59.81 338 ASP A N 1
ATOM 2703 C CA . ASP A 1 338 ? 7.307 20.345 8.329 1.00 59.81 338 ASP A CA 1
ATOM 2704 C C . ASP A 1 338 ? 6.791 19.426 9.451 1.00 59.81 338 ASP A C 1
ATOM 2706 O O . ASP A 1 338 ? 5.856 18.647 9.228 1.00 59.81 338 ASP A O 1
ATOM 2710 N N . PRO A 1 339 ? 7.380 19.479 10.657 1.00 71.44 339 PRO A N 1
ATOM 2711 C CA . PRO A 1 339 ? 6.972 18.625 11.763 1.00 71.44 339 PRO A CA 1
ATOM 2712 C C . PRO A 1 339 ? 5.490 18.839 12.097 1.00 71.44 339 PRO A C 1
ATOM 2714 O O . PRO A 1 339 ? 5.095 19.920 12.525 1.00 71.44 339 PRO A O 1
ATOM 2717 N N . LEU A 1 340 ? 4.690 17.786 11.908 1.00 80.44 340 LEU A N 1
ATOM 2718 C CA . LEU A 1 340 ? 3.276 17.676 12.277 1.00 80.44 340 LEU A CA 1
ATOM 2719 C C . LEU A 1 340 ? 3.153 16.676 13.430 1.00 80.44 340 LEU A C 1
ATOM 2721 O O . LEU A 1 340 ? 3.625 15.541 13.313 1.00 80.44 340 LEU A O 1
ATOM 2725 N N . LEU A 1 341 ? 2.489 17.081 14.511 1.00 84.56 341 LEU A N 1
ATOM 2726 C CA . LEU A 1 341 ? 2.103 16.180 15.593 1.00 84.56 341 LEU A CA 1
ATOM 2727 C C . LEU A 1 341 ? 0.769 15.514 15.243 1.00 84.56 341 LEU A C 1
ATOM 2729 O O . LEU A 1 341 ? -0.281 16.116 15.445 1.00 84.56 341 LEU A O 1
ATOM 2733 N N . ASP A 1 342 ? 0.803 14.281 14.739 1.00 85.44 342 ASP A N 1
ATOM 2734 C CA . ASP A 1 342 ? -0.405 13.470 14.538 1.00 85.44 342 ASP A CA 1
ATOM 2735 C C . ASP A 1 342 ? -0.616 12.557 15.751 1.00 85.44 342 ASP A C 1
ATOM 2737 O O . ASP A 1 342 ? 0.282 11.815 16.146 1.00 85.44 342 ASP A O 1
ATOM 2741 N N . VAL A 1 343 ? -1.779 12.622 16.389 1.00 88.31 343 VAL A N 1
ATOM 2742 C CA . VAL A 1 343 ? -2.114 11.842 17.581 1.00 88.31 343 VAL A CA 1
ATOM 2743 C C . VAL A 1 343 ? -3.260 10.904 17.255 1.00 88.31 343 VAL A C 1
ATOM 2745 O O . VAL A 1 343 ? -4.406 11.312 17.086 1.00 88.31 343 VAL A O 1
ATOM 2748 N N . HIS A 1 344 ? -2.960 9.611 17.230 1.00 86.31 344 HIS A N 1
ATOM 2749 C CA . HIS A 1 344 ? -3.962 8.566 17.098 1.00 86.31 344 HIS A CA 1
ATOM 2750 C C . HIS A 1 344 ? -4.659 8.340 18.437 1.00 86.31 344 HIS A C 1
ATOM 2752 O O . HIS A 1 344 ? -3.987 8.130 19.442 1.00 86.31 344 HIS A O 1
ATOM 2758 N N . MET A 1 345 ? -5.988 8.338 18.464 1.00 88.25 345 MET A N 1
ATOM 2759 C CA . MET A 1 345 ? -6.795 8.270 19.681 1.00 88.25 345 MET A CA 1
ATOM 2760 C C . MET A 1 345 ? -7.768 7.099 19.652 1.00 88.25 345 MET A C 1
ATOM 2762 O O . MET A 1 345 ? -8.286 6.722 18.604 1.00 88.25 345 MET A O 1
ATOM 2766 N N . SER A 1 346 ? -8.056 6.554 20.827 1.00 85.62 346 SER A N 1
ATOM 2767 C CA . SER A 1 346 ? -9.186 5.648 21.031 1.00 85.62 346 SER A CA 1
ATOM 2768 C C . SER A 1 346 ? -10.492 6.422 21.233 1.00 85.62 346 SER A C 1
ATOM 2770 O O . SER A 1 346 ? -10.479 7.543 21.746 1.00 85.62 346 SER A O 1
ATOM 2772 N N . SER A 1 347 ? -11.630 5.795 20.926 1.00 84.06 347 SER A N 1
ATOM 2773 C CA . SER A 1 347 ? -12.955 6.327 21.285 1.00 84.06 347 SER A CA 1
ATOM 2774 C C . SER A 1 347 ? -13.111 6.524 22.797 1.00 84.06 347 SER A C 1
ATOM 2776 O O . SER A 1 347 ? -13.677 7.519 23.230 1.00 84.06 347 SER A O 1
ATOM 2778 N N . VAL A 1 348 ? -12.513 5.644 23.610 1.00 83.88 348 VAL A N 1
ATOM 2779 C CA . VAL A 1 348 ? -12.513 5.746 25.082 1.00 83.88 348 VAL A CA 1
ATOM 2780 C C . VAL A 1 348 ? -11.934 7.082 25.552 1.00 83.88 348 VAL A C 1
ATOM 2782 O O . VAL A 1 348 ? -12.470 7.701 26.466 1.00 83.88 348 VAL A O 1
ATOM 2785 N N . LEU A 1 349 ? -10.853 7.560 24.927 1.00 87.44 349 LEU A N 1
ATOM 2786 C CA . LEU A 1 349 ? -10.286 8.867 25.261 1.00 87.44 349 LEU A CA 1
ATOM 2787 C C . LEU A 1 349 ? -11.217 10.018 24.859 1.00 87.44 349 LEU A C 1
ATOM 2789 O O . LEU A 1 349 ? -11.289 11.020 25.567 1.00 87.44 349 LEU A O 1
ATOM 2793 N N . LEU A 1 350 ? -11.928 9.884 23.741 1.00 87.88 350 LEU A N 1
ATOM 2794 C CA . LEU A 1 350 ? -12.864 10.904 23.268 1.00 87.88 350 LEU A CA 1
ATOM 2795 C C . LEU A 1 350 ? -14.098 11.002 24.170 1.00 87.88 350 LEU A C 1
ATOM 2797 O O . LEU A 1 350 ? -14.600 12.099 24.371 1.00 87.88 350 LEU A O 1
ATOM 2801 N N . GLU A 1 351 ? -14.500 9.915 24.824 1.00 87.06 351 GLU A N 1
ATOM 2802 C CA . GLU A 1 351 ? -15.546 9.899 25.861 1.00 87.06 351 GLU A CA 1
ATOM 2803 C C . GLU A 1 351 ? -15.060 10.362 27.245 1.00 87.06 351 GLU A C 1
ATOM 2805 O O . GLU A 1 351 ? -15.859 10.539 28.169 1.00 87.06 351 GLU A O 1
ATOM 2810 N N . ALA A 1 352 ? -13.749 10.532 27.427 1.00 84.31 352 ALA A N 1
ATOM 2811 C CA . ALA A 1 352 ? -13.179 10.858 28.723 1.00 84.31 352 ALA A CA 1
ATOM 2812 C C . ALA A 1 352 ? -13.555 12.282 29.182 1.00 84.31 352 ALA A C 1
ATOM 2814 O O . ALA A 1 352 ? -13.759 13.176 28.353 1.00 84.31 352 ALA A O 1
ATOM 2815 N N . PRO A 1 353 ? -13.585 12.544 30.504 1.00 87.56 353 PRO A N 1
ATOM 2816 C CA . PRO A 1 353 ? -13.701 13.897 31.037 1.00 87.56 353 PRO A CA 1
ATOM 2817 C C . PRO A 1 353 ? -12.666 14.852 30.430 1.00 87.56 353 PRO A C 1
ATOM 2819 O O . PRO A 1 353 ? -11.557 14.448 30.060 1.00 87.56 353 PRO A O 1
ATOM 2822 N N . ALA A 1 354 ? -13.021 16.135 30.343 1.00 85.88 354 ALA A N 1
ATOM 2823 C CA . ALA A 1 354 ? -12.216 17.149 29.664 1.00 85.88 354 ALA A CA 1
ATOM 2824 C C . ALA A 1 354 ? -10.789 17.240 30.222 1.00 85.88 354 ALA A C 1
ATOM 2826 O O . ALA A 1 354 ? -9.838 17.393 29.463 1.00 85.88 354 ALA A O 1
ATOM 2827 N N . GLU A 1 355 ? -10.626 17.059 31.528 1.00 83.88 355 GLU A N 1
ATOM 2828 C CA . GLU A 1 355 ? -9.337 17.074 32.206 1.00 83.88 355 GLU A CA 1
ATOM 2829 C C . GLU A 1 355 ? -8.436 15.923 31.736 1.00 83.88 355 GLU A C 1
ATOM 2831 O O . GLU A 1 355 ? -7.226 16.102 31.597 1.00 83.88 355 GLU A O 1
ATOM 2836 N N . ILE A 1 356 ? -9.013 14.748 31.449 1.00 82.94 356 ILE A N 1
ATOM 2837 C CA . ILE A 1 356 ? -8.268 13.580 30.952 1.00 82.94 356 ILE A CA 1
ATOM 2838 C C . ILE A 1 356 ? -7.774 13.827 29.540 1.00 82.94 356 ILE A C 1
ATOM 2840 O O . ILE A 1 356 ? -6.623 13.513 29.221 1.00 82.94 356 ILE A O 1
ATOM 2844 N N . ARG A 1 357 ? -8.626 14.433 28.714 1.00 89.31 357 ARG A N 1
ATOM 2845 C CA . ARG A 1 357 ? -8.262 14.848 27.364 1.00 89.31 357 ARG A CA 1
ATOM 2846 C C . ARG A 1 357 ? -7.161 15.910 27.399 1.00 89.31 357 ARG A C 1
ATOM 2848 O O . ARG A 1 357 ? -6.151 15.729 26.728 1.00 89.31 357 ARG A O 1
ATOM 2855 N N . GLU A 1 358 ? -7.284 16.928 28.251 1.00 90.81 358 GLU A N 1
ATOM 2856 C CA . GLU A 1 358 ? -6.279 17.989 28.427 1.00 90.81 358 GLU A CA 1
ATOM 2857 C C . GLU A 1 358 ? -4.919 17.436 28.885 1.00 90.81 358 GLU A C 1
ATOM 2859 O O . GLU A 1 358 ? -3.900 17.690 28.244 1.00 90.81 358 GLU A O 1
ATOM 2864 N N . TYR A 1 359 ? -4.894 16.604 29.934 1.00 88.38 359 TYR A N 1
ATOM 2865 C CA . TYR A 1 359 ? -3.656 15.973 30.408 1.00 88.38 359 TYR A CA 1
ATOM 2866 C C . TYR A 1 359 ? -3.033 15.072 29.336 1.00 88.38 359 TYR A C 1
ATOM 2868 O O . TYR A 1 359 ? -1.819 15.091 29.136 1.00 88.38 359 TYR A O 1
ATOM 2876 N N . THR A 1 360 ? -3.849 14.284 28.629 1.00 87.69 360 THR A N 1
ATOM 2877 C CA . THR A 1 360 ? -3.348 13.390 27.578 1.00 87.69 360 THR A CA 1
ATOM 2878 C C . THR A 1 360 ? -2.769 14.181 26.410 1.00 87.69 360 THR A C 1
ATOM 2880 O O . THR A 1 360 ? -1.686 13.843 25.942 1.00 87.69 360 THR A O 1
ATOM 2883 N N . ALA A 1 361 ? -3.429 15.254 25.978 1.00 90.88 361 ALA A N 1
ATOM 2884 C CA . ALA A 1 361 ? -2.919 16.140 24.940 1.00 90.88 361 ALA A CA 1
ATOM 2885 C C . ALA A 1 361 ? -1.581 16.778 25.343 1.00 90.88 361 ALA A C 1
ATOM 2887 O O . ALA A 1 361 ? -0.616 16.680 24.590 1.00 90.88 361 ALA A O 1
ATOM 2888 N N . ALA A 1 362 ? -1.479 17.332 26.558 1.00 89.75 362 ALA A N 1
ATOM 2889 C CA . ALA A 1 362 ? -0.225 17.875 27.080 1.00 89.75 362 ALA A CA 1
ATOM 2890 C C . ALA A 1 362 ? 0.892 16.819 27.106 1.00 89.75 362 ALA A C 1
ATOM 2892 O O . ALA A 1 362 ? 2.014 17.087 26.676 1.00 89.75 362 ALA A O 1
ATOM 2893 N N . TYR A 1 363 ? 0.578 15.603 27.566 1.00 87.31 363 TYR A N 1
ATOM 2894 C CA . TYR A 1 363 ? 1.520 14.486 27.598 1.00 87.31 363 TYR A CA 1
ATOM 2895 C C . TYR A 1 363 ? 2.029 14.125 26.194 1.00 87.31 363 TYR A C 1
ATOM 2897 O O . TYR A 1 363 ? 3.236 13.977 26.010 1.00 87.31 363 TYR A O 1
ATOM 2905 N N . MET A 1 364 ? 1.138 14.012 25.200 1.00 87.81 364 MET A N 1
ATOM 2906 C CA . MET A 1 364 ? 1.513 13.663 23.822 1.00 87.81 364 MET A CA 1
ATOM 2907 C C . MET A 1 364 ? 2.320 14.771 23.142 1.00 87.81 364 MET A C 1
ATOM 2909 O O . MET A 1 364 ? 3.343 14.476 22.524 1.00 87.81 364 MET A O 1
ATOM 2913 N N . SER A 1 365 ? 1.915 16.035 23.299 1.00 86.31 365 SER A N 1
ATOM 2914 C CA . SER A 1 365 ? 2.639 17.176 22.731 1.00 86.31 365 SER A CA 1
ATOM 2915 C C . SER A 1 365 ? 4.040 17.309 23.318 1.00 86.31 365 SER A C 1
ATOM 2917 O O . SER A 1 365 ? 5.008 17.443 22.574 1.00 86.31 365 SER A O 1
ATOM 2919 N N . LEU A 1 366 ? 4.187 17.174 24.638 1.00 81.69 366 LEU A N 1
ATOM 2920 C CA . LEU A 1 366 ? 5.503 17.239 25.275 1.00 81.69 366 LEU A CA 1
ATOM 2921 C C . LEU A 1 366 ? 6.375 16.038 24.906 1.00 81.69 366 LEU A C 1
ATOM 2923 O O . LEU A 1 366 ? 7.560 16.208 24.634 1.00 81.69 366 LEU A O 1
ATOM 2927 N N . GLN A 1 367 ? 5.794 14.840 24.801 1.00 78.62 367 GLN A N 1
ATOM 2928 C CA . GLN A 1 367 ? 6.509 13.668 24.300 1.00 78.62 367 GLN A CA 1
ATOM 2929 C C . GLN A 1 367 ? 7.017 13.868 22.857 1.00 78.62 367 GLN A C 1
ATOM 2931 O O . GLN A 1 367 ? 8.092 13.360 22.515 1.00 78.62 367 GLN A O 1
ATOM 2936 N N . PHE A 1 368 ? 6.262 14.592 22.022 1.00 76.19 368 PHE A N 1
ATOM 2937 C CA . PHE A 1 368 ? 6.633 14.937 20.649 1.00 76.19 368 PHE A CA 1
ATOM 2938 C C . PHE A 1 368 ? 7.744 15.987 20.593 1.00 76.19 368 PHE A C 1
ATOM 2940 O O . PHE A 1 368 ? 8.776 15.743 19.965 1.00 76.19 368 PHE A O 1
ATOM 2947 N N . GLU A 1 369 ? 7.604 17.102 21.311 1.00 74.38 369 GLU A N 1
ATOM 2948 C CA . GLU A 1 369 ? 8.657 18.121 21.401 1.00 74.38 369 GLU A CA 1
ATOM 2949 C C . GLU A 1 369 ? 9.974 17.528 21.934 1.00 74.38 369 GLU A C 1
ATOM 2951 O O . GLU A 1 369 ? 11.053 17.854 21.438 1.00 74.38 369 GLU A O 1
ATOM 2956 N N . GLU A 1 370 ? 9.900 16.586 22.880 1.00 65.50 370 GLU A N 1
ATOM 2957 C CA . GLU A 1 370 ? 11.056 15.839 23.390 1.00 65.50 370 GLU A CA 1
ATOM 2958 C C . GLU A 1 370 ? 11.711 14.917 22.354 1.00 65.50 370 GLU A C 1
ATOM 2960 O O . GLU A 1 370 ? 12.925 14.721 22.396 1.00 65.50 370 GLU A O 1
ATOM 2965 N N . SER A 1 371 ? 10.939 14.321 21.438 1.00 60.16 371 SER A N 1
ATOM 2966 C CA . SER A 1 371 ? 11.515 13.482 20.377 1.00 60.16 371 SER A CA 1
ATOM 2967 C C . SER A 1 371 ? 12.323 14.293 19.363 1.00 60.16 371 SER A C 1
ATOM 2969 O O . SER A 1 371 ? 13.327 13.795 18.853 1.00 60.16 371 SER A O 1
ATOM 2971 N N . ASN A 1 372 ? 11.938 15.553 19.141 1.00 61.91 372 ASN A N 1
ATOM 2972 C CA . ASN A 1 372 ? 12.619 16.462 18.220 1.00 61.91 372 ASN A CA 1
ATOM 2973 C C . ASN A 1 372 ? 13.779 17.223 18.895 1.00 61.91 372 ASN A C 1
ATOM 2975 O O . ASN A 1 372 ? 14.755 17.560 18.227 1.00 61.91 372 ASN A O 1
ATOM 2979 N N . ASN A 1 373 ? 13.735 17.417 20.221 1.00 55.66 373 ASN A N 1
ATOM 2980 C CA . ASN A 1 373 ? 14.781 18.075 21.011 1.00 55.66 373 ASN A CA 1
ATOM 2981 C C . ASN A 1 373 ? 15.424 17.119 22.043 1.00 55.66 373 ASN A C 1
ATOM 2983 O O . ASN A 1 373 ? 14.964 16.977 23.176 1.00 55.66 373 ASN A O 1
ATOM 2987 N N . ARG A 1 374 ? 16.561 16.509 21.682 1.00 53.25 374 ARG A N 1
ATOM 2988 C CA . ARG A 1 374 ? 17.531 15.880 22.615 1.00 53.25 374 ARG A CA 1
ATOM 2989 C C . ARG A 1 374 ? 17.822 16.819 23.817 1.00 53.25 374 ARG A C 1
ATOM 2991 O O . ARG A 1 374 ? 18.212 17.949 23.561 1.00 53.25 374 ARG A O 1
ATOM 2998 N N . TRP A 1 375 ? 17.769 16.516 25.123 1.00 58.69 375 TRP A N 1
ATOM 2999 C CA . TRP A 1 375 ? 17.331 15.398 25.975 1.00 58.69 375 TRP A CA 1
ATOM 3000 C C . TRP A 1 375 ? 16.745 16.003 27.281 1.00 58.69 375 TRP A C 1
ATOM 3002 O O . TRP A 1 375 ? 17.463 16.220 28.261 1.00 58.69 375 TRP A O 1
ATOM 3012 N N . LEU A 1 376 ? 15.440 16.295 27.343 1.00 53.75 376 LEU A N 1
ATOM 3013 C CA . LEU A 1 376 ? 14.831 16.800 28.590 1.00 53.75 376 LEU A CA 1
ATOM 3014 C C . LEU A 1 376 ? 14.752 15.708 29.672 1.00 53.75 376 LEU A C 1
ATOM 3016 O O . LEU A 1 376 ? 15.048 15.959 30.838 1.00 53.75 376 LEU A O 1
ATOM 3020 N N . HIS A 1 377 ? 14.453 14.464 29.292 1.00 56.72 377 HIS A N 1
ATOM 3021 C CA . HIS A 1 377 ? 14.390 13.349 30.240 1.00 56.72 377 HIS A CA 1
ATOM 3022 C C . HIS A 1 377 ? 15.743 12.999 30.886 1.00 56.72 377 HIS A C 1
ATOM 3024 O O . HIS A 1 377 ? 15.753 12.371 31.941 1.00 56.72 377 HIS A O 1
ATOM 3030 N N . GLU A 1 378 ? 16.877 13.426 30.313 1.00 61.62 378 GLU A N 1
ATOM 3031 C CA . GLU A 1 378 ? 18.183 13.377 30.994 1.00 61.62 378 GLU A CA 1
ATOM 3032 C C . GLU A 1 378 ? 18.258 14.376 32.149 1.00 61.62 378 GLU A C 1
ATOM 3034 O O . GLU A 1 378 ? 18.785 14.044 33.209 1.00 61.62 378 GLU A O 1
ATOM 3039 N N . SER A 1 379 ? 17.681 15.566 31.969 1.00 61.09 379 SER A N 1
ATOM 3040 C CA . SER A 1 379 ? 17.638 16.622 32.988 1.00 61.09 379 SER A CA 1
ATOM 3041 C C . SER A 1 379 ? 16.687 16.278 34.138 1.00 61.09 379 SER A C 1
ATOM 3043 O O . SER A 1 379 ? 16.897 16.709 35.269 1.00 61.09 379 SER A O 1
ATOM 3045 N N . PHE A 1 380 ? 15.678 15.445 33.864 1.00 65.12 380 PHE A N 1
ATOM 3046 C CA . PHE A 1 380 ? 14.712 14.944 34.846 1.00 65.12 380 PHE A CA 1
ATOM 3047 C C . PHE A 1 380 ? 14.921 13.467 35.210 1.00 65.12 380 PHE A C 1
ATOM 3049 O O . PHE A 1 380 ? 14.047 12.849 35.824 1.00 65.12 380 PHE A O 1
ATOM 3056 N N . ARG A 1 381 ? 16.077 12.885 34.860 1.00 71.00 381 ARG A N 1
ATOM 3057 C CA . ARG A 1 381 ? 16.386 11.490 35.183 1.00 71.00 381 ARG A CA 1
ATOM 3058 C C . ARG A 1 381 ? 16.539 11.343 36.701 1.00 71.00 381 ARG A C 1
ATOM 3060 O O . ARG A 1 381 ? 17.413 11.999 37.270 1.00 71.00 381 ARG A O 1
ATOM 3067 N N . PRO A 1 382 ? 15.763 10.465 37.367 1.00 73.25 382 PRO A N 1
ATOM 3068 C CA . PRO A 1 382 ? 15.902 10.293 38.805 1.00 73.25 382 PRO A CA 1
ATOM 3069 C C . PRO A 1 382 ? 17.314 9.816 39.178 1.00 73.25 382 PRO A C 1
ATOM 3071 O O . PRO A 1 382 ? 17.900 8.961 38.502 1.00 73.25 382 PRO A O 1
ATOM 3074 N N . SER A 1 383 ? 17.862 10.347 40.270 1.00 81.88 383 SER A N 1
ATOM 3075 C CA . SER A 1 383 ? 19.140 9.898 40.832 1.00 81.88 383 SER A CA 1
ATOM 3076 C C . SER A 1 383 ? 19.044 8.443 41.311 1.00 81.88 383 SER A C 1
ATOM 3078 O O . SER A 1 383 ? 17.956 7.893 41.477 1.00 81.88 383 SER A O 1
ATOM 3080 N N . ARG A 1 384 ? 20.180 7.786 41.596 1.00 79.12 384 ARG A N 1
ATOM 3081 C CA . ARG A 1 384 ? 20.169 6.414 42.151 1.00 79.12 384 ARG A CA 1
ATOM 3082 C C . ARG A 1 384 ? 19.358 6.300 43.450 1.00 79.12 384 ARG A C 1
ATOM 3084 O O . ARG A 1 384 ? 18.760 5.253 43.674 1.00 79.12 384 ARG A O 1
ATOM 3091 N N . SER A 1 385 ? 19.349 7.353 44.269 1.00 81.94 385 SER A N 1
ATOM 3092 C CA . SER A 1 385 ? 18.602 7.421 45.532 1.00 81.94 385 SER A CA 1
ATOM 3093 C C . SER A 1 385 ? 17.097 7.507 45.269 1.00 81.94 385 SER A C 1
ATOM 3095 O O . SER A 1 385 ? 16.335 6.654 45.710 1.00 81.94 385 SER A O 1
ATOM 3097 N N . GLN A 1 386 ? 16.690 8.442 44.410 1.00 81.56 386 GLN A N 1
ATOM 3098 C CA . GLN A 1 386 ? 15.298 8.614 43.980 1.00 81.56 386 GLN A CA 1
ATOM 3099 C C . GLN A 1 386 ? 14.768 7.339 43.307 1.00 81.56 386 GLN A C 1
ATOM 3101 O O . GLN A 1 386 ? 13.636 6.916 43.530 1.00 81.56 386 GLN A O 1
ATOM 3106 N N . MET A 1 387 ? 15.627 6.661 42.542 1.00 78.44 387 MET A N 1
ATOM 3107 C CA . MET A 1 387 ? 15.330 5.373 41.926 1.00 78.44 387 MET A CA 1
ATOM 3108 C C . MET A 1 387 ? 15.097 4.243 42.930 1.00 78.44 387 MET A C 1
ATOM 3110 O O . MET A 1 387 ? 14.293 3.354 42.649 1.00 78.44 387 MET A O 1
ATOM 3114 N N . ALA A 1 388 ? 15.797 4.235 44.065 1.00 82.75 388 ALA A N 1
ATOM 3115 C CA . ALA A 1 388 ? 15.545 3.264 45.124 1.00 82.75 388 ALA A CA 1
ATOM 3116 C C . ALA A 1 388 ? 14.157 3.501 45.734 1.00 82.75 388 ALA A C 1
ATOM 3118 O O . ALA A 1 388 ? 13.351 2.576 45.755 1.00 82.75 388 ALA A O 1
ATOM 3119 N N . THR A 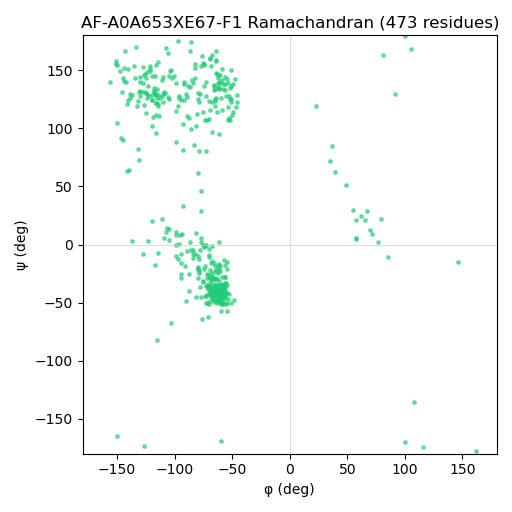1 389 ? 13.831 4.757 46.060 1.00 83.50 389 THR A N 1
ATOM 3120 C CA . THR A 1 389 ? 12.508 5.158 46.566 1.00 83.50 389 THR A CA 1
ATOM 3121 C C . THR A 1 389 ? 11.383 4.760 45.609 1.00 83.50 389 THR A C 1
ATOM 3123 O O . THR A 1 389 ? 10.394 4.162 46.023 1.00 83.50 389 THR A O 1
ATOM 3126 N N . ILE A 1 390 ? 11.547 5.017 44.306 1.00 80.00 390 ILE A N 1
ATOM 3127 C CA . ILE A 1 390 ? 10.568 4.620 43.282 1.00 80.00 390 ILE A CA 1
ATOM 3128 C C . ILE A 1 390 ? 10.397 3.096 43.249 1.00 80.00 390 ILE A C 1
ATOM 3130 O O . ILE A 1 390 ? 9.274 2.603 43.196 1.00 80.00 390 ILE A O 1
ATOM 3134 N N . ARG A 1 391 ? 11.488 2.324 43.296 1.00 81.56 391 ARG A N 1
ATOM 3135 C CA . ARG A 1 391 ? 11.408 0.853 43.299 1.00 81.56 391 ARG A CA 1
ATOM 3136 C C . ARG A 1 391 ? 10.715 0.312 44.545 1.00 81.56 391 ARG A C 1
ATOM 3138 O O . ARG A 1 391 ? 9.937 -0.630 44.417 1.00 81.56 391 ARG A O 1
ATOM 3145 N N . ASP A 1 392 ? 10.975 0.903 45.705 1.00 83.38 392 ASP A N 1
ATOM 3146 C CA . ASP A 1 392 ? 10.353 0.502 46.966 1.00 83.38 392 ASP A CA 1
ATOM 3147 C C . ASP A 1 392 ? 8.849 0.789 46.956 1.00 83.38 392 ASP A C 1
ATOM 3149 O O . ASP A 1 392 ? 8.067 -0.124 47.221 1.00 83.38 392 ASP A O 1
ATOM 3153 N N . LEU A 1 393 ? 8.437 1.981 46.507 1.00 82.00 393 LEU A N 1
ATOM 3154 C CA . LEU A 1 393 ? 7.025 2.320 46.287 1.00 82.00 393 LEU A CA 1
ATOM 3155 C C . LEU A 1 393 ? 6.355 1.323 45.332 1.00 82.00 393 LEU A C 1
ATOM 3157 O O . LEU A 1 393 ? 5.258 0.829 45.575 1.00 82.00 393 LEU A O 1
ATOM 3161 N N . TYR A 1 394 ? 7.017 0.973 44.233 1.00 80.12 394 TYR A N 1
ATOM 3162 C CA . TYR A 1 394 ? 6.422 0.069 43.250 1.00 80.12 394 TYR A CA 1
ATOM 3163 C C . TYR A 1 394 ? 6.299 -1.350 43.796 1.00 80.12 394 TYR A C 1
ATOM 3165 O O . TYR A 1 394 ? 5.300 -2.022 43.546 1.00 80.12 394 TYR A O 1
ATOM 3173 N N . LYS A 1 395 ? 7.284 -1.802 44.573 1.00 81.56 395 LYS A N 1
ATOM 3174 C CA . LYS A 1 395 ? 7.248 -3.097 45.248 1.00 81.56 395 LYS A CA 1
ATOM 3175 C C . LYS A 1 395 ? 6.143 -3.150 46.304 1.00 81.56 395 LYS A C 1
ATOM 3177 O O . LYS A 1 395 ? 5.420 -4.141 46.352 1.00 81.56 395 LYS A O 1
ATOM 3182 N N . GLU A 1 396 ? 5.992 -2.101 47.109 1.00 83.81 396 GLU A N 1
ATOM 3183 C CA . GLU A 1 396 ? 4.950 -1.987 48.139 1.00 83.81 396 GLU A CA 1
ATOM 3184 C C . GLU A 1 396 ? 3.541 -2.047 47.537 1.00 83.81 396 GLU A C 1
ATOM 3186 O O . GLU A 1 396 ? 2.654 -2.706 48.076 1.00 83.81 396 GLU A O 1
ATOM 3191 N N . HIS A 1 397 ? 3.353 -1.433 46.369 1.00 78.38 397 HIS A N 1
ATOM 3192 C CA . HIS A 1 397 ? 2.060 -1.365 45.690 1.00 78.38 397 HIS A CA 1
ATOM 3193 C C . HIS A 1 397 ? 1.820 -2.480 44.655 1.00 78.38 397 HIS A C 1
ATOM 3195 O O . HIS A 1 397 ? 0.833 -2.424 43.918 1.00 78.38 397 HIS A O 1
ATOM 3201 N N . GLY A 1 398 ? 2.688 -3.498 44.590 1.00 78.56 398 GLY A N 1
ATOM 3202 C CA . GLY A 1 398 ? 2.524 -4.643 43.684 1.00 78.56 398 GLY A CA 1
ATOM 3203 C C . GLY A 1 398 ? 2.646 -4.291 42.195 1.00 78.56 398 GLY A C 1
ATOM 3204 O O . GLY A 1 398 ? 2.031 -4.938 41.355 1.00 78.56 398 GLY A O 1
ATOM 3205 N N . LEU A 1 399 ? 3.417 -3.252 41.868 1.00 71.62 399 LEU A N 1
ATOM 3206 C CA . LEU A 1 399 ? 3.679 -2.765 40.506 1.00 71.62 399 LEU A CA 1
ATOM 3207 C C . LEU A 1 399 ? 5.027 -3.275 39.945 1.00 71.62 399 LEU A C 1
ATOM 3209 O O . LEU A 1 399 ? 5.503 -2.766 38.933 1.00 71.62 399 LEU A O 1
ATOM 3213 N N . TYR A 1 400 ? 5.666 -4.237 40.625 1.00 62.22 400 TYR A N 1
ATOM 3214 C CA . TYR A 1 400 ? 6.971 -4.819 40.285 1.00 62.22 400 TYR A CA 1
ATOM 3215 C C . TYR A 1 400 ? 6.854 -6.335 40.034 1.00 62.22 400 TYR A C 1
ATOM 3217 O O . TYR A 1 400 ? 6.132 -6.993 40.788 1.00 62.22 400 TYR A O 1
ATOM 3225 N N . PRO A 1 401 ? 7.619 -6.934 39.094 1.00 56.72 401 PRO A N 1
ATOM 3226 C CA . PRO A 1 401 ? 8.628 -6.336 38.206 1.00 56.72 401 PRO A CA 1
ATOM 3227 C C . PRO A 1 401 ? 8.024 -5.525 37.055 1.00 56.72 401 PRO A C 1
ATOM 3229 O O . PRO A 1 401 ? 6.881 -5.727 36.672 1.00 56.72 401 PRO A O 1
ATOM 3232 N N . PHE A 1 402 ? 8.798 -4.582 36.513 1.00 60.09 402 PHE A N 1
ATOM 3233 C CA . PHE A 1 402 ? 8.395 -3.864 35.307 1.00 60.09 402 PHE A CA 1
ATOM 3234 C C . PHE A 1 402 ? 8.429 -4.825 34.112 1.00 60.09 402 PHE A C 1
ATOM 3236 O O . PHE A 1 402 ? 9.511 -5.260 33.720 1.00 60.09 402 PHE A O 1
ATOM 3243 N N . ASP A 1 403 ? 7.280 -5.103 33.499 1.00 52.09 403 ASP A N 1
ATOM 3244 C CA . ASP A 1 403 ? 7.213 -5.796 32.198 1.00 52.09 403 ASP A CA 1
ATOM 3245 C C . ASP A 1 403 ? 7.733 -4.908 31.045 1.00 52.09 403 ASP A C 1
ATOM 3247 O O . ASP A 1 403 ? 7.951 -5.362 29.924 1.00 52.09 403 ASP A O 1
ATOM 3251 N N . THR A 1 404 ? 7.976 -3.626 31.330 1.00 56.16 404 THR A N 1
ATOM 3252 C CA . THR A 1 404 ? 8.603 -2.646 30.438 1.00 56.16 404 THR A CA 1
ATOM 3253 C C . THR A 1 404 ? 10.063 -2.416 30.819 1.00 56.16 404 THR A C 1
ATOM 3255 O O . THR A 1 404 ? 10.402 -2.339 32.003 1.00 56.16 404 THR A O 1
ATOM 3258 N N . GLY A 1 405 ? 10.935 -2.214 29.829 1.00 62.53 405 GLY A N 1
ATOM 3259 C CA . GLY A 1 405 ? 12.329 -1.846 30.077 1.00 62.53 405 GLY A CA 1
ATOM 3260 C C . GLY A 1 405 ? 12.433 -0.614 30.983 1.00 62.53 405 GLY A C 1
ATOM 3261 O O . GLY A 1 405 ? 11.673 0.342 30.844 1.00 62.53 405 GLY A O 1
ATOM 3262 N N . SER A 1 406 ? 13.380 -0.628 31.924 1.00 66.00 406 SER A N 1
ATOM 3263 C CA . SER A 1 406 ? 13.487 0.420 32.950 1.00 66.00 406 SER A CA 1
ATOM 3264 C C . SER A 1 406 ? 13.610 1.843 32.378 1.00 66.00 406 SER A C 1
ATOM 3266 O O . SER A 1 406 ? 13.135 2.795 32.980 1.00 66.00 406 SER A O 1
ATOM 3268 N N . GLU A 1 407 ? 14.162 1.977 31.173 1.00 67.44 407 GLU A N 1
ATOM 3269 C CA . GLU A 1 407 ? 14.286 3.238 30.438 1.00 67.44 407 GLU A CA 1
ATOM 3270 C C . GLU A 1 407 ? 12.928 3.837 30.027 1.00 67.44 407 GLU A C 1
ATOM 3272 O O . GLU A 1 407 ? 12.709 5.032 30.216 1.00 67.44 407 GLU A O 1
ATOM 3277 N N . GLN A 1 408 ? 11.963 3.012 29.613 1.00 67.50 408 GLN A N 1
ATOM 3278 C CA . GLN A 1 408 ? 10.610 3.458 29.267 1.00 67.50 408 GLN A CA 1
ATOM 3279 C C . GLN A 1 408 ? 9.836 3.978 30.487 1.00 67.50 408 GLN A C 1
ATOM 3281 O O . GLN A 1 408 ? 9.105 4.971 30.399 1.00 67.50 408 GLN A O 1
ATOM 3286 N N . VAL A 1 409 ? 10.034 3.337 31.643 1.00 68.69 409 VAL A N 1
ATOM 3287 C CA . VAL A 1 409 ? 9.511 3.826 32.924 1.00 68.69 409 VAL A CA 1
ATOM 3288 C C . VAL A 1 409 ? 10.083 5.212 33.189 1.00 68.69 409 VAL A C 1
ATOM 3290 O O . VAL A 1 409 ? 9.318 6.147 33.395 1.00 68.69 409 VAL A O 1
ATOM 3293 N N . TYR A 1 410 ? 11.407 5.375 33.100 1.00 74.44 410 TYR A N 1
ATOM 3294 C CA . TYR A 1 410 ? 12.081 6.646 33.388 1.00 74.44 410 TYR A CA 1
ATOM 3295 C C . TYR A 1 410 ? 11.644 7.771 32.458 1.00 74.44 410 TYR A C 1
ATOM 3297 O O . TYR A 1 410 ? 11.385 8.878 32.926 1.00 74.44 410 TYR A O 1
ATOM 3305 N N . ARG A 1 411 ? 11.501 7.482 31.163 1.00 73.00 411 ARG A N 1
ATOM 3306 C CA . ARG A 1 411 ? 10.977 8.444 30.196 1.00 73.00 411 ARG A CA 1
ATOM 3307 C C . ARG A 1 411 ? 9.570 8.900 30.582 1.00 73.00 411 ARG A C 1
ATOM 3309 O O . ARG A 1 411 ? 9.288 10.091 30.585 1.00 73.00 411 ARG A O 1
ATOM 3316 N N . THR A 1 412 ? 8.710 7.968 30.987 1.00 72.69 412 THR A N 1
ATOM 3317 C CA . THR A 1 412 ? 7.346 8.285 31.433 1.00 72.69 412 THR A CA 1
ATOM 3318 C C . THR A 1 412 ? 7.335 9.171 32.683 1.00 72.69 412 THR A C 1
ATOM 3320 O O . THR A 1 412 ? 6.524 10.091 32.750 1.00 72.69 412 THR A O 1
ATOM 3323 N N . LEU A 1 413 ? 8.236 8.921 33.645 1.00 75.00 413 LEU A N 1
ATOM 3324 C CA . LEU A 1 413 ? 8.395 9.747 34.854 1.00 75.00 413 LEU A CA 1
ATOM 3325 C C . LEU A 1 413 ? 8.792 11.184 34.519 1.00 75.00 413 LEU A C 1
ATOM 3327 O O . LEU A 1 413 ? 8.242 12.128 35.083 1.00 75.00 413 LEU A O 1
ATOM 3331 N N . ALA A 1 414 ? 9.768 11.331 33.622 1.00 75.69 414 ALA A N 1
ATOM 3332 C CA . ALA A 1 414 ? 10.271 12.629 33.211 1.00 75.69 414 ALA A CA 1
ATOM 3333 C C . ALA A 1 414 ? 9.176 13.443 32.515 1.00 75.69 414 ALA A C 1
ATOM 3335 O O . ALA A 1 414 ? 8.920 14.569 32.930 1.00 75.69 414 ALA A O 1
ATOM 3336 N N . ILE A 1 415 ? 8.472 12.847 31.545 1.00 76.38 415 ILE A N 1
ATOM 3337 C CA . ILE A 1 415 ? 7.376 13.519 30.833 1.00 76.38 415 ILE A CA 1
ATOM 3338 C C . ILE A 1 415 ? 6.273 13.944 31.811 1.00 76.38 415 ILE A C 1
ATOM 3340 O O . ILE A 1 415 ? 5.815 15.079 31.746 1.00 76.38 415 ILE A O 1
ATOM 3344 N N . ASP A 1 416 ? 5.868 13.081 32.755 1.00 80.81 416 ASP A N 1
ATOM 3345 C CA . ASP A 1 416 ? 4.844 13.437 33.754 1.00 80.81 416 ASP A CA 1
ATOM 3346 C C . ASP A 1 416 ? 5.255 14.651 34.599 1.00 80.81 416 ASP A C 1
ATOM 3348 O O . ASP A 1 416 ? 4.452 15.556 34.827 1.00 80.81 416 ASP A O 1
ATOM 3352 N N . LYS A 1 417 ? 6.521 14.702 35.027 1.00 79.12 417 LYS A N 1
ATOM 3353 C CA . LYS A 1 417 ? 7.050 15.855 35.758 1.00 79.12 417 LYS A CA 1
ATOM 3354 C C . LYS A 1 417 ? 7.035 17.124 34.910 1.00 79.12 417 LYS A C 1
ATOM 3356 O O . LYS A 1 417 ? 6.600 18.161 35.400 1.00 79.12 417 LYS A O 1
ATOM 3361 N N . VAL A 1 418 ? 7.430 17.035 33.642 1.00 79.81 418 VAL A N 1
ATOM 3362 C CA . VAL A 1 418 ? 7.418 18.174 32.713 1.00 79.81 418 VAL A CA 1
ATOM 3363 C C . VAL A 1 418 ? 5.994 18.674 32.464 1.00 79.81 418 VAL A C 1
ATOM 3365 O O . VAL A 1 418 ? 5.771 19.882 32.499 1.00 79.81 418 VAL A O 1
ATOM 3368 N N . VAL A 1 419 ? 5.021 17.776 32.266 1.00 83.12 419 VAL A N 1
ATOM 3369 C CA . VAL A 1 419 ? 3.598 18.140 32.141 1.00 83.12 419 VAL A CA 1
ATOM 3370 C C . VAL A 1 419 ? 3.174 18.959 33.356 1.00 83.12 419 VAL A C 1
ATOM 3372 O O . VAL A 1 419 ? 2.635 20.051 33.199 1.00 83.12 419 VAL A O 1
ATOM 3375 N N . ARG A 1 420 ? 3.468 18.488 34.568 1.00 84.06 420 ARG A N 1
ATOM 3376 C CA . ARG A 1 420 ? 3.072 19.178 35.802 1.00 84.06 420 ARG A CA 1
ATOM 3377 C C . ARG A 1 420 ? 3.755 20.527 35.983 1.00 84.06 420 ARG A C 1
ATOM 3379 O O . ARG A 1 420 ? 3.077 21.483 36.331 1.00 84.06 420 ARG A O 1
ATOM 3386 N N . GLU A 1 421 ? 5.059 20.616 35.725 1.00 78.94 421 GLU A N 1
ATOM 3387 C CA . GLU A 1 421 ? 5.811 21.874 35.836 1.00 78.94 421 GLU A CA 1
ATOM 3388 C C . GLU A 1 421 ? 5.362 22.923 34.807 1.00 78.94 421 GLU A 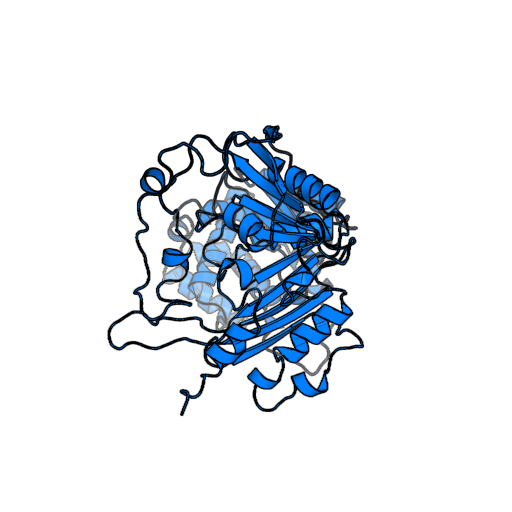C 1
ATOM 3390 O O . GLU A 1 421 ? 5.445 24.118 35.080 1.00 78.94 421 GLU A O 1
ATOM 3395 N N . LYS A 1 422 ? 4.886 22.494 33.629 1.00 78.44 422 LYS A N 1
ATOM 3396 C CA . LYS A 1 422 ? 4.475 23.400 32.545 1.00 78.44 422 LYS A CA 1
ATOM 3397 C C . LYS A 1 422 ? 2.984 23.737 32.518 1.00 78.44 422 LYS A C 1
ATOM 3399 O O . LYS A 1 422 ? 2.623 24.753 31.933 1.00 78.44 422 LYS A O 1
ATOM 3404 N N . THR A 1 423 ? 2.122 22.877 33.059 1.00 79.31 423 THR A N 1
ATOM 3405 C CA . THR A 1 423 ? 0.664 22.969 32.841 1.00 79.31 423 THR A CA 1
ATOM 3406 C C . THR A 1 423 ? -0.167 22.981 34.121 1.00 79.31 423 THR A C 1
ATOM 3408 O O . THR A 1 423 ? -1.379 23.150 34.037 1.00 79.31 423 THR A O 1
ATOM 3411 N N . ASP A 1 424 ? 0.444 22.751 35.289 1.00 79.56 424 ASP A N 1
ATOM 3412 C CA . ASP A 1 424 ? -0.233 22.532 36.577 1.00 79.56 424 ASP A CA 1
ATOM 3413 C C . ASP A 1 424 ? -1.235 21.350 36.601 1.00 79.56 424 ASP A C 1
ATOM 3415 O O . ASP A 1 424 ? -1.890 21.100 37.619 1.00 79.56 424 ASP A O 1
ATOM 3419 N N . LEU A 1 425 ? -1.339 20.563 35.520 1.00 83.25 425 LEU A N 1
ATOM 3420 C CA . LEU A 1 425 ? -2.267 19.436 35.412 1.00 83.25 425 LEU A CA 1
ATOM 3421 C C . LEU A 1 425 ? -1.816 18.255 36.274 1.00 83.25 425 LEU A C 1
ATOM 3423 O O . LEU A 1 425 ? -0.701 17.759 36.136 1.00 83.25 425 LEU A O 1
ATOM 3427 N N . ARG A 1 426 ? -2.715 17.736 37.115 1.00 79.75 426 ARG A N 1
ATOM 3428 C CA . ARG A 1 426 ? -2.474 16.556 37.962 1.00 79.75 426 ARG A CA 1
ATOM 3429 C C . ARG A 1 426 ? -3.479 15.453 37.662 1.00 79.75 426 ARG A C 1
ATOM 3431 O O . ARG A 1 426 ? -4.635 15.722 37.348 1.00 79.75 426 ARG A O 1
ATOM 3438 N N . ILE A 1 427 ? -3.058 14.204 37.835 1.00 72.62 427 ILE A N 1
ATOM 3439 C CA . ILE A 1 427 ? -3.963 13.054 37.817 1.00 72.62 427 ILE A CA 1
ATOM 3440 C C . ILE A 1 427 ? -4.722 13.054 39.148 1.00 72.62 427 ILE A C 1
ATOM 3442 O O . ILE A 1 427 ? -4.133 12.869 40.213 1.00 72.62 427 ILE A O 1
ATOM 3446 N N . THR A 1 428 ? -6.037 13.270 39.103 1.00 71.69 428 THR A N 1
ATOM 3447 C CA . THR A 1 428 ? -6.879 13.383 40.307 1.00 71.69 428 THR A CA 1
ATOM 3448 C C . THR A 1 428 ? -7.577 12.067 40.666 1.00 71.69 428 THR A C 1
ATOM 3450 O O . THR A 1 428 ? -7.520 11.072 39.941 1.00 71.69 428 THR A O 1
ATOM 3453 N N . GLU A 1 429 ? -8.281 12.038 41.800 1.00 67.19 429 GLU A N 1
ATOM 3454 C CA . GLU A 1 429 ? -9.130 10.894 42.156 1.00 67.19 429 GLU A CA 1
ATOM 3455 C C . GLU A 1 429 ? -10.278 10.673 41.164 1.00 67.19 429 GLU A C 1
ATOM 3457 O O . GLU A 1 429 ? -10.653 9.525 40.926 1.00 67.19 429 GLU A O 1
ATOM 3462 N N . ALA A 1 430 ? -10.774 11.739 40.526 1.00 66.81 430 ALA A N 1
ATOM 3463 C CA . ALA A 1 430 ? -11.797 11.648 39.485 1.00 66.81 430 ALA A CA 1
ATOM 3464 C C . ALA A 1 430 ? -11.293 10.869 38.257 1.00 66.81 430 ALA A C 1
ATOM 3466 O O . ALA A 1 430 ? -12.018 10.036 37.717 1.00 66.81 430 ALA A O 1
ATOM 3467 N N . PHE A 1 431 ? -10.021 11.044 37.879 1.00 68.81 431 PHE A N 1
ATOM 3468 C CA . PHE A 1 431 ? -9.394 10.269 36.801 1.00 68.81 431 PHE A CA 1
ATOM 3469 C C . PHE A 1 431 ? -9.315 8.781 37.141 1.00 68.81 431 PHE A C 1
ATOM 3471 O O . PHE A 1 431 ? -9.605 7.924 36.312 1.00 68.81 431 PHE A O 1
ATOM 3478 N N . HIS A 1 432 ? -8.931 8.462 38.377 1.00 66.94 432 HIS A N 1
ATOM 3479 C CA . HIS A 1 432 ? -8.837 7.078 38.833 1.00 66.94 432 HIS A CA 1
ATOM 3480 C C . HIS A 1 432 ? -10.218 6.414 38.961 1.00 66.94 432 HIS A C 1
ATOM 3482 O O . HIS A 1 432 ? -10.353 5.212 38.734 1.00 66.94 432 HIS A O 1
ATOM 3488 N N . ALA A 1 433 ? -11.251 7.180 39.319 1.00 70.75 433 ALA A N 1
ATOM 3489 C CA . ALA A 1 433 ? -12.629 6.702 39.305 1.00 70.75 433 ALA A CA 1
ATOM 3490 C C . ALA A 1 433 ? -13.102 6.389 37.875 1.00 70.75 433 ALA A C 1
ATOM 3492 O O . ALA A 1 433 ? -13.712 5.342 37.663 1.00 70.75 433 ALA A O 1
ATOM 3493 N N . TRP A 1 434 ? -12.752 7.235 36.903 1.00 78.44 434 TRP A N 1
ATOM 3494 C CA . TRP A 1 434 ? -13.064 7.016 35.489 1.00 78.44 434 TRP A CA 1
ATOM 3495 C C . TRP A 1 434 ? -12.351 5.787 34.890 1.00 78.44 434 TRP A C 1
ATOM 3497 O O . TRP A 1 434 ? -12.986 4.967 34.227 1.00 78.44 434 TRP A O 1
ATOM 3507 N N . ASP A 1 435 ? -11.061 5.577 35.186 1.00 68.81 435 ASP A N 1
ATOM 3508 C CA . ASP A 1 435 ? -10.325 4.365 34.760 1.00 68.81 435 ASP A CA 1
ATOM 3509 C C . ASP A 1 435 ? -10.972 3.080 35.308 1.00 68.81 435 ASP A C 1
ATOM 3511 O O . ASP A 1 435 ? -11.022 2.043 34.647 1.00 68.81 435 ASP A O 1
ATOM 3515 N N . LYS A 1 436 ? -11.528 3.140 36.523 1.00 69.50 436 LYS A N 1
ATOM 3516 C CA . LYS A 1 436 ? -12.277 2.016 37.096 1.00 69.50 436 LYS A CA 1
ATOM 3517 C C . LYS A 1 436 ? -13.633 1.793 36.428 1.00 69.50 436 LYS A C 1
ATOM 3519 O O . LYS A 1 436 ? -14.048 0.641 36.344 1.00 69.50 436 LYS A O 1
ATOM 3524 N N . SER A 1 437 ? -14.325 2.846 35.989 1.00 71.56 437 SER A N 1
ATOM 3525 C CA . SER A 1 437 ? -15.661 2.725 35.387 1.00 71.56 437 SER A CA 1
ATOM 3526 C C . SER A 1 437 ? -15.646 2.271 33.930 1.00 71.56 437 SER A C 1
ATOM 3528 O O . SER A 1 437 ? -16.643 1.741 33.457 1.00 71.56 437 SER A O 1
ATOM 3530 N N . THR A 1 438 ? -14.538 2.468 33.215 1.00 65.25 438 THR A N 1
ATOM 3531 C CA . THR A 1 438 ? -14.403 2.112 31.790 1.00 65.25 438 THR A CA 1
ATOM 3532 C C . THR A 1 438 ? -14.027 0.646 31.554 1.00 65.25 438 THR A C 1
ATOM 3534 O O . THR A 1 438 ? -14.009 0.190 30.412 1.00 65.25 438 THR A O 1
ATOM 3537 N N . LYS A 1 439 ? -13.766 -0.135 32.612 1.00 61.56 439 LYS A N 1
ATOM 3538 C CA . LYS A 1 439 ? -13.462 -1.565 32.489 1.00 61.56 439 LYS A CA 1
ATOM 3539 C C . LYS A 1 439 ? -14.726 -2.421 32.543 1.00 61.56 439 LYS A C 1
ATOM 3541 O O . LYS A 1 439 ? -15.439 -2.362 33.547 1.00 61.56 439 LYS A O 1
ATOM 3546 N N . PRO A 1 440 ? -14.968 -3.305 31.559 1.00 52.03 440 PRO A N 1
ATOM 3547 C CA . PRO A 1 440 ? -15.894 -4.403 31.780 1.00 52.03 440 PRO A CA 1
ATOM 3548 C C . PRO A 1 440 ? -15.347 -5.298 32.910 1.00 52.03 440 PRO A C 1
ATOM 3550 O O . PRO A 1 440 ? -14.124 -5.438 33.044 1.00 52.03 440 PRO A O 1
ATOM 3553 N N . PRO A 1 441 ? -16.212 -5.897 33.752 1.00 43.38 441 PRO A N 1
ATOM 3554 C CA . PRO A 1 441 ? -15.767 -6.883 34.727 1.00 43.38 441 PRO A CA 1
ATOM 3555 C C . PRO A 1 441 ? -15.021 -7.988 33.979 1.00 43.38 441 PRO A C 1
ATOM 3557 O O . PRO A 1 441 ? -15.522 -8.511 32.982 1.00 43.38 441 PRO A O 1
ATOM 3560 N N . ALA A 1 442 ? -13.802 -8.300 34.427 1.00 48.78 442 ALA A N 1
ATOM 3561 C CA . ALA A 1 442 ? -13.032 -9.396 33.858 1.00 48.78 442 ALA A CA 1
ATOM 3562 C C . ALA A 1 442 ? -13.913 -10.653 33.867 1.00 48.78 442 ALA A C 1
ATOM 3564 O O . ALA A 1 442 ? -14.452 -11.015 34.913 1.00 48.78 442 ALA A O 1
ATOM 3565 N N . GLN A 1 443 ? -14.098 -11.292 32.709 1.00 45.28 443 GLN A N 1
ATOM 3566 C CA . GLN A 1 443 ? -14.672 -12.631 32.696 1.00 45.28 443 GLN A CA 1
ATOM 3567 C C . GLN A 1 443 ? -13.690 -13.530 33.450 1.00 45.28 443 GLN A C 1
ATOM 3569 O O . GLN A 1 443 ? -12.540 -13.687 33.032 1.00 45.28 443 GLN A O 1
ATOM 3574 N N . ASP A 1 444 ? -14.125 -14.044 34.601 1.00 39.62 444 ASP A N 1
ATOM 3575 C CA . ASP A 1 444 ? -13.353 -14.967 35.430 1.00 39.62 444 ASP A CA 1
ATOM 3576 C C . ASP A 1 444 ? -12.872 -16.139 34.560 1.00 39.62 444 ASP A C 1
ATOM 3578 O O . ASP A 1 444 ? -13.662 -16.994 34.163 1.00 39.62 444 ASP A O 1
ATOM 3582 N N . GLY A 1 445 ? -11.573 -16.177 34.238 1.00 43.62 445 GLY A N 1
ATOM 3583 C CA . GLY A 1 445 ? -10.956 -17.357 33.623 1.00 43.62 445 GLY A CA 1
ATOM 3584 C C . GLY A 1 445 ? -9.828 -17.142 32.614 1.00 43.62 445 GLY A C 1
ATOM 3585 O O . GLY A 1 445 ? -9.099 -18.096 32.358 1.00 43.62 445 GLY A O 1
ATOM 3586 N N . GLN A 1 446 ? -9.610 -15.941 32.069 1.00 39.22 446 GLN A N 1
ATOM 3587 C CA . GLN A 1 446 ? -8.508 -15.698 31.120 1.00 39.22 446 GLN A CA 1
ATOM 3588 C C . GLN A 1 446 ? -7.701 -14.448 31.482 1.00 39.22 446 GLN A C 1
ATOM 3590 O O . GLN A 1 446 ? -7.865 -13.372 30.919 1.00 39.22 446 GLN A O 1
ATOM 3595 N N . LEU A 1 447 ? -6.770 -14.615 32.423 1.00 36.91 447 LEU A N 1
ATOM 3596 C CA . LEU A 1 447 ? -5.621 -13.723 32.572 1.00 36.91 447 LEU A CA 1
ATOM 3597 C C . LEU A 1 447 ? -4.585 -14.097 31.500 1.00 36.91 447 LEU A C 1
ATOM 3599 O O . LEU A 1 447 ? -3.647 -14.846 31.767 1.00 36.91 447 LEU A O 1
ATOM 3603 N N . THR A 1 448 ? -4.770 -13.629 30.264 1.00 37.75 448 THR A N 1
ATOM 3604 C CA . THR A 1 448 ? -3.658 -13.550 29.306 1.00 37.75 448 THR A CA 1
ATOM 3605 C C . THR A 1 448 ? -2.863 -12.272 29.584 1.00 37.75 448 THR A C 1
ATOM 3607 O O . THR A 1 448 ? -3.389 -11.296 30.119 1.00 37.75 448 THR A O 1
ATOM 3610 N N . ALA A 1 449 ? -1.566 -12.288 29.273 1.00 42.53 449 ALA A N 1
ATOM 3611 C CA . ALA A 1 449 ? -0.594 -11.256 29.645 1.00 42.53 449 ALA A CA 1
ATOM 3612 C C . ALA A 1 449 ? -0.964 -9.811 29.223 1.00 42.53 449 ALA A C 1
ATOM 3614 O O . ALA A 1 449 ? -0.432 -8.863 29.794 1.00 42.53 449 ALA A O 1
ATOM 3615 N N . ASP A 1 450 ? -1.935 -9.621 28.326 1.00 44.34 450 ASP A N 1
ATOM 3616 C CA . ASP A 1 450 ? -2.326 -8.319 27.773 1.00 44.34 450 ASP A CA 1
ATOM 3617 C C . ASP A 1 450 ? -3.319 -7.503 28.627 1.00 44.34 450 ASP A C 1
ATOM 3619 O O . ASP A 1 450 ? -3.515 -6.315 28.374 1.00 44.34 450 ASP A O 1
ATOM 3623 N N . SER A 1 451 ? -3.899 -8.048 29.706 1.00 44.53 451 SER A N 1
ATOM 3624 C CA . SER A 1 451 ? -4.829 -7.283 30.568 1.00 44.53 451 SER A CA 1
ATOM 3625 C C . SER A 1 451 ? -4.157 -6.218 31.463 1.00 44.53 451 SER A C 1
ATOM 3627 O O . SER A 1 451 ? -4.830 -5.539 32.247 1.00 44.53 451 SER A O 1
ATOM 3629 N N . HIS A 1 452 ? -2.829 -6.077 31.394 1.00 49.53 452 HIS A N 1
ATOM 3630 C CA . HIS A 1 452 ? -2.017 -5.326 32.361 1.00 49.53 452 HIS A CA 1
ATOM 3631 C C . HIS A 1 452 ? -1.649 -3.892 31.926 1.00 49.53 452 HIS A C 1
ATOM 3633 O O . HIS A 1 452 ? -1.201 -3.110 32.765 1.00 49.53 452 HIS A O 1
ATOM 3639 N N . GLY A 1 453 ? -1.896 -3.500 30.670 1.00 51.06 453 GLY A N 1
ATOM 3640 C CA . GLY A 1 453 ? -1.325 -2.282 30.069 1.00 51.06 453 GLY A CA 1
ATOM 3641 C C . GLY A 1 453 ? -1.665 -0.951 30.764 1.00 51.06 453 GLY A C 1
ATOM 3642 O O . GLY A 1 453 ? -0.771 -0.231 31.198 1.00 51.06 453 GLY A O 1
ATOM 3643 N N . TYR A 1 454 ? -2.948 -0.610 30.927 1.00 51.84 454 TYR A N 1
ATOM 3644 C CA . TYR A 1 454 ? -3.350 0.763 31.325 1.00 51.84 454 TYR A CA 1
ATOM 3645 C C . TYR A 1 454 ? -3.386 0.972 32.815 1.00 51.84 454 TYR A C 1
ATOM 3647 O O . TYR A 1 454 ? -2.928 1.996 33.315 1.00 51.84 454 TYR A O 1
ATOM 3655 N N . SER A 1 455 ? -3.877 -0.033 33.540 1.00 56.75 455 SER A N 1
ATOM 3656 C CA . SER A 1 455 ? -4.000 0.062 34.992 1.00 56.75 455 SER A CA 1
ATOM 3657 C C . SER A 1 455 ? -2.632 0.240 35.632 1.00 56.75 455 SER A C 1
ATOM 3659 O O . SER A 1 455 ? -2.506 1.019 36.567 1.00 56.75 455 SER A O 1
ATOM 3661 N N . VAL A 1 456 ? -1.603 -0.460 35.145 1.00 59.38 456 VAL A N 1
ATOM 3662 C CA . VAL A 1 456 ? -0.271 -0.391 35.751 1.00 59.38 456 VAL A CA 1
ATOM 3663 C C . VAL A 1 456 ? 0.398 0.940 35.422 1.00 59.38 456 VAL A C 1
ATOM 3665 O O . VAL A 1 456 ? 0.902 1.583 36.338 1.00 59.38 456 VAL A O 1
ATOM 3668 N N . SER A 1 457 ? 0.335 1.417 34.174 1.00 61.25 457 SER A N 1
ATOM 3669 C CA . SER A 1 457 ? 0.908 2.719 33.803 1.00 61.25 457 SER A CA 1
ATOM 3670 C C . SER A 1 457 ? 0.215 3.895 34.501 1.00 61.25 457 SER A C 1
ATOM 3672 O O . SER A 1 457 ? 0.900 4.787 35.000 1.00 61.25 457 SER A O 1
ATOM 3674 N N . TRP A 1 458 ? -1.117 3.891 34.614 1.00 67.69 458 TRP A N 1
ATOM 3675 C CA . TRP A 1 458 ? -1.854 4.940 35.329 1.00 67.69 458 TRP A CA 1
ATOM 3676 C C . TRP A 1 458 ? -1.658 4.879 36.843 1.00 67.69 458 TRP A C 1
ATOM 3678 O O . TRP A 1 458 ? -1.427 5.915 37.468 1.00 67.69 458 TRP A O 1
ATOM 3688 N N . LYS A 1 459 ? -1.683 3.681 37.445 1.00 70.19 459 LYS A N 1
ATOM 3689 C CA . LYS A 1 459 ? -1.367 3.509 38.873 1.00 70.19 459 LYS A CA 1
ATOM 3690 C C . LYS A 1 459 ? 0.052 3.961 39.172 1.00 70.19 459 LYS A C 1
ATOM 3692 O O . LYS A 1 459 ? 0.243 4.694 40.133 1.00 70.19 459 LYS A O 1
ATOM 3697 N N . ALA A 1 460 ? 1.014 3.590 38.330 1.00 70.25 460 ALA A N 1
ATOM 3698 C CA . ALA A 1 460 ? 2.391 4.046 38.436 1.00 70.25 460 ALA A CA 1
ATOM 3699 C C . ALA A 1 460 ? 2.453 5.581 38.450 1.00 70.25 460 ALA A C 1
ATOM 3701 O O . ALA A 1 460 ? 2.899 6.139 39.450 1.00 70.25 460 ALA A O 1
ATOM 3702 N N . ARG A 1 461 ? 1.910 6.255 37.417 1.00 75.25 461 ARG A N 1
ATOM 3703 C CA . ARG A 1 461 ? 1.828 7.732 37.319 1.00 75.25 461 ARG A CA 1
ATOM 3704 C C . ARG A 1 461 ? 1.219 8.372 38.566 1.00 75.25 461 ARG A C 1
ATOM 3706 O O . ARG A 1 461 ? 1.826 9.258 39.160 1.00 75.25 461 ARG A O 1
ATOM 3713 N N . ARG A 1 462 ? 0.065 7.875 39.021 1.00 76.62 462 ARG A N 1
ATOM 3714 C CA . ARG A 1 462 ? -0.596 8.371 40.237 1.00 76.62 462 ARG A CA 1
ATOM 3715 C C . ARG A 1 462 ? 0.285 8.207 41.477 1.00 76.62 462 ARG A C 1
ATOM 3717 O O . ARG A 1 462 ? 0.391 9.140 42.265 1.00 76.62 462 ARG A O 1
ATOM 3724 N N . MET A 1 463 ? 0.921 7.050 41.655 1.00 77.12 463 MET A N 1
ATOM 3725 C CA . MET A 1 463 ? 1.781 6.794 42.814 1.00 77.12 463 MET A CA 1
ATOM 3726 C C . MET A 1 463 ? 2.987 7.735 42.862 1.00 77.12 463 MET A C 1
ATOM 3728 O O . MET A 1 463 ? 3.352 8.178 43.949 1.00 77.12 463 MET A O 1
ATOM 3732 N N . ILE A 1 464 ? 3.564 8.089 41.712 1.00 74.75 464 ILE A N 1
ATOM 3733 C CA . ILE A 1 464 ? 4.641 9.087 41.636 1.00 74.75 464 ILE A CA 1
ATOM 3734 C C . ILE A 1 464 ? 4.133 10.456 42.065 1.00 74.75 464 ILE A C 1
ATOM 3736 O O . ILE A 1 464 ? 4.777 11.099 42.883 1.00 74.75 464 ILE A O 1
ATOM 3740 N N . GLN A 1 465 ? 2.982 10.895 41.546 1.00 78.50 465 GLN A N 1
ATOM 3741 C CA . GLN A 1 465 ? 2.427 12.206 41.892 1.00 78.50 465 GLN A CA 1
ATOM 3742 C C . GLN A 1 465 ? 2.075 12.305 43.383 1.00 78.50 465 GLN A C 1
ATOM 3744 O O . GLN A 1 465 ? 2.322 13.332 44.005 1.00 78.50 465 GLN A O 1
ATOM 3749 N N . LEU A 1 466 ? 1.539 11.232 43.975 1.00 82.94 466 LEU A N 1
ATOM 3750 C CA . LEU A 1 466 ? 1.205 11.184 45.404 1.00 82.94 466 LEU A CA 1
ATOM 3751 C C . LEU A 1 466 ? 2.438 11.170 46.316 1.00 82.94 466 LEU A C 1
ATOM 3753 O O . LEU A 1 466 ? 2.353 11.631 47.449 1.00 82.94 466 LEU A O 1
ATOM 3757 N N . ASN A 1 467 ? 3.567 10.643 45.838 1.00 82.31 467 ASN A N 1
ATOM 3758 C CA . ASN A 1 467 ? 4.814 10.541 46.603 1.00 82.31 467 ASN A CA 1
ATOM 3759 C C . ASN A 1 467 ? 5.892 11.481 46.068 1.00 82.31 467 ASN A C 1
ATOM 3761 O O . ASN A 1 467 ? 7.080 11.247 46.278 1.00 82.31 467 ASN A O 1
ATOM 3765 N N . GLU A 1 468 ? 5.490 12.529 45.356 1.00 78.75 468 GLU A N 1
ATOM 3766 C CA . GLU A 1 468 ? 6.406 13.387 44.624 1.00 78.75 468 GLU A CA 1
ATOM 3767 C C . GLU A 1 468 ? 7.460 14.001 45.550 1.00 78.75 468 GLU A C 1
ATOM 3769 O O . GLU A 1 468 ? 8.660 13.858 45.309 1.00 78.75 468 GLU A O 1
ATOM 3774 N N . ASP A 1 469 ? 7.017 14.616 46.646 1.00 81.38 469 ASP A N 1
ATOM 3775 C CA . ASP A 1 469 ? 7.911 15.243 47.617 1.00 81.38 469 ASP A CA 1
ATOM 3776 C C . ASP A 1 469 ? 8.896 14.225 48.200 1.00 81.38 469 ASP A C 1
ATOM 3778 O O . ASP A 1 469 ? 10.084 14.510 48.316 1.00 81.38 469 ASP A O 1
ATOM 3782 N N . ALA A 1 470 ? 8.439 13.005 48.494 1.00 81.00 470 ALA A N 1
ATOM 3783 C CA . ALA A 1 470 ? 9.296 11.937 49.003 1.00 81.00 470 ALA A CA 1
ATOM 3784 C C . ALA A 1 470 ? 10.315 11.458 47.956 1.00 81.00 470 ALA A C 1
ATOM 3786 O O . ALA A 1 470 ? 11.470 11.203 48.292 1.00 81.00 470 ALA A O 1
ATOM 3787 N N . ILE A 1 471 ? 9.913 11.364 46.686 1.00 78.31 471 ILE A N 1
ATOM 3788 C CA . ILE A 1 471 ? 10.788 10.944 45.589 1.00 78.31 471 ILE A CA 1
ATOM 3789 C C . ILE A 1 471 ? 11.853 12.009 45.323 1.00 78.31 471 ILE A C 1
ATOM 3791 O O . ILE A 1 471 ? 13.020 11.659 45.174 1.00 78.31 471 ILE A O 1
ATOM 3795 N N . TRP A 1 472 ? 11.495 13.295 45.277 1.00 76.12 472 TRP A N 1
ATOM 3796 C CA . TRP A 1 472 ? 12.424 14.351 44.858 1.00 76.12 472 TRP A CA 1
ATOM 3797 C C . TRP A 1 472 ? 13.165 15.045 46.007 1.00 76.12 472 TRP A C 1
ATOM 3799 O O . TRP A 1 472 ? 14.195 15.670 45.750 1.00 76.12 472 TRP A O 1
ATOM 3809 N N . ALA A 1 473 ? 12.725 14.902 47.263 1.00 77.38 473 ALA A N 1
ATOM 3810 C CA . ALA A 1 473 ? 13.475 15.374 48.434 1.00 77.38 473 ALA A CA 1
ATOM 3811 C C . ALA A 1 473 ? 14.706 14.506 48.757 1.00 77.38 473 ALA A C 1
ATOM 3813 O O . ALA A 1 473 ? 15.617 14.968 49.450 1.00 77.38 473 ALA A O 1
ATOM 3814 N N . CYS A 1 474 ? 14.774 13.274 48.238 1.00 64.06 474 CYS A N 1
ATOM 3815 C CA . CYS A 1 474 ? 15.970 12.435 48.288 1.00 64.06 474 CYS A CA 1
ATOM 3816 C C . CYS A 1 474 ? 17.079 13.044 47.408 1.00 64.06 474 CYS A C 1
ATOM 3818 O O . CYS A 1 474 ? 17.084 12.846 46.189 1.00 64.06 474 CYS A O 1
ATOM 3820 N N . ARG A 1 475 ? 18.005 13.798 48.017 1.00 50.38 475 ARG A N 1
ATOM 3821 C CA . ARG A 1 475 ? 19.242 14.259 47.362 1.00 50.38 475 ARG A CA 1
ATOM 3822 C C . ARG A 1 475 ? 20.266 13.138 47.238 1.00 50.38 475 ARG A C 1
ATOM 3824 O O . ARG A 1 475 ? 20.459 12.406 48.234 1.00 50.38 475 ARG A O 1
#

Secondary structure (DSSP, 8-state):
-PPPPPHHHHHHTTSGGGGTTTTTTTEEEEESS-HHHHHHHHHHHHHH---SSS-EEEEEEEES-HHHHHGGGPSEESS--EEEEEEBSSTT-EEEEE-BSS----HHHIIIIIIHHH---EEEEEEE----B--TTS--BS---EEEEEEEETTEEEEEEEEEESSSEEEEEESPPPTTS-TTGGG-SSGGGSS-HHHHHHHHHHTT--TT-GGGB-TT-EEEEEEEE-SS-----EE-HHHHHBTTTBTTSPP-SSPPPHHHH-TTSSSS-S-SEEEE--SS---------TTHHHHHHHHHHHHHH-SS-EEEEE-TTTTTTT-SEEEEE--SSS--EEEEE-HHHHTS-HHHHHHHHHHHHHHHHHHHSTTHHHHTPPPHHHHHHHHHHHHHTT--S-SS-HHHHHHHHHHHHHHHHHH-----HHHHHHHHHTSPPP-TT---GGGGHHHHHHHHHHHHHHTHHHHHH--

Radius of gyration: 26.62 Å; Cα contacts (8 Å, |Δi|>4): 791; chains: 1; bounding box: 51×58×76 Å

Foldseek 3Di:
DPDDDDPQQVVCCQFAVSCLQPPQLQKKKKWQAAQVVVLVLVQVCLLQDQFDDFWWKFKAKDFDAPVVQSCVLAFAFQAWFKKKWWQFPPRRMIMITTRHLHPNPCCCCQFLRRAQPVQIKMKMWGWHGCPWDDDPPDDIFADQTKTWIWIGGNVGTAKIWIFTPPPNTDTDIDHDDDPPQPCVQCPDPHSQSSCDPVRSCVVCVVVVHRSRDSCRTRVVRIMMMMGTGHDDDDQQGTHDSCQSCARYVNVVHHHDPGHDRVCVVCVPDDPDPDGPDIGTRDPNPPPSDANDDPLPVLQVVLLVLLVVQAPFAEGEHEDPCCVVLPNAKDWDFDPGHGTYTYIYGYVLNSPDPPLSSNLVSNLSRLVSVCVVDPDQLVVVQADPQLVVVLVVLCVVVVLPDPPDDPVVLSVLLSSLVVSCVPPVRDCDVVNVVSVVVPDDPPPPDDPDVSVCPPVSSVVSSNSCVVCVCVSPVRD

Nearest PDB structures (foldseek):
  4qxd-assembly1_A  TM=6.163E-01  e=2.754E+00  Entamoeba histolytica HM-1:IMSS
  4cke-assembly1_D  TM=1.675E-01  e=1.384E+00  Orthopoxvirus vaccinia
  5yim-assembly1_A  TM=1.538E-01  e=4.614E+00  Legionella pneumophila